Protein AF-A0A951FEC3-F1 (afdb_monomer_lite)

Foldseek 3Di:
DDDDDDDDDDDDDDDDDDDDDDDDDDDDDDDDDDDDDDDDDPPDDPFDAWKDKWFFPFKWKEWPVFQQDAGRQPQKQKAFQVRGMKMKTKTFFDRDDAWWLWKKKKWFWADWDQFWWKWKFWAPDLPDDNRRAGNVPHGDRPGDTQDIDGGDDHRDIDITICSLPCTHGDMIMMMMYTNHRGMIMTGDPNDPPNVRHIIIMIHHDHDDHDDDDDDDDDDDDDDDDDDDDDDDDDDDDDDDDDDDDDDDDDDDDDDADDDDDQDPAFPDRPQDFLLRSQQALPPHAEQEQEDLEQDDHSHPLCQQPDAHRYEYAYPAADEREHLEARERPHARHAYDQVNHPDPTYEYECYAYEYQAEREHAEQYEFANAQDDHNYHSQQFWNYEYEPPPPGAYESYEYYCYERAATNAAGFYEYEFRYERYEYALYEWYQYQFQHNHPCQDVVNRGHGHTYEFYYPDPGDGYERYEYANYEGEHGQEPLPEHEAYYNYEQEHYEYEAHAPENYEEQYQAYENEQYEYEHDPRYPFQAPYYYDHDPVGRDRHPPRYDYANYYYPPDPDDHDDPVCNVVVRDDD

Sequence (572 aa):
MMAFYSRTNRHATGRSQQRLILGLFLLAIAVAVISPLLYTSLSASAQSLGTIVLAPAADTYVSAESPAQNFGAEKRLFIDGNPEEQSFIRFAVQGISGSVTSAVLRLQVANPSPAANGTIRLMSNTTWSETQTIYTNRPAIDGAVVGTFNQVADGAWVEVNLASVITGPGVYSFGITQTGIDGVNFISREVGDASKRPQLVISAGSGTAPTPTAGPIVDPKPTPSVAPSPSPSPSIKPTAVPSPSPSPSMAPTAVPTAAPAPGAFGAFPGAEGYGSQTVGGRGGRIIYVTNLADSGPGSLRSALEATGPRTVLFQVAGTITLNNDISITQPFVTVSGQSAVGQGVQLKGGMIKIRTHDVVLRHIKVRAGDAKNQSSNDERDAVSLSGTGGDEVYNVVIDHSSMVWGPDIGGAAILTNAHDVTIQNSILGEGLYLSNHSEGTPEQNGHSLGLNITQLDTSAYPQRITLHHNLLTTSDHRMPQIMGGESIDMVNNVVYNWGTAAAHGNPRSLNMINNMFIRGPMTKTLLAWKSRTNPENPTPRPGSVFEQGNVAEGFNTLRGDPQSMYTSSRFG

Structure (mmCIF, N/CA/C/O backbone):
data_AF-A0A951FEC3-F1
#
_entry.id   AF-A0A951FEC3-F1
#
loop_
_atom_site.group_PDB
_atom_site.id
_atom_site.type_symbol
_atom_site.label_atom_id
_atom_site.label_alt_id
_atom_site.label_comp_id
_atom_site.label_asym_id
_atom_site.label_entity_id
_atom_site.label_seq_id
_atom_site.pdbx_PDB_ins_code
_atom_site.Cartn_x
_atom_site.Cartn_y
_atom_site.Cartn_z
_atom_site.occupancy
_atom_site.B_iso_or_equiv
_atom_site.auth_seq_id
_atom_site.auth_comp_id
_atom_site.auth_asym_id
_atom_site.auth_atom_id
_atom_site.pdbx_PDB_model_num
ATOM 1 N N . MET A 1 1 ? 36.106 -22.196 78.153 1.00 32.66 1 MET A N 1
ATOM 2 C CA . MET A 1 1 ? 36.789 -23.389 77.598 1.00 32.66 1 MET A CA 1
ATOM 3 C C . MET A 1 1 ? 35.905 -24.606 77.894 1.00 32.66 1 MET A C 1
ATOM 5 O O . MET A 1 1 ? 35.164 -24.526 78.859 1.00 32.66 1 MET A O 1
ATOM 9 N N . MET A 1 2 ? 35.919 -25.626 77.027 1.00 33.06 2 MET A N 1
ATOM 10 C CA . MET A 1 2 ? 35.169 -26.915 77.020 1.00 33.06 2 MET A CA 1
ATOM 11 C C . MET A 1 2 ? 34.699 -27.536 78.369 1.00 33.06 2 MET A C 1
ATOM 13 O O . MET A 1 2 ? 35.354 -27.312 79.377 1.00 33.06 2 MET A O 1
ATOM 17 N N . ALA A 1 3 ? 33.708 -28.450 78.457 1.00 35.91 3 ALA A N 1
ATOM 18 C CA . ALA A 1 3 ? 32.595 -28.878 77.574 1.00 35.91 3 ALA A CA 1
ATOM 19 C C . ALA A 1 3 ? 31.721 -29.984 78.260 1.00 35.91 3 ALA A C 1
ATOM 21 O O . ALA A 1 3 ? 32.196 -30.647 79.173 1.00 35.91 3 ALA A O 1
ATOM 22 N N . PHE A 1 4 ? 30.524 -30.253 77.703 1.00 36.31 4 PHE A N 1
ATOM 23 C CA . PHE A 1 4 ? 29.711 -31.502 77.756 1.00 36.31 4 PHE A CA 1
ATOM 24 C C . PHE A 1 4 ? 29.038 -32.040 79.052 1.00 36.31 4 PHE A C 1
ATOM 26 O O . PHE A 1 4 ? 29.518 -31.862 80.161 1.00 36.31 4 PHE A O 1
ATOM 33 N N . TYR A 1 5 ? 27.968 -32.833 78.795 1.00 31.20 5 TYR A N 1
ATOM 34 C CA . TYR A 1 5 ? 27.016 -33.612 79.640 1.00 31.20 5 TYR A CA 1
ATOM 35 C C . TYR A 1 5 ? 25.666 -32.906 79.951 1.00 31.20 5 TYR A C 1
ATOM 37 O O . TYR A 1 5 ? 25.649 -31.711 80.196 1.00 31.20 5 TYR A O 1
ATOM 45 N N . SER A 1 6 ? 24.484 -33.560 79.958 1.00 31.17 6 SER A N 1
ATOM 46 C CA . SER A 1 6 ? 24.092 -34.938 79.571 1.00 31.17 6 SER A CA 1
ATOM 47 C C . SER A 1 6 ? 22.558 -35.106 79.420 1.00 31.17 6 SER A C 1
ATOM 49 O O . SER A 1 6 ? 21.778 -34.299 79.910 1.00 31.17 6 SER A O 1
ATOM 51 N N . ARG A 1 7 ? 22.151 -36.210 78.771 1.00 34.91 7 ARG A N 1
ATOM 52 C CA . ARG A 1 7 ? 20.793 -36.777 78.596 1.00 34.91 7 ARG A CA 1
ATOM 53 C C . ARG A 1 7 ? 19.871 -36.768 79.831 1.00 34.91 7 ARG A C 1
ATOM 55 O O . ARG A 1 7 ? 20.314 -37.058 80.938 1.00 34.91 7 ARG A O 1
ATOM 62 N N . THR A 1 8 ? 18.560 -36.689 79.572 1.00 35.09 8 THR A N 1
ATOM 63 C CA . THR A 1 8 ? 17.429 -37.488 80.134 1.00 35.09 8 THR A CA 1
ATOM 64 C C . THR A 1 8 ? 16.144 -37.091 79.347 1.00 35.09 8 THR A C 1
ATOM 66 O O . THR A 1 8 ? 16.184 -36.084 78.653 1.00 35.09 8 THR A O 1
ATOM 69 N N . ASN A 1 9 ? 15.005 -37.803 79.295 1.00 33.69 9 ASN A N 1
ATOM 70 C CA . ASN A 1 9 ? 14.497 -38.912 80.109 1.00 33.69 9 ASN A CA 1
ATOM 71 C C . ASN A 1 9 ? 13.510 -39.853 79.351 1.00 33.69 9 ASN A C 1
ATOM 73 O O . ASN A 1 9 ? 13.207 -39.661 78.179 1.00 33.69 9 ASN A O 1
ATOM 77 N N . ARG A 1 10 ? 13.045 -40.885 80.068 1.00 36.94 10 ARG A N 1
ATOM 78 C CA . ARG A 1 10 ? 12.286 -42.098 79.672 1.00 36.94 10 ARG A CA 1
ATOM 79 C C . ARG A 1 10 ? 10.891 -41.920 79.024 1.00 36.94 10 ARG A C 1
ATOM 81 O O . ARG A 1 10 ? 10.186 -40.950 79.272 1.00 36.94 10 ARG A O 1
ATOM 88 N N . HIS A 1 11 ? 10.460 -42.978 78.321 1.00 32.28 11 HIS A N 1
ATOM 89 C CA . HIS A 1 11 ? 9.064 -43.309 77.964 1.00 32.28 11 HIS A CA 1
ATOM 90 C C . HIS A 1 11 ? 8.131 -43.480 79.187 1.00 32.28 11 HIS A C 1
ATOM 92 O O . HIS A 1 11 ? 8.589 -44.011 80.198 1.00 32.28 11 HIS A O 1
ATOM 98 N N . ALA A 1 12 ? 6.817 -43.212 79.031 1.00 34.03 12 ALA A N 1
ATOM 99 C CA . ALA A 1 12 ? 5.758 -44.257 79.003 1.00 34.03 12 ALA A CA 1
ATOM 100 C C . ALA A 1 12 ? 4.299 -43.711 78.902 1.00 34.03 12 ALA A C 1
ATOM 102 O O . ALA A 1 12 ? 3.795 -43.075 79.816 1.00 34.03 12 ALA A O 1
ATOM 103 N N . THR A 1 13 ? 3.628 -44.024 77.782 1.00 37.88 13 THR A N 1
ATOM 104 C CA . THR A 1 13 ? 2.203 -44.431 77.591 1.00 37.88 13 THR A CA 1
ATOM 105 C C . THR A 1 13 ? 1.080 -44.092 78.607 1.00 37.88 13 THR A C 1
ATOM 107 O O . THR A 1 13 ? 1.173 -44.491 79.762 1.00 37.88 13 THR A O 1
ATOM 110 N N . GLY A 1 14 ? -0.109 -43.663 78.120 1.00 31.12 14 GLY A N 1
ATOM 111 C CA . GLY A 1 14 ? -1.389 -43.997 78.802 1.00 31.12 14 GLY A CA 1
ATOM 112 C C . GLY A 1 14 ? -2.677 -43.183 78.516 1.00 31.12 14 GLY A C 1
ATOM 113 O O . GLY A 1 14 ? -2.984 -42.274 79.263 1.00 31.12 14 GLY A O 1
ATOM 114 N N . ARG A 1 15 ? -3.445 -43.582 77.484 1.00 35.59 15 ARG A N 1
ATOM 115 C CA . ARG A 1 15 ? -4.921 -43.485 77.218 1.00 35.59 15 ARG A CA 1
ATOM 116 C C . ARG A 1 15 ? -5.914 -42.633 78.072 1.00 35.59 15 ARG A C 1
ATOM 118 O O . ARG A 1 15 ? -5.844 -42.585 79.289 1.00 35.59 15 ARG A O 1
ATOM 125 N N . SER A 1 16 ? -7.039 -42.307 77.395 1.00 30.94 16 SER A N 1
ATOM 126 C CA . SER A 1 16 ? -8.428 -42.031 77.885 1.00 30.94 16 SER A CA 1
ATOM 127 C C . SER A 1 16 ? -8.718 -40.590 78.374 1.00 30.94 16 SER A C 1
ATOM 129 O O . SER A 1 16 ? -7.991 -40.072 79.203 1.00 30.94 16 SER A O 1
ATOM 131 N N . GLN A 1 17 ? -9.598 -39.798 77.728 1.00 34.31 17 GLN A N 1
ATOM 132 C CA . GLN A 1 17 ? -11.082 -39.844 77.589 1.00 34.31 17 GLN A CA 1
ATOM 133 C C . GLN A 1 17 ? -11.851 -39.249 78.790 1.00 34.31 17 GLN A C 1
ATOM 135 O O . GLN A 1 17 ? -12.054 -39.957 79.769 1.00 34.31 17 GLN A O 1
ATOM 140 N N . GLN A 1 18 ? -12.353 -38.007 78.649 1.00 35.53 18 GLN A N 1
ATOM 141 C CA . GLN A 1 18 ? -13.606 -37.423 79.205 1.00 35.53 18 GLN A CA 1
ATOM 142 C C . GLN A 1 18 ? -13.686 -35.930 78.767 1.00 35.53 18 GLN A C 1
ATOM 144 O O . GLN A 1 18 ? -12.649 -35.294 78.632 1.00 35.53 18 GLN A O 1
ATOM 149 N N . ARG A 1 19 ? -14.813 -35.416 78.226 1.00 37.25 19 ARG A N 1
ATOM 150 C CA . ARG A 1 19 ? -15.947 -34.735 78.921 1.00 37.25 19 ARG A CA 1
ATOM 151 C C . ARG A 1 19 ? -15.464 -33.533 79.779 1.00 37.25 19 ARG A C 1
ATOM 153 O O . ARG A 1 19 ? -14.533 -33.716 80.541 1.00 37.25 19 ARG A O 1
ATOM 160 N N . LEU A 1 20 ? -16.036 -32.316 79.764 1.00 33.12 20 LEU A N 1
ATOM 161 C CA . LEU A 1 20 ? -17.434 -31.877 79.562 1.00 33.12 20 LEU A CA 1
ATOM 162 C C . LEU A 1 20 ? -17.515 -30.308 79.488 1.00 33.12 20 LEU A C 1
ATOM 164 O O . LEU A 1 20 ? -16.635 -29.675 80.049 1.00 33.12 20 LEU A O 1
ATOM 168 N N . ILE A 1 21 ? -18.584 -29.720 78.903 1.00 33.91 21 ILE A N 1
ATOM 169 C CA . ILE A 1 21 ? -19.244 -28.403 79.234 1.00 33.91 21 ILE A CA 1
ATOM 170 C C . ILE A 1 21 ? -18.375 -27.106 79.319 1.00 33.91 21 ILE A C 1
ATOM 172 O O . ILE A 1 21 ? -17.483 -26.980 80.142 1.00 33.91 21 ILE A O 1
ATOM 176 N N . LEU A 1 22 ? -18.532 -26.130 78.406 1.00 29.45 22 LEU A N 1
ATOM 177 C CA . LEU A 1 22 ? -19.507 -25.004 78.379 1.00 29.45 22 LEU A CA 1
ATOM 178 C C . LEU A 1 22 ? -19.255 -23.882 79.424 1.00 29.45 22 LEU A C 1
ATOM 180 O O . LEU A 1 22 ? -19.494 -24.068 80.612 1.00 29.45 22 LEU A O 1
ATOM 184 N N . GLY A 1 23 ? -18.875 -22.681 78.961 1.00 30.88 23 GLY A N 1
ATOM 185 C CA . GLY A 1 23 ? -18.769 -21.457 79.776 1.00 30.88 23 GLY A CA 1
ATOM 186 C C . GLY A 1 23 ? -18.376 -20.233 78.934 1.00 30.88 23 GLY A C 1
ATOM 187 O O . GLY A 1 23 ? -17.373 -20.276 78.227 1.00 30.88 23 GLY A O 1
ATOM 188 N N . LEU A 1 24 ? -19.184 -19.165 78.957 1.00 32.78 24 LEU A N 1
ATOM 189 C CA . LEU A 1 24 ? -18.982 -17.962 78.133 1.00 32.78 24 LEU A CA 1
ATOM 190 C C . LEU A 1 24 ? -17.816 -17.096 78.630 1.00 32.78 24 LEU A C 1
ATOM 192 O O . LEU A 1 24 ? -17.758 -16.813 79.820 1.00 32.78 24 LEU A O 1
ATOM 196 N N . PHE A 1 25 ? -17.037 -16.521 77.706 1.00 33.69 25 PHE A N 1
ATOM 197 C CA . PHE A 1 25 ? -16.510 -15.155 77.841 1.00 33.69 25 PHE A CA 1
ATOM 198 C C . PHE A 1 25 ? -16.347 -14.494 76.462 1.00 33.69 25 PHE A C 1
ATOM 200 O O . PHE A 1 25 ? -15.784 -15.078 75.540 1.00 33.69 25 PHE A O 1
ATOM 207 N N . LEU A 1 26 ? -16.860 -13.268 76.328 1.00 31.25 26 LEU A N 1
ATOM 208 C CA . LEU A 1 26 ? -16.708 -12.418 75.145 1.00 31.25 26 LEU A CA 1
ATOM 209 C C . LEU A 1 26 ? -15.404 -11.616 75.236 1.00 31.25 26 LEU A C 1
ATOM 211 O O . LEU A 1 26 ? -15.257 -10.809 76.151 1.00 31.25 26 LEU A O 1
ATOM 215 N N . LEU A 1 27 ? -14.521 -11.743 74.242 1.00 30.62 27 LEU A N 1
ATOM 216 C CA . LEU A 1 27 ? -13.622 -10.655 73.847 1.00 30.62 27 LEU A CA 1
ATOM 217 C C . LEU A 1 27 ? -13.289 -10.765 72.352 1.00 30.62 27 LEU A C 1
ATOM 219 O O . LEU A 1 27 ? -13.101 -11.861 71.828 1.00 30.62 27 LEU A O 1
ATOM 223 N N . ALA A 1 28 ? -13.295 -9.633 71.651 1.00 33.31 28 ALA A N 1
ATOM 224 C CA . ALA A 1 28 ? -13.339 -9.593 70.193 1.00 33.31 28 ALA A CA 1
ATOM 225 C C . ALA A 1 28 ? -11.958 -9.697 69.523 1.00 33.31 28 ALA A C 1
ATOM 227 O O . ALA A 1 28 ? -11.069 -8.907 69.826 1.00 33.31 28 ALA A O 1
ATOM 228 N N . ILE A 1 29 ? -11.843 -10.567 68.512 1.00 34.31 29 ILE A N 1
ATOM 229 C CA . ILE A 1 29 ? -10.941 -10.395 67.360 1.00 34.31 29 ILE A CA 1
ATOM 230 C C . ILE A 1 29 ? -11.723 -10.790 66.100 1.00 34.31 29 ILE A C 1
ATOM 232 O O . ILE A 1 29 ? -12.380 -11.829 66.070 1.00 34.31 29 ILE A O 1
ATOM 236 N N . ALA A 1 30 ? -11.681 -9.943 65.071 1.00 35.31 30 ALA A N 1
ATOM 237 C CA . ALA A 1 30 ? -12.399 -10.159 63.820 1.00 35.31 30 ALA A CA 1
ATOM 238 C C . ALA A 1 30 ? -11.646 -11.118 62.881 1.00 35.31 30 ALA A C 1
ATOM 240 O O . ALA A 1 30 ? -10.463 -10.920 62.612 1.00 35.31 30 ALA A O 1
ATOM 241 N N . VAL A 1 31 ? -12.358 -12.094 62.309 1.00 33.25 31 VAL A N 1
ATOM 242 C CA . VAL A 1 31 ? -11.931 -12.851 61.120 1.00 33.25 31 VAL A CA 1
ATOM 243 C C . VAL A 1 31 ? -13.133 -12.984 60.187 1.00 33.25 31 VAL A C 1
ATOM 245 O O . VAL A 1 31 ? -14.227 -13.341 60.622 1.00 33.25 31 VAL A O 1
ATOM 248 N N . ALA A 1 32 ? -12.941 -12.653 58.910 1.00 32.62 32 ALA A N 1
ATOM 249 C CA . ALA A 1 32 ? -13.999 -12.672 57.907 1.00 32.62 32 ALA A CA 1
ATOM 250 C C . ALA A 1 32 ? -14.403 -14.106 57.523 1.00 32.62 32 ALA A C 1
ATOM 252 O O . ALA A 1 32 ? -13.548 -14.953 57.269 1.00 32.62 32 ALA A O 1
ATOM 253 N N . VAL A 1 33 ? -15.711 -14.351 57.409 1.00 32.59 33 VAL A N 1
ATOM 254 C CA . VAL A 1 33 ? -16.259 -15.574 56.806 1.00 32.59 33 VAL A CA 1
ATOM 255 C C . VAL A 1 33 ? -16.547 -15.293 55.334 1.00 32.59 33 VAL A C 1
ATOM 257 O O . VAL A 1 33 ? -17.365 -14.434 55.011 1.00 32.59 33 VAL A O 1
ATOM 260 N N . ILE A 1 34 ? -15.866 -16.013 54.443 1.00 35.09 34 ILE A N 1
ATOM 261 C CA . ILE A 1 34 ? -16.082 -15.937 52.994 1.00 35.09 34 ILE A CA 1
ATOM 262 C C . ILE A 1 34 ? -17.185 -16.927 52.607 1.00 35.09 34 ILE A C 1
ATOM 264 O O . ILE A 1 34 ? -17.059 -18.130 52.836 1.00 35.09 34 ILE A O 1
ATOM 268 N N . SER A 1 35 ? -18.253 -16.422 51.992 1.00 32.34 35 SER A N 1
ATOM 269 C CA . SER A 1 35 ? -19.319 -17.238 51.404 1.00 32.34 35 SER A CA 1
ATOM 270 C C . SER A 1 35 ? -18.840 -17.939 50.124 1.00 32.34 35 SER A C 1
ATOM 272 O O . SER A 1 35 ? -18.231 -17.280 49.278 1.00 32.34 35 SER A O 1
ATOM 274 N N . PRO A 1 36 ? -19.161 -19.226 49.898 1.00 36.84 36 PRO A N 1
ATOM 275 C CA . PRO A 1 36 ? -18.951 -19.851 48.599 1.00 36.84 36 PRO A CA 1
ATOM 276 C C . PRO A 1 36 ? -20.032 -19.376 47.618 1.00 36.84 36 PRO A C 1
ATOM 278 O O . PRO A 1 36 ? -21.203 -19.738 47.739 1.00 36.84 36 PRO A O 1
ATOM 281 N N . LEU A 1 37 ? -19.644 -18.567 46.630 1.00 37.50 37 LEU A N 1
ATOM 282 C CA . LEU A 1 37 ? -20.500 -18.280 45.478 1.00 37.50 37 LEU A CA 1
ATOM 283 C C . LEU A 1 37 ? -20.668 -19.560 44.646 1.00 37.50 37 LEU A C 1
ATOM 285 O O . LEU A 1 37 ? -19.676 -20.179 44.256 1.00 37.50 37 LEU A O 1
ATOM 289 N N . LEU A 1 38 ? -21.912 -19.937 44.335 1.00 33.91 38 LEU A N 1
ATOM 290 C CA . LEU A 1 38 ? -22.167 -20.969 43.334 1.00 33.91 38 LEU A CA 1
ATOM 291 C C . LEU A 1 38 ? -21.733 -20.447 41.961 1.00 33.91 38 LEU A C 1
ATOM 293 O O . LEU A 1 38 ? -22.376 -19.563 41.396 1.00 33.91 38 LEU A O 1
ATOM 297 N N . TYR A 1 39 ? -20.685 -21.040 41.396 1.00 33.06 39 TYR A N 1
ATOM 298 C CA . TYR A 1 39 ? -20.411 -20.913 39.971 1.00 33.06 39 TYR A CA 1
ATOM 299 C C . TYR A 1 39 ? -21.402 -21.786 39.201 1.00 33.06 39 TYR A C 1
ATOM 301 O O . TYR A 1 39 ? -21.248 -23.004 39.123 1.00 33.06 39 TYR A O 1
ATOM 309 N N . THR A 1 40 ? -22.413 -21.162 38.598 1.00 32.84 40 THR A N 1
ATOM 310 C CA . THR A 1 40 ? -23.142 -21.779 37.489 1.00 32.84 40 THR A CA 1
ATOM 311 C C . THR A 1 40 ? -22.172 -21.953 36.327 1.00 32.84 40 THR A C 1
ATOM 313 O O . THR A 1 40 ? -21.726 -20.965 35.739 1.00 32.84 40 THR A O 1
ATOM 316 N N . SER A 1 41 ? -21.836 -23.194 35.986 1.00 37.94 41 SER A N 1
ATOM 317 C CA . SER A 1 41 ? -21.075 -23.489 34.778 1.00 37.94 41 SER A CA 1
ATOM 318 C C . SER A 1 41 ? -21.913 -23.122 33.554 1.00 37.94 41 SER A C 1
ATOM 320 O O . SER A 1 41 ? -22.853 -23.830 33.189 1.00 37.94 41 SER A O 1
ATOM 322 N N . LEU A 1 42 ? -21.553 -22.025 32.877 1.00 36.34 42 LEU A N 1
ATOM 323 C CA . LEU A 1 42 ? -21.954 -21.866 31.484 1.00 36.34 42 LEU A CA 1
ATOM 324 C C . LEU A 1 42 ? -21.364 -23.056 30.730 1.00 36.34 42 LEU A C 1
ATOM 326 O O . LEU A 1 42 ? -20.146 -23.186 30.604 1.00 36.34 42 LEU A O 1
ATOM 330 N N . SER A 1 43 ? -22.241 -23.933 30.254 1.00 39.12 43 SER A N 1
ATOM 331 C CA . SER A 1 43 ? -21.851 -24.999 29.343 1.00 39.12 43 SER A CA 1
ATOM 332 C C . SER A 1 43 ? -21.435 -24.343 28.035 1.00 39.12 43 SER A C 1
ATOM 334 O O . SER A 1 43 ? -22.284 -23.962 27.230 1.00 39.12 43 SER A O 1
ATOM 336 N N . ALA A 1 44 ? -20.128 -24.167 27.843 1.00 36.84 44 ALA A N 1
ATOM 337 C CA . ALA A 1 44 ? -19.583 -23.792 26.552 1.00 36.84 44 ALA A CA 1
ATOM 338 C C . ALA A 1 44 ? -20.015 -24.864 25.545 1.00 36.84 44 ALA A C 1
ATOM 340 O O . ALA A 1 44 ? -19.630 -26.027 25.668 1.00 36.84 44 ALA A O 1
ATOM 341 N N . SER A 1 45 ? -20.852 -24.484 24.578 1.00 44.50 45 SER A N 1
ATOM 342 C CA . SER A 1 45 ? -21.245 -25.371 23.486 1.00 44.50 45 SER A CA 1
ATOM 343 C C . SER A 1 45 ? -19.978 -25.856 22.786 1.00 44.50 45 SER A C 1
ATOM 345 O O . SER A 1 45 ? -19.222 -25.027 22.274 1.00 44.50 45 SER A O 1
ATOM 347 N N . ALA A 1 46 ? -19.733 -27.167 22.775 1.00 43.91 46 ALA A N 1
ATOM 348 C CA . ALA A 1 46 ? -18.574 -27.738 22.100 1.00 43.91 46 ALA A CA 1
ATOM 349 C C . ALA A 1 46 ? -18.621 -27.364 20.607 1.00 43.91 46 ALA A C 1
ATOM 351 O O . ALA A 1 46 ? -19.536 -27.766 19.890 1.00 43.91 46 ALA A O 1
ATOM 352 N N . GLN A 1 47 ? -17.671 -26.539 20.161 1.00 49.06 47 GLN A N 1
ATOM 353 C CA . GLN A 1 47 ? -17.622 -26.032 18.788 1.00 49.06 47 GLN A CA 1
ATOM 354 C C . GLN A 1 47 ? -16.947 -27.053 17.867 1.00 49.06 47 GLN A C 1
ATOM 356 O O . GLN A 1 47 ? -15.927 -27.641 18.229 1.00 49.06 47 GLN A O 1
ATOM 361 N N . SER A 1 48 ? -17.513 -27.252 16.677 1.00 47.59 48 SER A N 1
ATOM 362 C CA . SER A 1 48 ? -17.113 -28.323 15.763 1.00 47.59 48 SER A CA 1
ATOM 363 C C . SER A 1 48 ? -15.808 -28.016 15.028 1.00 47.59 48 SER A C 1
ATOM 365 O O . SER A 1 48 ? -15.733 -27.055 14.266 1.00 47.59 48 SER A O 1
ATOM 367 N N . LEU A 1 49 ? -14.836 -28.920 15.154 1.00 56.09 49 LEU A N 1
ATOM 368 C CA . LEU A 1 49 ? -13.840 -29.163 14.107 1.00 56.09 49 LEU A CA 1
ATOM 369 C C . LEU A 1 49 ? -14.506 -30.012 13.007 1.00 56.09 49 LEU A C 1
ATOM 371 O O . LEU A 1 49 ? -15.301 -30.894 13.333 1.00 56.09 49 LEU A O 1
ATOM 375 N N . GLY A 1 50 ? -14.213 -29.764 11.728 1.00 70.69 50 GLY A N 1
ATOM 376 C CA . GLY A 1 50 ? -14.794 -30.512 10.601 1.00 70.69 50 GLY A CA 1
ATOM 377 C C . GLY A 1 50 ? -15.406 -29.641 9.499 1.00 70.69 50 GLY A C 1
ATOM 378 O O . GLY A 1 50 ? -15.124 -28.446 9.403 1.00 70.69 50 GLY A O 1
ATOM 379 N N . THR A 1 51 ? -16.228 -30.258 8.646 1.00 83.94 51 THR A N 1
ATOM 380 C CA . THR A 1 51 ? -16.925 -29.594 7.532 1.00 83.94 51 THR A CA 1
ATOM 381 C C . THR A 1 51 ? -18.338 -29.180 7.934 1.00 83.94 51 THR A C 1
ATOM 383 O O . THR A 1 51 ? -19.145 -30.019 8.329 1.00 83.94 51 THR A O 1
ATOM 386 N N . ILE A 1 52 ? -18.656 -27.896 7.773 1.00 88.56 52 ILE A N 1
ATOM 387 C CA . ILE A 1 52 ? -20.005 -27.337 7.883 1.00 88.56 52 ILE A CA 1
ATOM 388 C C . ILE A 1 52 ? -20.546 -26.976 6.495 1.00 88.56 52 ILE A C 1
ATOM 390 O O . ILE A 1 52 ? -19.791 -26.608 5.595 1.00 88.56 52 ILE A O 1
ATOM 394 N N . VAL A 1 53 ? -21.866 -27.051 6.326 1.00 92.44 53 VAL A N 1
ATOM 395 C CA . VAL A 1 53 ? -22.566 -26.590 5.120 1.00 92.44 53 VAL A CA 1
ATOM 396 C C . VAL A 1 53 ? -23.573 -25.532 5.540 1.00 92.44 53 VAL A C 1
ATOM 398 O O . VAL A 1 53 ? -24.490 -25.812 6.309 1.00 92.44 53 VAL A O 1
ATOM 401 N N . LEU A 1 54 ? -23.383 -24.308 5.056 1.00 94.69 54 LEU A N 1
ATOM 402 C CA . LEU A 1 54 ? -24.235 -23.167 5.366 1.00 94.69 54 LEU A CA 1
ATOM 403 C C . LEU A 1 54 ? -25.185 -22.885 4.202 1.00 94.69 54 LEU A C 1
ATOM 405 O O . LEU A 1 54 ? -24.764 -22.845 3.045 1.00 94.69 54 LEU A O 1
ATOM 409 N N . ALA A 1 55 ? -26.453 -22.644 4.524 1.00 95.19 55 ALA A N 1
ATOM 410 C CA . ALA A 1 55 ? -27.415 -22.039 3.609 1.00 95.19 55 ALA A CA 1
ATOM 411 C C . ALA A 1 55 ? -27.252 -20.504 3.608 1.00 95.19 55 ALA A C 1
ATOM 413 O O . ALA A 1 55 ? -26.784 -19.941 4.606 1.00 95.19 55 ALA A O 1
ATOM 414 N N . PRO A 1 56 ? -27.639 -19.803 2.529 1.00 97.25 56 PRO A N 1
ATOM 415 C CA . PRO A 1 56 ? -27.654 -18.347 2.518 1.00 97.25 56 PRO A CA 1
ATOM 416 C C . PRO A 1 56 ? -28.661 -17.789 3.529 1.00 97.25 56 PRO A C 1
ATOM 418 O O . PRO A 1 56 ? -29.760 -18.310 3.714 1.00 97.25 56 PRO A O 1
ATOM 421 N N . ALA A 1 57 ? -28.265 -16.688 4.160 1.00 96.75 57 ALA A N 1
ATOM 422 C CA . ALA A 1 57 ? -29.095 -15.857 5.023 1.00 96.75 57 ALA A CA 1
ATOM 423 C C . ALA A 1 57 ? -29.948 -14.848 4.229 1.00 96.75 57 ALA A C 1
ATOM 425 O O . ALA A 1 57 ? -30.852 -14.246 4.800 1.00 96.75 57 ALA A O 1
ATOM 426 N N . ALA A 1 58 ? -29.617 -14.621 2.954 1.00 98.06 58 ALA A N 1
ATOM 427 C CA . ALA A 1 58 ? -30.457 -13.941 1.972 1.00 98.06 58 ALA A CA 1
ATOM 428 C C . ALA A 1 58 ? -29.981 -14.265 0.544 1.00 98.06 58 ALA A C 1
ATOM 430 O O . ALA A 1 58 ? -28.769 -14.341 0.324 1.00 98.06 58 ALA A O 1
ATOM 431 N N . ASP A 1 59 ? -30.894 -14.385 -0.416 1.00 98.31 59 ASP A N 1
ATOM 432 C CA . ASP A 1 59 ? -30.618 -14.263 -1.846 1.00 98.31 59 ASP A CA 1
ATOM 433 C C . ASP A 1 59 ? -31.755 -13.557 -2.608 1.00 98.31 59 ASP A C 1
ATOM 435 O O . ASP A 1 59 ? -32.916 -13.561 -2.222 1.00 98.31 59 ASP A O 1
ATOM 439 N N . THR A 1 60 ? -31.399 -12.839 -3.667 1.00 98.56 60 THR A N 1
ATOM 440 C CA . THR A 1 60 ? -32.350 -12.197 -4.586 1.00 98.56 60 THR A CA 1
ATOM 441 C C . THR A 1 60 ? -31.630 -11.919 -5.891 1.00 98.56 60 THR A C 1
ATOM 443 O O . THR A 1 60 ? -30.406 -11.802 -5.915 1.00 98.56 60 THR A O 1
ATOM 446 N N . TYR A 1 61 ? -32.378 -11.722 -6.965 1.00 98.62 61 TYR A N 1
ATOM 447 C CA . TYR A 1 61 ? -31.860 -11.020 -8.130 1.00 98.62 61 TYR A CA 1
ATOM 448 C C . TYR A 1 61 ? -32.595 -9.695 -8.326 1.00 98.62 61 TYR A C 1
ATOM 450 O O . TYR A 1 61 ? -33.531 -9.361 -7.593 1.00 98.62 61 TYR A O 1
ATOM 458 N N . VAL A 1 62 ? -32.121 -8.917 -9.288 1.00 98.50 62 VAL A N 1
ATOM 459 C CA . VAL A 1 62 ? -32.779 -7.719 -9.802 1.00 98.50 62 VAL A CA 1
ATOM 460 C C . VAL A 1 62 ? -32.721 -7.751 -11.318 1.00 98.50 62 VAL A C 1
ATOM 462 O O . VAL A 1 62 ? -31.729 -8.215 -11.873 1.00 98.50 62 VAL A O 1
ATOM 465 N N . SER A 1 63 ? -33.757 -7.225 -11.964 1.00 97.19 63 SER A N 1
ATOM 466 C CA . SER A 1 63 ? -33.902 -7.241 -13.418 1.00 97.19 63 SER A CA 1
ATOM 467 C C . SER A 1 63 ? -34.080 -5.829 -13.961 1.00 97.19 63 SER A C 1
ATOM 469 O O . SER A 1 63 ? -34.912 -5.069 -13.455 1.00 97.19 63 SER A O 1
ATOM 471 N N . ALA A 1 64 ? -33.318 -5.474 -14.996 1.00 95.69 64 ALA A N 1
ATOM 472 C CA . ALA A 1 64 ? -33.461 -4.206 -15.707 1.00 95.69 64 ALA A CA 1
ATOM 473 C C . ALA A 1 64 ? -34.807 -4.092 -16.441 1.00 95.69 64 ALA A C 1
ATOM 475 O O . ALA A 1 64 ? -35.301 -2.980 -16.626 1.00 95.69 64 ALA A O 1
ATOM 476 N N . GLU A 1 65 ? -35.409 -5.223 -16.828 1.00 96.06 65 GLU A N 1
ATOM 477 C CA . GLU A 1 65 ? -36.728 -5.279 -17.470 1.00 96.06 65 GLU A CA 1
ATOM 478 C C . GLU A 1 65 ? -37.866 -4.986 -16.475 1.00 96.06 65 GLU A C 1
ATOM 480 O O . GLU A 1 65 ? -38.878 -4.387 -16.834 1.00 96.06 65 GLU A O 1
ATOM 485 N N . SER A 1 66 ? -37.675 -5.334 -15.197 1.00 95.75 66 SER A N 1
ATOM 486 C CA . SER A 1 66 ? -38.655 -5.137 -14.116 1.00 95.75 66 SER A CA 1
ATOM 487 C C . SER A 1 66 ? -38.068 -4.331 -12.944 1.00 95.75 66 SER A C 1
ATOM 489 O O . SER A 1 66 ? -37.984 -4.824 -11.816 1.00 95.75 66 SER A O 1
ATOM 491 N N . PRO A 1 67 ? -37.663 -3.061 -13.155 1.00 95.94 67 PRO A N 1
ATOM 492 C CA . PRO A 1 67 ? -36.744 -2.370 -12.250 1.00 95.94 67 PRO A CA 1
ATOM 493 C C . PRO A 1 67 ? -37.341 -1.950 -10.896 1.00 95.94 67 PRO A C 1
ATOM 495 O O . PRO A 1 67 ? -36.601 -1.575 -9.983 1.00 95.94 67 PRO A O 1
ATOM 498 N N . ALA A 1 68 ? -38.670 -2.001 -10.767 1.00 96.25 68 ALA A N 1
ATOM 499 C CA . ALA A 1 68 ? -39.411 -1.729 -9.535 1.00 96.25 68 ALA A CA 1
ATOM 500 C C . ALA A 1 68 ? -39.825 -3.004 -8.771 1.00 96.25 68 ALA A C 1
ATOM 502 O O . ALA A 1 68 ? -40.377 -2.898 -7.677 1.00 96.25 68 ALA A O 1
ATOM 503 N N . GLN A 1 69 ? -39.588 -4.195 -9.333 1.00 96.81 69 GLN A N 1
ATOM 504 C CA . GLN A 1 69 ? -39.970 -5.465 -8.722 1.00 96.81 69 GLN A CA 1
ATOM 505 C C . GLN A 1 69 ? -38.861 -5.996 -7.805 1.00 96.81 69 GLN A C 1
ATOM 507 O O . GLN A 1 69 ? -37.672 -5.907 -8.113 1.00 96.81 69 GLN A O 1
ATOM 512 N N . ASN A 1 70 ? -39.274 -6.554 -6.666 1.00 97.44 70 ASN A N 1
ATOM 513 C CA . ASN A 1 70 ? -38.424 -7.347 -5.786 1.00 97.44 70 ASN A CA 1
ATOM 514 C C . ASN A 1 70 ? -38.606 -8.834 -6.115 1.00 97.44 70 ASN A C 1
ATOM 516 O O . ASN A 1 70 ? -39.735 -9.282 -6.317 1.00 97.44 70 ASN A O 1
ATOM 520 N N . PHE A 1 71 ? -37.505 -9.583 -6.130 1.00 98.12 71 PHE A N 1
ATOM 521 C CA . PHE A 1 71 ? -37.484 -11.003 -6.488 1.00 98.12 71 PHE A CA 1
ATOM 522 C C . PHE A 1 71 ? -36.955 -11.907 -5.359 1.00 98.12 71 PHE A C 1
ATOM 524 O O . PHE A 1 71 ? -36.668 -13.078 -5.591 1.00 98.12 71 PHE A O 1
ATOM 531 N N . GLY A 1 72 ? -36.870 -11.410 -4.119 1.00 95.25 72 GLY A N 1
ATOM 532 C CA . GLY A 1 72 ? -36.329 -12.153 -2.967 1.00 95.25 72 GLY A CA 1
ATOM 533 C C . GLY A 1 72 ? -37.186 -13.332 -2.478 1.00 95.25 72 GLY A C 1
ATOM 534 O O . GLY A 1 72 ? -36.842 -13.971 -1.492 1.00 95.25 72 GLY A O 1
ATOM 535 N N . ALA A 1 73 ? -38.315 -13.606 -3.140 1.00 96.81 73 ALA A N 1
ATOM 536 C CA . ALA A 1 73 ? -39.167 -14.775 -2.912 1.00 96.81 73 ALA A CA 1
ATOM 537 C C . ALA A 1 73 ? -39.161 -15.764 -4.099 1.00 96.81 73 ALA A C 1
ATOM 539 O O . ALA A 1 73 ? -39.863 -16.779 -4.064 1.00 96.81 73 ALA A O 1
ATOM 540 N N . GLU A 1 74 ? -38.410 -15.472 -5.168 1.00 97.62 74 GLU A N 1
ATOM 541 C CA . GLU A 1 74 ? -38.366 -16.322 -6.355 1.00 97.62 74 GLU A CA 1
ATOM 542 C C . GLU A 1 74 ? -37.527 -17.577 -6.146 1.00 97.62 74 GLU A C 1
ATOM 544 O O . GLU A 1 74 ? -36.551 -17.597 -5.401 1.00 97.62 74 GLU A O 1
ATOM 549 N N . LYS A 1 75 ? -37.882 -18.648 -6.864 1.00 97.50 75 LYS A N 1
ATOM 550 C CA . LYS A 1 75 ? -37.209 -19.962 -6.784 1.00 97.50 75 LYS A CA 1
ATOM 551 C C . LYS A 1 75 ? -35.934 -20.068 -7.627 1.00 97.50 75 LYS A C 1
ATOM 553 O O . LYS A 1 75 ? -35.322 -21.136 -7.700 1.00 97.50 75 LYS A O 1
ATOM 558 N N . ARG A 1 76 ? -35.552 -18.983 -8.298 1.00 97.50 76 ARG A N 1
ATOM 559 C CA . ARG A 1 76 ? -34.383 -18.896 -9.170 1.00 97.50 76 ARG A CA 1
ATOM 560 C C . ARG A 1 76 ? -33.694 -17.549 -8.987 1.00 97.50 76 ARG A C 1
ATOM 562 O O . ARG A 1 76 ? -34.357 -16.537 -8.785 1.00 97.50 76 ARG A O 1
ATOM 569 N N . LEU A 1 77 ? -32.373 -17.568 -9.086 1.00 98.25 77 LEU A N 1
ATOM 570 C CA . LEU A 1 77 ? -31.508 -16.396 -9.118 1.00 98.25 77 LEU A CA 1
ATOM 571 C C . LEU A 1 77 ? -31.016 -16.231 -10.553 1.00 98.25 77 LEU A C 1
ATOM 573 O O . LEU A 1 77 ? -30.347 -17.128 -11.067 1.00 98.25 77 LEU A O 1
ATOM 577 N N . PHE A 1 78 ? -31.386 -15.136 -11.206 1.00 97.56 78 PHE A N 1
ATOM 578 C CA . PHE A 1 78 ? -31.072 -14.906 -12.612 1.00 97.56 78 PHE A CA 1
ATOM 579 C C . PHE A 1 78 ? -29.833 -14.021 -12.756 1.00 97.56 78 PHE A C 1
ATOM 581 O O . PHE A 1 78 ? -29.635 -13.068 -11.990 1.00 97.56 78 PHE A O 1
ATOM 588 N N . ILE A 1 79 ? -29.002 -14.335 -13.748 1.00 96.94 79 ILE A N 1
ATOM 589 C CA . ILE A 1 79 ? -27.980 -13.427 -14.262 1.00 96.94 79 ILE A CA 1
ATOM 590 C C . ILE A 1 79 ? -28.035 -13.376 -15.787 1.00 96.94 79 ILE A C 1
ATOM 592 O O . ILE A 1 79 ? -28.016 -14.409 -16.458 1.00 96.94 79 ILE A O 1
ATOM 596 N N . ASP A 1 80 ? -28.025 -12.172 -16.341 1.00 93.81 80 ASP A N 1
ATOM 597 C CA . ASP A 1 80 ? -28.042 -11.924 -17.783 1.00 93.81 80 ASP A CA 1
ATOM 598 C C . ASP A 1 80 ? -27.390 -10.562 -18.070 1.00 93.81 80 ASP A C 1
ATOM 600 O O . ASP A 1 80 ? -27.367 -9.674 -17.214 1.00 93.81 80 ASP A O 1
ATOM 604 N N . GLY A 1 81 ? -26.792 -10.415 -19.248 1.00 87.69 81 GLY A N 1
ATOM 605 C CA . GLY A 1 81 ? -26.250 -9.157 -19.742 1.00 87.69 81 GLY A CA 1
ATOM 606 C C . GLY A 1 81 ? -27.282 -8.295 -20.476 1.00 87.69 81 GLY A C 1
ATOM 607 O O . GLY A 1 81 ? -27.073 -7.084 -20.565 1.00 87.69 81 GLY A O 1
ATOM 608 N N . ASN A 1 82 ? -28.371 -8.869 -21.011 1.00 85.81 82 ASN A N 1
ATOM 609 C CA . ASN A 1 82 ? -29.410 -8.109 -21.713 1.00 85.81 82 ASN A CA 1
ATOM 610 C C . ASN A 1 82 ? -30.782 -8.835 -21.786 1.00 85.81 82 ASN A C 1
ATOM 612 O O . ASN A 1 82 ? -30.936 -9.718 -22.632 1.00 85.81 82 ASN A O 1
ATOM 616 N N . PRO A 1 83 ? -31.815 -8.382 -21.044 1.00 90.19 83 PRO A N 1
ATOM 617 C CA . PRO A 1 83 ? -31.792 -7.278 -20.075 1.00 90.19 83 PRO A CA 1
ATOM 618 C C . PRO A 1 83 ? -30.812 -7.563 -18.928 1.00 90.19 83 PRO A C 1
ATOM 620 O O . PRO A 1 83 ? -30.581 -8.716 -18.598 1.00 90.19 83 PRO A O 1
ATOM 623 N N . GLU A 1 84 ? -30.201 -6.534 -18.326 1.00 94.94 84 GLU A N 1
ATOM 624 C CA . GLU A 1 84 ? -29.250 -6.781 -17.230 1.00 94.94 84 GLU A CA 1
ATOM 625 C C . GLU A 1 84 ? -29.969 -7.403 -16.024 1.00 94.94 84 GLU A C 1
ATOM 627 O O . GLU A 1 84 ? -30.820 -6.761 -15.398 1.00 94.94 84 GLU A O 1
ATOM 632 N N . GLU A 1 85 ? -29.561 -8.615 -15.654 1.00 97.56 85 GLU A N 1
ATOM 633 C CA . GLU A 1 85 ? -29.977 -9.280 -14.425 1.00 97.56 85 GLU A CA 1
ATOM 634 C C . GLU A 1 85 ? -28.755 -9.570 -13.547 1.00 97.56 85 GLU A C 1
ATOM 636 O O . GLU A 1 85 ? -27.737 -10.099 -14.000 1.00 97.56 85 GLU A O 1
ATOM 641 N N . GLN A 1 86 ? -28.841 -9.186 -12.272 1.00 98.38 86 GLN A N 1
ATOM 642 C CA . GLN A 1 86 ? -27.759 -9.341 -11.298 1.00 98.38 86 GLN A CA 1
ATOM 643 C C . GLN A 1 86 ? -28.281 -10.080 -10.070 1.00 98.38 86 GLN A C 1
ATOM 645 O O . GLN A 1 86 ? -29.299 -9.688 -9.498 1.00 98.38 86 GLN A O 1
ATOM 650 N N . SER A 1 87 ? -27.564 -11.115 -9.640 1.00 98.62 87 SER A N 1
ATOM 651 C CA . SER A 1 87 ? -27.910 -11.910 -8.462 1.00 98.62 87 SER A CA 1
ATOM 652 C C . SER A 1 87 ? -27.037 -11.547 -7.265 1.00 98.62 87 SER A C 1
ATOM 654 O O . SER A 1 87 ? -25.838 -11.306 -7.393 1.00 98.62 87 SER A O 1
ATOM 656 N N . PHE A 1 88 ? -27.637 -11.551 -6.081 1.00 98.62 88 PHE A N 1
ATOM 657 C CA . PHE A 1 88 ? -27.015 -11.218 -4.807 1.00 98.62 88 PHE A CA 1
ATOM 658 C C . PHE A 1 88 ? -27.257 -12.352 -3.825 1.00 98.62 88 PHE A C 1
ATOM 660 O O . PHE A 1 88 ? -28.384 -12.823 -3.683 1.00 98.62 88 PHE A O 1
ATOM 667 N N . ILE A 1 89 ? -26.212 -12.773 -3.120 1.00 98.62 89 ILE A N 1
ATOM 668 C CA . ILE A 1 89 ? -26.305 -13.837 -2.123 1.00 98.62 89 ILE A CA 1
ATOM 669 C C . ILE A 1 89 ? -25.464 -13.506 -0.895 1.00 98.62 89 ILE A C 1
ATOM 671 O O . ILE A 1 89 ? -24.326 -13.052 -1.008 1.00 98.62 89 ILE A O 1
ATOM 675 N N . ARG A 1 90 ? -26.021 -13.722 0.297 1.00 98.25 90 ARG A N 1
ATOM 676 C CA . ARG A 1 90 ? -25.376 -13.425 1.578 1.00 98.25 90 ARG A CA 1
ATOM 677 C C . ARG A 1 90 ? -25.389 -14.637 2.492 1.00 98.25 90 ARG A C 1
ATOM 679 O O . ARG A 1 90 ? -26.440 -15.216 2.740 1.00 98.25 90 ARG A O 1
ATOM 686 N N . PHE A 1 91 ? -24.244 -14.948 3.085 1.00 98.12 91 PHE A N 1
ATOM 687 C CA . PHE A 1 91 ? -24.089 -15.991 4.097 1.00 98.12 91 PHE A CA 1
ATOM 688 C C . PHE A 1 91 ? -23.721 -15.386 5.451 1.00 98.12 91 PHE A C 1
ATOM 690 O O . PHE A 1 91 ? -22.914 -14.458 5.531 1.00 98.12 91 PHE A O 1
ATOM 697 N N . ALA A 1 92 ? -24.284 -15.947 6.522 1.00 95.56 92 ALA A N 1
ATOM 698 C CA . ALA A 1 92 ? -23.847 -15.706 7.891 1.00 95.56 92 ALA A CA 1
ATOM 699 C C . ALA A 1 92 ? -22.993 -16.899 8.344 1.00 95.56 92 ALA A C 1
ATOM 701 O O . ALA A 1 92 ? -23.510 -17.966 8.665 1.00 95.56 92 ALA A O 1
ATOM 702 N N . VAL A 1 93 ? -21.675 -16.723 8.335 1.00 92.88 93 VAL A N 1
ATOM 703 C CA . VAL A 1 93 ? -20.700 -17.734 8.739 1.00 92.88 93 VAL A CA 1
ATOM 704 C C . VAL A 1 93 ? -20.569 -17.717 10.257 1.00 92.88 93 VAL A C 1
ATOM 706 O O . VAL A 1 93 ? -20.127 -16.730 10.845 1.00 92.88 93 VAL A O 1
ATOM 709 N N . GLN A 1 94 ? -20.964 -18.815 10.895 1.00 86.94 94 GLN A N 1
ATOM 710 C CA . GLN A 1 94 ? -20.919 -19.019 12.343 1.00 86.94 94 GLN A CA 1
ATOM 711 C C . GLN A 1 94 ? -20.537 -20.476 12.649 1.00 86.94 94 GLN A C 1
ATOM 713 O O . GLN A 1 94 ? -20.561 -21.326 11.762 1.00 86.94 94 GLN A O 1
ATOM 718 N N . GLY A 1 95 ? -20.186 -20.775 13.903 1.00 74.88 95 GLY A N 1
ATOM 719 C CA . GLY A 1 95 ? -19.962 -22.153 14.368 1.00 74.88 95 GLY A CA 1
ATOM 720 C C . GLY A 1 95 ? -18.629 -22.803 13.967 1.00 74.88 95 GLY A C 1
ATOM 721 O O . GLY A 1 95 ? -18.424 -23.971 14.284 1.00 74.88 95 GLY A O 1
ATOM 722 N N . ILE A 1 96 ? -17.723 -22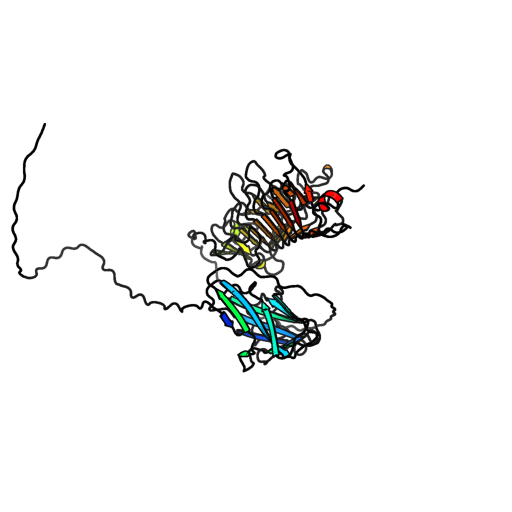.066 13.318 1.00 74.69 96 ILE A N 1
ATOM 723 C CA . ILE A 1 96 ? -16.373 -22.534 12.969 1.00 74.69 96 ILE A CA 1
ATOM 724 C C . ILE A 1 96 ? -15.429 -22.392 14.167 1.00 74.69 96 ILE A C 1
ATOM 726 O O . ILE A 1 96 ? -15.308 -21.296 14.719 1.00 74.69 96 ILE A O 1
ATOM 730 N N . SER A 1 97 ? -14.694 -23.457 14.496 1.00 68.88 97 SER A N 1
ATOM 731 C CA . SER A 1 97 ? -13.493 -23.405 15.338 1.00 68.88 97 SER A CA 1
ATOM 732 C C . SER A 1 97 ? -12.264 -23.913 14.568 1.00 68.88 97 SER A C 1
ATOM 734 O O . SER A 1 97 ? -12.363 -24.786 13.708 1.00 68.88 97 SER A O 1
ATOM 736 N N . GLY A 1 98 ? -11.087 -23.347 14.857 1.00 71.75 98 GLY A N 1
ATOM 737 C CA . GLY A 1 98 ? -9.857 -23.618 14.101 1.00 71.75 98 GLY A CA 1
ATOM 738 C C . GLY A 1 98 ? -9.720 -22.785 12.820 1.00 71.75 98 GLY A C 1
ATOM 739 O O . GLY A 1 98 ? -10.495 -21.862 12.569 1.00 71.75 98 GLY A O 1
ATOM 740 N N . SER A 1 99 ? -8.692 -23.083 12.024 1.00 77.25 99 SER A N 1
ATOM 741 C CA . SER A 1 99 ? -8.433 -22.382 10.761 1.00 77.25 99 SER A CA 1
ATOM 742 C C . SER A 1 99 ? -9.292 -22.968 9.647 1.00 77.25 99 SER A C 1
ATOM 744 O O . SER A 1 99 ? -9.341 -24.190 9.494 1.00 77.25 99 SER A O 1
ATOM 746 N N . VAL A 1 100 ? -9.918 -22.111 8.836 1.00 84.31 100 VAL A N 1
ATOM 747 C CA . VAL A 1 100 ? -10.577 -22.539 7.596 1.00 84.31 100 VAL A CA 1
ATOM 748 C C . VAL A 1 100 ? -9.520 -23.117 6.651 1.00 84.31 100 VAL A C 1
ATOM 750 O O . VAL A 1 100 ? -8.594 -22.419 6.248 1.00 84.31 100 VAL A O 1
ATOM 753 N N . THR A 1 101 ? -9.646 -24.400 6.316 1.00 83.62 101 THR A N 1
ATOM 754 C CA . THR A 1 101 ? -8.765 -25.110 5.372 1.00 83.62 101 THR A CA 1
ATOM 755 C C . THR A 1 101 ? -9.351 -25.164 3.965 1.00 83.62 101 THR A C 1
ATOM 757 O O . THR A 1 101 ? -8.618 -25.345 2.996 1.00 83.62 101 THR A O 1
ATOM 760 N N . SER A 1 102 ? -10.667 -24.995 3.839 1.00 86.50 102 SER A N 1
ATOM 761 C CA . SER A 1 102 ? -11.377 -24.860 2.570 1.00 86.50 102 SER A CA 1
ATOM 762 C C . SER A 1 102 ? -12.688 -24.114 2.798 1.00 86.50 102 SER A C 1
ATOM 764 O O . SER A 1 102 ? -13.372 -24.377 3.785 1.00 86.50 102 SER A O 1
ATOM 766 N N . ALA A 1 103 ? -13.056 -23.220 1.885 1.00 94.19 103 ALA A N 1
ATOM 767 C CA . ALA A 1 103 ? -14.398 -22.664 1.783 1.00 94.19 103 ALA A CA 1
ATOM 768 C C . ALA A 1 103 ? -14.799 -22.687 0.307 1.00 94.19 103 ALA A C 1
ATOM 770 O O . ALA A 1 103 ? -14.043 -22.204 -0.532 1.00 94.19 103 ALA A O 1
ATOM 771 N N . VAL A 1 104 ? -15.958 -23.250 -0.023 1.00 96.38 104 VAL A N 1
ATOM 772 C CA . VAL A 1 104 ? -16.447 -23.383 -1.400 1.00 96.38 104 VAL A CA 1
ATOM 773 C C . VAL A 1 104 ? -17.885 -22.890 -1.466 1.00 96.38 104 VAL A C 1
ATOM 775 O O . VAL A 1 104 ? -18.768 -23.450 -0.814 1.00 96.38 104 VAL A O 1
ATOM 778 N N . LEU A 1 105 ? -18.122 -21.849 -2.265 1.00 97.75 105 LEU A N 1
ATOM 779 C CA . LEU A 1 105 ? -19.469 -21.470 -2.685 1.00 97.75 105 LEU A CA 1
ATOM 780 C C . LEU A 1 105 ? -19.898 -22.403 -3.813 1.00 97.75 105 LEU A C 1
ATOM 782 O O . LEU A 1 105 ? -19.183 -22.538 -4.802 1.00 97.75 105 LEU A O 1
ATOM 786 N N . ARG A 1 106 ? -21.066 -23.022 -3.663 1.00 97.69 106 ARG A N 1
ATOM 787 C CA . ARG A 1 106 ? -21.671 -23.931 -4.634 1.00 97.69 106 ARG A CA 1
ATOM 788 C C . ARG A 1 106 ? -23.028 -23.369 -5.041 1.00 97.69 106 ARG A C 1
ATOM 790 O O . ARG A 1 106 ? -23.889 -23.158 -4.185 1.00 97.69 106 ARG A O 1
ATOM 797 N N . LEU A 1 107 ? -23.221 -23.139 -6.335 1.00 97.75 107 LEU A N 1
ATOM 798 C CA . LEU A 1 107 ? -24.478 -22.680 -6.928 1.00 97.75 107 LEU A CA 1
ATOM 799 C C . LEU A 1 107 ? -24.965 -23.737 -7.922 1.00 97.75 107 LEU A C 1
ATOM 801 O O . LEU A 1 107 ? -24.248 -24.045 -8.874 1.00 97.75 107 LEU A O 1
ATOM 805 N N . GLN A 1 108 ? -26.150 -24.316 -7.711 1.00 97.62 108 GLN A N 1
ATOM 806 C CA . GLN A 1 108 ? -26.700 -25.282 -8.664 1.00 97.62 108 GLN A CA 1
ATOM 807 C C . GLN A 1 108 ? -27.383 -24.556 -9.821 1.00 97.62 108 GLN A C 1
ATOM 809 O O . GLN A 1 108 ? -28.217 -23.674 -9.612 1.00 97.62 108 GLN A O 1
ATOM 814 N N . VAL A 1 109 ? -27.044 -24.963 -11.038 1.00 96.69 109 VAL A N 1
ATOM 815 C CA . VAL A 1 109 ? -27.601 -24.457 -12.290 1.00 96.69 109 VAL A CA 1
ATOM 816 C C . VAL A 1 109 ? -29.015 -25.016 -12.487 1.00 96.69 109 VAL A C 1
ATOM 818 O O . VAL A 1 109 ? -29.240 -26.220 -12.384 1.00 96.69 109 VAL A O 1
ATOM 821 N N . ALA A 1 110 ? -29.960 -24.120 -12.759 1.00 92.38 110 ALA A N 1
ATOM 822 C CA . ALA A 1 110 ? -31.385 -24.370 -12.996 1.00 92.38 110 ALA A CA 1
ATOM 823 C C . ALA A 1 110 ? -31.851 -23.968 -14.412 1.00 92.38 110 ALA A C 1
ATOM 825 O O . ALA A 1 110 ? -33.011 -24.202 -14.765 1.00 92.38 110 ALA A O 1
ATOM 826 N N . ASN A 1 111 ? -30.980 -23.292 -15.169 1.00 90.00 111 ASN A N 1
ATOM 827 C CA . ASN A 1 111 ? -31.035 -23.127 -16.619 1.00 90.00 111 ASN A CA 1
ATOM 828 C C . ASN A 1 111 ? -29.586 -23.092 -17.141 1.00 90.00 111 ASN A C 1
ATOM 830 O O . ASN A 1 111 ? -28.821 -22.247 -16.664 1.00 90.00 111 ASN A O 1
ATOM 834 N N . PRO A 1 112 ? -29.184 -24.000 -18.048 1.00 88.19 112 PRO A N 1
ATOM 835 C CA . PRO A 1 112 ? -27.841 -24.017 -18.618 1.00 88.19 112 PRO A CA 1
ATOM 836 C C . PRO A 1 112 ? -27.607 -22.837 -19.561 1.00 88.19 112 PRO A C 1
ATOM 838 O O . PRO A 1 112 ? -28.548 -22.241 -20.070 1.00 88.19 112 PRO A O 1
ATOM 841 N N . SER A 1 113 ? -26.335 -22.580 -19.853 1.00 89.88 113 SER A N 1
ATOM 842 C CA . SER A 1 113 ? -25.898 -21.609 -20.854 1.00 89.88 113 SER A CA 1
ATOM 843 C C . SER A 1 113 ? -24.572 -22.100 -21.447 1.00 89.88 113 SER A C 1
ATOM 845 O O . SER A 1 113 ? -23.563 -22.160 -20.728 1.00 89.88 113 SER A O 1
ATOM 847 N N . PRO A 1 114 ? -24.533 -22.520 -22.727 1.00 82.12 114 PRO A N 1
ATOM 848 C CA . PRO A 1 114 ? -23.291 -22.886 -23.407 1.00 82.12 114 PRO A CA 1
ATOM 849 C C . PRO A 1 114 ? -22.331 -21.704 -23.600 1.00 82.12 114 PRO A C 1
ATOM 851 O O . PRO A 1 114 ? -21.148 -21.940 -23.833 1.00 82.12 114 PRO A O 1
ATOM 854 N N . ALA A 1 115 ? -22.819 -20.462 -23.500 1.00 82.62 115 ALA A N 1
ATOM 855 C CA . ALA A 1 115 ? -22.055 -19.238 -23.750 1.00 82.62 115 ALA A CA 1
ATOM 856 C C . ALA A 1 115 ? -21.905 -18.326 -22.513 1.00 82.62 115 ALA A C 1
ATOM 858 O O . ALA A 1 115 ? -21.528 -17.161 -22.653 1.00 82.62 115 ALA A O 1
ATOM 859 N N . ALA A 1 116 ? -22.181 -18.841 -21.309 1.00 85.88 116 ALA A N 1
ATOM 860 C CA . ALA A 1 116 ? -22.041 -18.092 -20.065 1.00 85.88 116 ALA A CA 1
ATOM 861 C C . ALA A 1 116 ? -20.645 -17.468 -19.917 1.00 85.88 116 ALA A C 1
ATOM 863 O O . ALA A 1 116 ? -19.629 -18.106 -20.192 1.00 85.88 116 ALA A O 1
ATOM 864 N N . ASN A 1 117 ? -20.613 -16.233 -19.419 1.00 87.31 117 ASN A N 1
ATOM 865 C CA . ASN A 1 117 ? -19.397 -15.526 -19.018 1.00 87.31 117 ASN A CA 1
ATOM 866 C C . ASN A 1 117 ? -19.644 -14.860 -17.659 1.00 87.31 117 ASN A C 1
ATOM 868 O O . ASN A 1 117 ? -19.840 -13.643 -17.554 1.00 87.31 117 ASN A O 1
ATOM 872 N N . GLY A 1 118 ? -19.765 -15.710 -16.639 1.00 92.81 118 GLY A N 1
ATOM 873 C CA . GLY A 1 118 ? -20.178 -15.352 -15.292 1.00 92.81 118 GLY A CA 1
ATOM 874 C C . GLY A 1 118 ? -19.015 -14.922 -14.407 1.00 92.81 118 GLY A C 1
ATOM 875 O O . GLY A 1 118 ? -17.930 -15.502 -14.430 1.00 92.81 118 GLY A O 1
ATOM 876 N N . THR A 1 119 ? -19.251 -13.903 -13.588 1.00 96.19 119 THR A N 1
ATOM 877 C CA . THR A 1 119 ? -18.298 -13.364 -12.615 1.00 96.19 119 THR A CA 1
ATOM 878 C C . THR A 1 119 ? -18.951 -13.301 -11.240 1.00 96.19 119 THR A C 1
ATOM 880 O O . THR A 1 119 ? -20.031 -12.735 -11.086 1.00 96.19 119 THR A O 1
ATOM 883 N N . ILE A 1 120 ? -18.273 -13.842 -10.227 1.00 98.00 120 ILE A N 1
ATOM 884 C CA . ILE A 1 120 ? -18.652 -13.718 -8.817 1.00 98.00 120 ILE A CA 1
ATOM 885 C C . ILE A 1 120 ? -17.678 -12.758 -8.138 1.00 98.00 120 ILE A C 1
ATOM 887 O O . ILE A 1 120 ? -16.458 -12.941 -8.191 1.00 98.00 120 ILE A O 1
ATOM 891 N N . ARG A 1 121 ? -18.214 -11.734 -7.476 1.00 97.94 121 ARG A N 1
ATOM 892 C CA . ARG A 1 121 ? -17.461 -10.732 -6.715 1.00 97.94 121 ARG A CA 1
ATOM 893 C C . ARG A 1 121 ? -17.871 -10.747 -5.255 1.00 97.94 121 ARG A C 1
ATOM 895 O O . ARG A 1 121 ? -19.055 -10.857 -4.951 1.00 97.94 121 ARG A O 1
ATOM 902 N N . LEU A 1 122 ? -16.905 -10.576 -4.358 1.00 96.44 122 LEU A N 1
ATOM 903 C CA . LEU A 1 122 ? -17.192 -10.184 -2.977 1.00 96.44 122 LEU A CA 1
ATOM 904 C C . LEU A 1 122 ? -17.756 -8.751 -2.979 1.00 96.44 122 LEU A C 1
ATOM 906 O O . LEU A 1 122 ? -17.349 -7.936 -3.804 1.00 96.44 122 LEU A O 1
ATOM 910 N N . MET A 1 123 ? -18.670 -8.433 -2.068 1.00 97.44 123 MET A N 1
ATOM 911 C CA . MET A 1 123 ? -19.274 -7.100 -1.946 1.00 97.44 123 MET A CA 1
ATOM 912 C C . MET A 1 123 ? -18.909 -6.441 -0.619 1.00 97.44 123 MET A C 1
ATOM 914 O O . MET A 1 123 ? -18.871 -7.112 0.415 1.00 97.44 123 MET A O 1
ATOM 918 N N . SER A 1 124 ? -18.718 -5.119 -0.622 1.00 92.88 124 SER A N 1
ATOM 919 C CA . SER A 1 124 ? -18.560 -4.348 0.620 1.00 92.88 124 SER A CA 1
ATOM 920 C C . SER A 1 124 ? -19.864 -4.276 1.426 1.00 92.88 124 SER A C 1
ATOM 922 O O . SER A 1 124 ? -19.851 -4.334 2.658 1.00 92.88 124 SER A O 1
ATOM 924 N N . ASN A 1 125 ? -21.006 -4.189 0.737 1.00 94.38 125 ASN A N 1
ATOM 925 C CA . ASN A 1 125 ? -22.319 -4.137 1.364 1.00 94.38 125 ASN A CA 1
ATOM 926 C C . ASN A 1 125 ? -22.752 -5.534 1.826 1.00 94.38 125 ASN A C 1
ATOM 928 O O . ASN A 1 125 ? -23.123 -6.388 1.023 1.00 94.38 125 ASN A O 1
ATOM 932 N N . THR A 1 126 ? -22.765 -5.731 3.143 1.00 95.62 126 THR A N 1
ATOM 933 C CA . THR A 1 126 ? -23.242 -6.950 3.812 1.00 95.62 126 THR A CA 1
ATOM 934 C C . THR A 1 126 ? -24.600 -6.772 4.502 1.00 95.62 126 THR A C 1
ATOM 936 O O . THR A 1 126 ? -25.135 -7.721 5.079 1.00 95.62 126 THR A O 1
ATOM 939 N N . THR A 1 127 ? -25.195 -5.578 4.430 1.00 96.25 127 THR A N 1
ATOM 940 C CA . THR A 1 127 ? -26.391 -5.163 5.186 1.00 96.25 127 THR A CA 1
ATOM 941 C C . THR A 1 127 ? -27.643 -4.969 4.326 1.00 96.25 127 THR A C 1
ATOM 943 O O . THR A 1 127 ? -28.700 -4.656 4.869 1.00 96.25 127 THR A O 1
ATOM 946 N N . TRP A 1 128 ? -27.561 -5.206 3.013 1.00 96.81 128 TRP A N 1
ATOM 947 C CA . TRP A 1 128 ? -28.702 -5.165 2.093 1.00 96.81 128 TRP A CA 1
ATOM 948 C C . TRP A 1 128 ? -29.871 -6.064 2.539 1.00 96.81 128 TRP A C 1
ATOM 950 O O . TRP A 1 128 ? -29.711 -7.027 3.300 1.00 96.81 128 TRP A O 1
ATOM 960 N N . SER A 1 129 ? -31.073 -5.713 2.079 1.00 96.50 129 SER A N 1
ATOM 961 C CA . SER A 1 129 ? -32.327 -6.350 2.481 1.00 96.50 129 SER A CA 1
ATOM 962 C C . SER A 1 129 ? -32.947 -7.103 1.310 1.00 96.50 129 SER A C 1
ATOM 964 O O . SER A 1 129 ? -33.283 -6.505 0.288 1.00 96.50 129 SER A O 1
ATOM 966 N N . GLU A 1 130 ? -33.115 -8.412 1.480 1.00 97.19 130 GLU A N 1
ATOM 967 C CA . GLU A 1 130 ? -33.723 -9.331 0.511 1.00 97.19 130 GLU A CA 1
ATOM 968 C C . GLU A 1 130 ? -35.092 -8.865 0.018 1.00 97.19 130 GLU A C 1
ATOM 970 O O . GLU A 1 130 ? -35.356 -8.906 -1.175 1.00 97.19 130 GLU A O 1
ATOM 975 N N . THR A 1 131 ? -35.925 -8.342 0.918 1.00 96.25 131 THR A N 1
ATOM 976 C CA . THR A 1 131 ? -37.312 -7.935 0.639 1.00 96.25 131 THR A CA 1
ATOM 977 C C . THR A 1 131 ? -37.453 -6.492 0.152 1.00 96.25 131 THR A C 1
ATOM 979 O O . THR A 1 131 ? -38.562 -6.039 -0.121 1.00 96.25 131 THR A O 1
ATOM 982 N N . GLN A 1 132 ? -36.350 -5.741 0.072 1.00 96.06 132 GLN A N 1
ATOM 983 C CA . GLN A 1 132 ? -36.344 -4.342 -0.381 1.00 96.06 132 GLN A CA 1
ATOM 984 C C . GLN A 1 132 ? -35.422 -4.100 -1.578 1.00 96.06 132 GLN A C 1
ATOM 986 O O . GLN A 1 132 ? -35.512 -3.040 -2.192 1.00 96.06 132 GLN A O 1
ATOM 991 N N . THR A 1 133 ? -34.542 -5.048 -1.907 1.00 97.88 133 THR A N 1
ATOM 992 C CA . THR A 1 133 ? -33.617 -4.939 -3.039 1.00 97.88 133 THR A CA 1
ATOM 993 C C . THR A 1 133 ? -34.391 -5.063 -4.350 1.00 97.88 133 THR A C 1
ATOM 995 O O . THR A 1 133 ? -34.967 -6.102 -4.662 1.00 97.88 133 THR A O 1
ATOM 998 N N . ILE A 1 134 ? -34.408 -3.973 -5.103 1.00 98.12 134 ILE A N 1
ATOM 999 C CA . ILE A 1 134 ? -34.947 -3.835 -6.455 1.00 98.12 134 ILE A CA 1
ATOM 1000 C C . ILE A 1 134 ? -33.842 -3.251 -7.339 1.00 98.12 134 ILE A C 1
ATOM 1002 O O . ILE A 1 134 ? -32.831 -2.759 -6.836 1.00 98.12 134 ILE A O 1
ATOM 1006 N N . TYR A 1 135 ? -34.010 -3.260 -8.659 1.00 97.25 135 TYR A N 1
ATOM 1007 C CA . TYR A 1 135 ? -32.947 -2.826 -9.574 1.00 97.25 135 TYR A CA 1
ATOM 1008 C C . TYR A 1 135 ? -32.418 -1.415 -9.269 1.00 97.25 135 TYR A C 1
ATOM 1010 O O . TYR A 1 135 ? -31.210 -1.187 -9.314 1.00 97.25 135 TYR A O 1
ATOM 1018 N N . THR A 1 136 ? -33.289 -0.470 -8.909 1.00 94.62 136 THR A N 1
ATOM 1019 C CA . THR A 1 136 ? -32.910 0.937 -8.678 1.00 94.62 136 THR A CA 1
ATOM 1020 C C . THR A 1 136 ? -32.172 1.203 -7.364 1.00 94.62 136 THR A C 1
ATOM 1022 O O . THR A 1 136 ? -31.436 2.185 -7.293 1.00 94.62 136 THR A O 1
ATOM 1025 N N . ASN A 1 137 ? -32.332 0.359 -6.338 1.00 94.44 137 ASN A N 1
ATOM 1026 C CA . ASN A 1 137 ? -31.654 0.503 -5.041 1.00 94.44 137 ASN A CA 1
ATOM 1027 C C . ASN A 1 137 ? -30.632 -0.616 -4.763 1.00 94.44 137 ASN A C 1
ATOM 1029 O O . ASN A 1 137 ? -30.152 -0.739 -3.633 1.00 94.44 137 ASN A O 1
ATOM 1033 N N . ARG A 1 138 ? -30.319 -1.426 -5.785 1.00 97.25 138 ARG A N 1
ATOM 1034 C CA . ARG A 1 138 ? -29.454 -2.599 -5.666 1.00 97.25 138 ARG A CA 1
ATOM 1035 C C . ARG A 1 138 ? -28.093 -2.242 -5.056 1.00 97.25 138 ARG A C 1
ATOM 1037 O O . ARG A 1 138 ? -27.512 -1.215 -5.418 1.00 97.25 138 ARG A O 1
ATOM 1044 N N . PRO A 1 139 ? -27.565 -3.067 -4.137 1.00 96.25 139 PRO A N 1
ATOM 1045 C CA . PRO A 1 139 ? -26.237 -2.847 -3.584 1.00 96.25 139 PRO A CA 1
ATOM 1046 C C . PRO A 1 139 ? -25.175 -2.925 -4.692 1.00 96.25 139 PRO A C 1
ATOM 1048 O O . PRO A 1 139 ? -25.252 -3.768 -5.585 1.00 96.25 139 PRO A O 1
ATOM 1051 N N . ALA A 1 140 ? -24.170 -2.051 -4.634 1.00 95.44 140 ALA A N 1
ATOM 1052 C CA . ALA A 1 140 ? -23.084 -2.051 -5.609 1.00 95.44 140 ALA A CA 1
ATOM 1053 C C . ALA A 1 140 ? -22.268 -3.354 -5.535 1.00 95.44 140 ALA A C 1
ATOM 1055 O O . ALA A 1 140 ? -21.926 -3.824 -4.449 1.00 95.44 140 ALA A O 1
ATOM 1056 N N . ILE A 1 141 ? -21.929 -3.912 -6.699 1.00 96.12 141 ILE A N 1
ATOM 1057 C CA . ILE A 1 141 ? -21.043 -5.073 -6.826 1.00 96.12 141 ILE A CA 1
ATOM 1058 C C . ILE A 1 141 ? -19.617 -4.547 -7.034 1.00 96.12 141 ILE A C 1
ATOM 1060 O O . ILE A 1 141 ? -19.126 -4.432 -8.155 1.00 96.12 141 ILE A O 1
ATOM 1064 N N . ASP A 1 142 ? -18.994 -4.135 -5.932 1.00 89.88 142 ASP A N 1
ATOM 1065 C CA . ASP A 1 142 ? -17.832 -3.240 -5.912 1.00 89.88 142 ASP A CA 1
ATOM 1066 C C . ASP A 1 142 ? -16.491 -3.907 -5.564 1.00 89.88 142 ASP A C 1
ATOM 1068 O O . ASP A 1 142 ? -15.432 -3.354 -5.861 1.00 89.88 142 ASP A O 1
ATOM 1072 N N . GLY A 1 143 ? -16.514 -5.089 -4.946 1.00 84.62 143 GLY A N 1
ATOM 1073 C CA . GLY A 1 143 ? -15.309 -5.774 -4.490 1.00 84.62 143 GLY A CA 1
ATOM 1074 C C . GLY A 1 143 ? -14.625 -6.662 -5.535 1.00 84.62 143 GLY A C 1
ATOM 1075 O O . GLY A 1 143 ? -14.974 -6.718 -6.724 1.00 84.62 143 GLY A O 1
ATOM 1076 N N . ALA A 1 144 ? -13.590 -7.355 -5.058 1.00 86.12 144 ALA A N 1
ATOM 1077 C CA . ALA A 1 144 ? -12.729 -8.214 -5.860 1.00 86.12 144 ALA A CA 1
ATOM 1078 C C . ALA A 1 144 ? -13.499 -9.378 -6.501 1.00 86.12 144 ALA A C 1
ATOM 1080 O O . ALA A 1 144 ? -14.425 -9.935 -5.906 1.00 86.12 144 ALA A O 1
ATOM 1081 N N . VAL A 1 145 ? -13.071 -9.772 -7.703 1.00 95.12 145 VAL A N 1
ATOM 1082 C CA . VAL A 1 145 ? -13.509 -11.023 -8.334 1.00 95.12 145 VAL A CA 1
ATOM 1083 C C . VAL A 1 145 ? -12.959 -12.183 -7.511 1.00 95.12 145 VAL A C 1
ATOM 1085 O O . VAL A 1 145 ? -11.752 -12.283 -7.315 1.00 95.12 145 VAL A O 1
ATOM 1088 N N . VAL A 1 146 ? -13.854 -13.041 -7.026 1.00 92.38 146 VAL A N 1
ATOM 1089 C CA . VAL A 1 146 ? -13.519 -14.241 -6.242 1.00 92.38 146 VAL A CA 1
ATOM 1090 C C . VAL A 1 146 ? -13.712 -15.529 -7.037 1.00 92.38 146 VAL A C 1
ATOM 1092 O O . VAL A 1 146 ? -13.200 -16.570 -6.645 1.00 92.38 146 VAL A O 1
ATOM 1095 N N . GLY A 1 147 ? -14.407 -15.462 -8.174 1.00 91.44 147 GLY A N 1
ATOM 1096 C CA . GLY A 1 147 ? -14.502 -16.559 -9.127 1.00 91.44 147 GLY A CA 1
ATOM 1097 C C . GLY A 1 147 ? -15.076 -16.110 -10.464 1.00 91.44 147 GLY A C 1
ATOM 1098 O O . GLY A 1 147 ? -15.756 -15.088 -10.556 1.00 91.44 147 GLY A O 1
ATOM 1099 N N . THR A 1 148 ? -14.821 -16.903 -11.494 1.00 92.31 148 THR A N 1
ATOM 1100 C CA . THR A 1 148 ? -15.460 -16.801 -12.807 1.00 92.31 148 THR A CA 1
ATOM 1101 C C . THR A 1 148 ? -15.908 -18.189 -13.247 1.00 92.31 148 THR A C 1
ATOM 1103 O O . THR A 1 148 ? -15.380 -19.198 -12.777 1.00 92.31 148 THR A O 1
ATOM 1106 N N . PHE A 1 149 ? -16.895 -18.249 -14.132 1.00 89.44 149 PHE A N 1
ATOM 1107 C CA . PHE A 1 149 ? -17.347 -19.492 -14.747 1.00 89.44 149 PHE A CA 1
ATOM 1108 C C . PHE A 1 149 ? -17.785 -19.232 -16.186 1.00 89.44 149 PHE A C 1
ATOM 1110 O O . PHE A 1 149 ? -18.359 -18.189 -16.496 1.00 89.44 149 PHE A O 1
ATOM 1117 N N . ASN A 1 150 ? -17.494 -20.200 -17.051 1.00 88.00 150 ASN A N 1
ATOM 1118 C CA . ASN A 1 150 ? -17.895 -20.177 -18.454 1.00 88.00 150 ASN A CA 1
ATOM 1119 C C . ASN A 1 150 ? -19.105 -21.112 -18.637 1.00 88.00 150 ASN A C 1
ATOM 1121 O O . ASN A 1 150 ? -19.930 -21.195 -17.729 1.00 88.00 150 ASN A O 1
ATOM 1125 N N . GLN A 1 151 ? -19.194 -21.835 -19.761 1.00 87.44 151 GLN A N 1
ATOM 1126 C CA . GLN A 1 151 ? -20.220 -22.849 -20.053 1.00 87.44 151 GLN A CA 1
ATOM 1127 C C . GLN A 1 151 ? -20.704 -23.634 -18.817 1.00 87.44 151 GLN A C 1
ATOM 1129 O O . GLN A 1 151 ? -19.920 -24.310 -18.146 1.00 87.44 151 GLN A O 1
ATOM 1134 N N . VAL A 1 152 ? -22.019 -23.614 -18.585 1.00 90.25 152 VAL A N 1
ATOM 1135 C CA . VAL A 1 152 ? -22.694 -24.341 -17.499 1.00 90.25 152 VAL A CA 1
ATOM 1136 C C . VAL A 1 152 ? -23.781 -25.273 -18.034 1.00 90.25 152 VAL A C 1
ATOM 1138 O O . VAL A 1 152 ? -24.548 -24.909 -18.926 1.00 90.25 152 VAL A O 1
ATOM 1141 N N . ALA A 1 153 ? -23.851 -26.484 -17.475 1.00 86.50 153 ALA A N 1
ATOM 1142 C CA . ALA A 1 153 ? -24.833 -27.514 -17.820 1.00 86.50 153 ALA A CA 1
ATOM 1143 C C . ALA A 1 153 ? -25.964 -27.599 -16.779 1.00 86.50 153 ALA A C 1
ATOM 1145 O O . ALA A 1 153 ? -25.782 -27.212 -15.626 1.00 86.50 153 ALA A O 1
ATOM 1146 N N . ASP A 1 154 ? -27.126 -28.125 -17.174 1.00 90.50 154 ASP A N 1
ATOM 1147 C CA . ASP A 1 154 ? -28.298 -28.211 -16.298 1.00 90.50 154 ASP A CA 1
ATOM 1148 C C . ASP A 1 154 ? -28.039 -29.133 -15.096 1.00 90.50 154 ASP A C 1
ATOM 1150 O O . ASP A 1 154 ? -27.404 -30.183 -15.226 1.00 90.50 154 ASP A O 1
ATOM 1154 N N . GLY A 1 155 ? -28.479 -28.717 -13.906 1.00 86.62 155 GLY A N 1
ATOM 1155 C CA . GLY A 1 155 ? -28.237 -29.421 -12.643 1.00 86.62 155 GLY A CA 1
ATOM 1156 C C . GLY A 1 155 ? -26.777 -29.453 -12.160 1.00 86.62 155 GLY A C 1
ATOM 1157 O O . GLY A 1 155 ? -26.522 -29.951 -11.058 1.00 86.62 155 GLY A O 1
ATOM 1158 N N . ALA A 1 156 ? -25.818 -28.925 -12.932 1.00 91.12 156 ALA A N 1
ATOM 1159 C CA . ALA A 1 156 ? -24.414 -28.859 -12.536 1.00 91.12 156 ALA A CA 1
ATOM 1160 C C . ALA A 1 156 ? -24.192 -27.869 -11.381 1.00 91.12 156 ALA A C 1
ATOM 1162 O O . ALA A 1 156 ? -24.991 -26.962 -11.148 1.00 91.12 156 ALA A O 1
ATOM 1163 N N . TRP A 1 157 ? -23.078 -28.028 -10.666 1.00 94.00 157 TRP A N 1
ATOM 1164 C CA . TRP A 1 157 ? -22.635 -27.074 -9.652 1.00 94.00 157 TRP A CA 1
ATOM 1165 C C . TRP A 1 157 ? -21.570 -26.145 -10.232 1.00 94.00 157 TRP A C 1
ATOM 1167 O O . TRP A 1 157 ? -20.541 -26.610 -10.719 1.00 94.00 157 TRP A O 1
ATOM 1177 N N . VAL A 1 158 ? -21.790 -24.835 -10.127 1.00 95.12 158 VAL A N 1
ATOM 1178 C CA . VAL A 1 158 ? -20.711 -23.845 -10.186 1.00 95.12 158 VAL A CA 1
ATOM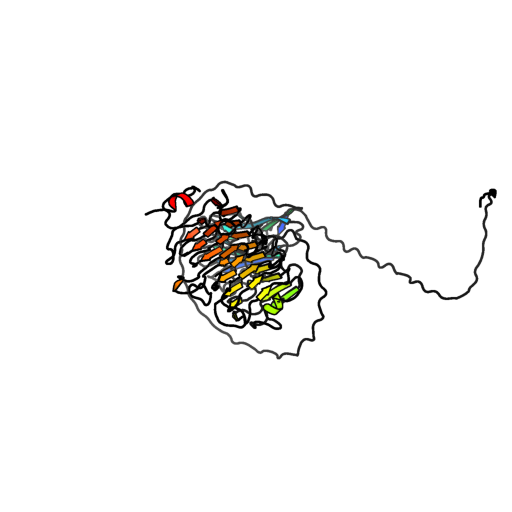 1179 C C . VAL A 1 158 ? -20.080 -23.797 -8.801 1.00 95.12 158 VAL A C 1
ATOM 1181 O O . VAL A 1 158 ? -20.747 -23.435 -7.831 1.00 95.12 158 VAL A O 1
ATOM 1184 N N . GLU A 1 159 ? -18.812 -24.189 -8.707 1.00 94.56 159 GLU A N 1
ATOM 1185 C CA . GLU A 1 159 ? -18.061 -24.249 -7.453 1.00 94.56 159 GLU A CA 1
ATOM 1186 C C . GLU A 1 159 ? -16.904 -23.247 -7.482 1.00 94.56 159 GLU A C 1
ATOM 1188 O O . GLU A 1 159 ? -16.043 -23.295 -8.359 1.00 94.56 159 GLU A O 1
ATOM 1193 N N . VAL A 1 160 ? -16.883 -22.326 -6.517 1.00 92.12 160 VAL A N 1
ATOM 1194 C CA . VAL A 1 160 ? -15.861 -21.279 -6.400 1.00 92.12 160 VAL A CA 1
ATOM 1195 C C . VAL A 1 160 ? -15.155 -21.401 -5.057 1.00 92.12 160 VAL A C 1
ATOM 1197 O O . VAL A 1 160 ? -15.792 -21.371 -4.003 1.00 92.12 160 VAL A O 1
ATOM 1200 N N . ASN A 1 161 ? -13.827 -21.522 -5.096 1.00 89.25 161 ASN A N 1
ATOM 1201 C CA . ASN A 1 161 ? -12.991 -21.559 -3.901 1.00 89.25 161 ASN A CA 1
ATOM 1202 C C . ASN A 1 161 ? -12.881 -20.155 -3.286 1.00 89.25 161 ASN A C 1
ATOM 1204 O O . ASN A 1 161 ? -12.310 -19.241 -3.873 1.00 89.25 161 ASN A O 1
ATOM 1208 N N . LEU A 1 162 ? -13.412 -20.016 -2.077 1.00 93.62 162 LEU A N 1
ATOM 1209 C CA . LEU A 1 162 ? -13.455 -18.799 -1.279 1.00 93.62 162 LEU A CA 1
ATOM 1210 C C . LEU A 1 162 ? -12.541 -18.859 -0.045 1.00 93.62 162 LEU A C 1
ATOM 1212 O O . LEU A 1 162 ? -12.638 -17.984 0.814 1.00 93.62 162 LEU A O 1
ATOM 1216 N N . ALA A 1 163 ? -11.652 -19.852 0.077 1.00 84.81 163 ALA A N 1
ATOM 1217 C CA . ALA A 1 163 ? -10.769 -19.999 1.244 1.00 84.81 163 ALA A CA 1
ATOM 1218 C C . ALA A 1 163 ? -9.850 -18.779 1.483 1.00 84.81 163 ALA A C 1
ATOM 1220 O O . ALA A 1 163 ? -9.423 -18.537 2.609 1.00 84.81 163 ALA A O 1
ATOM 1221 N N . SER A 1 164 ? -9.580 -17.982 0.443 1.00 78.75 164 SER A N 1
ATOM 1222 C CA . SER A 1 164 ? -8.834 -16.718 0.526 1.00 78.75 164 SER A CA 1
ATOM 1223 C C . SER A 1 164 ? -9.638 -15.545 1.107 1.00 78.75 164 SER A C 1
ATOM 1225 O O . SER A 1 164 ? -9.037 -14.578 1.573 1.00 78.75 164 SER A O 1
ATOM 1227 N N . VAL A 1 165 ? -10.976 -15.608 1.094 1.00 87.69 165 VAL A N 1
ATOM 1228 C CA . VAL A 1 165 ? -11.864 -14.519 1.549 1.00 87.69 165 VAL A CA 1
ATOM 1229 C C . VAL A 1 165 ? -12.704 -14.881 2.777 1.00 87.69 165 VAL A C 1
ATOM 1231 O O . VAL A 1 165 ? -12.970 -14.010 3.603 1.00 87.69 165 VAL A O 1
ATOM 1234 N N . ILE A 1 166 ? -13.078 -16.151 2.951 1.00 89.81 166 ILE A N 1
ATOM 1235 C CA . ILE A 1 166 ? -13.783 -16.656 4.137 1.00 89.81 166 ILE A CA 1
ATOM 1236 C C . ILE A 1 166 ? -12.767 -17.349 5.040 1.00 89.81 166 ILE A C 1
ATOM 1238 O O . ILE A 1 166 ? -12.501 -18.542 4.921 1.00 89.81 166 ILE A O 1
ATOM 1242 N N . THR A 1 167 ? -12.188 -16.572 5.951 1.00 83.50 167 THR A N 1
ATOM 1243 C CA . THR A 1 167 ? -11.130 -17.013 6.873 1.00 83.50 167 THR A CA 1
ATOM 1244 C C . THR A 1 167 ? -11.625 -17.251 8.305 1.00 83.50 167 THR A C 1
ATOM 1246 O O . THR A 1 167 ? -10.854 -17.693 9.156 1.00 83.50 167 THR A O 1
ATOM 1249 N N . GLY A 1 168 ? -12.909 -16.995 8.585 1.00 85.25 168 GLY A N 1
ATOM 1250 C CA . GLY A 1 168 ? -13.528 -17.206 9.893 1.00 85.25 168 GLY A CA 1
ATOM 1251 C C . GLY A 1 168 ? -15.006 -16.788 9.938 1.00 85.25 168 GLY A C 1
ATOM 1252 O O . GLY A 1 168 ? -15.611 -16.550 8.890 1.00 85.25 168 GLY A O 1
ATOM 1253 N N . PRO A 1 169 ? -15.610 -16.708 11.139 1.00 89.19 169 PRO A N 1
ATOM 1254 C CA . PRO A 1 169 ? -16.979 -16.232 11.321 1.00 89.19 169 PRO A CA 1
ATOM 1255 C C . PRO A 1 169 ? -17.176 -14.784 10.847 1.00 89.19 169 PRO A C 1
ATOM 1257 O O . PRO A 1 169 ? -16.333 -13.922 11.090 1.00 89.19 169 PRO A O 1
ATOM 1260 N N . GLY A 1 170 ? -18.312 -14.501 10.212 1.00 92.19 170 GLY A N 1
ATOM 1261 C CA . GLY A 1 170 ? -18.608 -13.195 9.623 1.00 92.19 170 GLY A CA 1
ATOM 1262 C C . GLY A 1 170 ? -19.834 -13.216 8.713 1.00 92.19 170 GLY A C 1
ATOM 1263 O O . GLY A 1 170 ? -20.422 -14.266 8.465 1.00 92.19 170 GLY A O 1
ATOM 1264 N N . VAL A 1 171 ? -20.234 -12.053 8.202 1.00 95.69 171 VAL A N 1
ATOM 1265 C CA . VAL A 1 171 ? -21.292 -11.943 7.186 1.00 95.69 171 VAL A CA 1
ATOM 1266 C C . VAL A 1 171 ? -20.639 -11.610 5.853 1.00 95.69 171 VAL A C 1
ATOM 1268 O O . VAL A 1 171 ? -19.937 -10.609 5.748 1.00 95.69 171 VAL A O 1
ATOM 1271 N N . TYR A 1 172 ? -20.880 -12.438 4.841 1.00 97.06 172 TYR A N 1
ATOM 1272 C CA . TYR A 1 172 ? -20.255 -12.333 3.523 1.00 97.06 172 TYR A CA 1
ATOM 1273 C C . TYR A 1 172 ? -21.338 -12.187 2.462 1.00 97.06 172 TYR A C 1
ATOM 1275 O O . TYR A 1 172 ? -22.290 -12.962 2.462 1.00 97.06 172 TYR A O 1
ATOM 1283 N N . SER A 1 173 ? -21.216 -11.192 1.582 1.00 98.31 173 SER A N 1
ATOM 1284 C CA . SER A 1 173 ? -22.128 -10.981 0.450 1.00 98.31 173 SER A CA 1
ATOM 1285 C C . SER A 1 173 ? -21.380 -11.076 -0.868 1.00 98.31 173 SER A C 1
ATOM 1287 O O . SER A 1 173 ? -20.258 -10.582 -0.980 1.00 98.31 173 SER A O 1
ATOM 1289 N N . PHE A 1 174 ? -22.016 -11.705 -1.849 1.00 98.44 174 PHE A N 1
ATOM 1290 C CA . PHE A 1 174 ? -21.479 -11.919 -3.180 1.00 98.44 174 PHE A CA 1
ATOM 1291 C C . PHE A 1 174 ? -22.464 -11.419 -4.227 1.00 98.44 174 PHE A C 1
ATOM 1293 O O . PHE A 1 174 ? -23.658 -11.715 -4.156 1.00 98.44 174 PHE A O 1
ATOM 1300 N N . GLY A 1 175 ? -21.938 -10.674 -5.193 1.00 98.31 175 GLY A N 1
ATOM 1301 C CA . GLY A 1 175 ? -22.653 -10.267 -6.391 1.00 98.31 175 GLY A CA 1
ATOM 1302 C C . GLY A 1 175 ? -22.231 -11.170 -7.538 1.00 98.31 175 GLY A C 1
ATOM 1303 O O . GLY A 1 175 ? -21.039 -11.412 -7.738 1.00 98.31 175 GLY A O 1
ATOM 1304 N N . ILE A 1 176 ? -23.211 -11.683 -8.264 1.00 98.38 176 ILE A N 1
ATOM 1305 C CA . ILE A 1 176 ? -23.045 -12.595 -9.388 1.00 98.38 176 ILE A CA 1
ATOM 1306 C C . ILE A 1 176 ? -23.605 -11.864 -10.606 1.00 98.38 176 ILE A C 1
ATOM 1308 O O . ILE A 1 176 ? -24.750 -11.407 -10.598 1.00 98.38 176 ILE A O 1
ATOM 1312 N N . THR A 1 177 ? -22.786 -11.729 -11.640 1.00 96.75 177 THR A N 1
ATOM 1313 C CA . THR A 1 177 ? -23.133 -11.049 -12.892 1.00 96.75 177 THR A CA 1
ATOM 1314 C C . THR A 1 177 ? -22.668 -11.879 -14.078 1.00 96.75 177 THR A C 1
ATOM 1316 O O . THR A 1 177 ? -21.795 -12.736 -13.934 1.00 96.75 177 THR A O 1
ATOM 1319 N N . GLN A 1 178 ? -23.202 -11.609 -15.267 1.00 90.44 178 GLN A N 1
ATOM 1320 C CA . GLN A 1 178 ? -22.560 -12.031 -16.509 1.00 90.44 178 GLN A CA 1
ATOM 1321 C C . GLN A 1 178 ? -22.567 -10.918 -17.557 1.00 90.44 178 GLN A C 1
ATOM 1323 O O . GLN A 1 178 ? -23.150 -9.859 -17.353 1.00 90.44 178 GLN A O 1
ATOM 1328 N N . THR A 1 179 ? -21.875 -11.162 -18.669 1.00 83.69 179 THR A N 1
ATOM 1329 C CA . THR A 1 179 ? -21.822 -10.250 -19.827 1.00 83.69 179 THR A CA 1
ATOM 1330 C C . THR A 1 179 ? -22.365 -10.869 -21.118 1.00 83.69 179 THR A C 1
ATOM 1332 O O . THR A 1 179 ? -22.379 -10.196 -22.146 1.00 83.69 179 THR A O 1
ATOM 1335 N N . GLY A 1 180 ? -22.791 -12.137 -21.083 1.00 76.94 180 GLY A N 1
ATOM 1336 C CA . GLY A 1 180 ? -23.478 -12.798 -22.192 1.00 76.94 180 GLY A CA 1
ATOM 1337 C C . GLY A 1 180 ? -24.980 -12.504 -22.189 1.00 76.94 180 GLY A C 1
ATOM 1338 O O . GLY A 1 180 ? -25.533 -12.142 -21.157 1.00 76.94 180 GLY A O 1
ATOM 1339 N N . ILE A 1 181 ? -25.619 -12.691 -23.346 1.00 76.31 181 ILE A N 1
ATOM 1340 C CA . ILE A 1 181 ? -27.077 -12.553 -23.559 1.00 76.31 181 ILE A CA 1
ATOM 1341 C C . ILE A 1 181 ? -27.834 -13.891 -23.425 1.00 76.31 181 ILE A C 1
ATOM 1343 O O . ILE A 1 181 ? -28.940 -14.047 -23.935 1.00 76.31 181 ILE A O 1
ATOM 1347 N N . ASP A 1 182 ? -27.167 -14.899 -22.860 1.00 80.44 182 ASP A N 1
ATOM 1348 C CA . ASP A 1 182 ? -27.671 -16.261 -22.677 1.00 80.44 182 ASP A CA 1
ATOM 1349 C C . ASP A 1 182 ? -27.742 -16.533 -21.169 1.00 80.44 182 ASP A C 1
ATOM 1351 O O . ASP A 1 182 ? -26.770 -16.987 -20.547 1.00 80.44 182 ASP A O 1
ATOM 1355 N N . GLY A 1 183 ? -28.865 -16.120 -20.578 1.00 85.81 183 GLY A N 1
ATOM 1356 C CA . GLY A 1 183 ? -29.140 -16.096 -19.144 1.00 85.81 183 GLY A CA 1
ATOM 1357 C C . GLY A 1 183 ? -28.833 -17.399 -18.402 1.00 85.81 183 GLY A C 1
ATOM 1358 O O . GLY A 1 183 ? -29.303 -18.481 -18.764 1.00 85.81 183 GLY A O 1
ATOM 1359 N N . VAL A 1 184 ? -28.093 -17.290 -17.294 1.00 93.00 184 VAL A N 1
ATOM 1360 C CA . VAL A 1 184 ? -27.884 -18.402 -16.358 1.00 93.00 184 VAL A CA 1
ATOM 1361 C C . VAL A 1 184 ? -28.819 -18.221 -15.180 1.00 93.00 184 VAL A C 1
ATOM 1363 O O . VAL A 1 184 ? -28.775 -17.204 -14.488 1.00 93.00 184 VAL A O 1
ATOM 1366 N N . ASN A 1 185 ? -29.600 -19.260 -14.899 1.00 95.12 185 ASN A N 1
ATOM 1367 C CA . ASN A 1 185 ? -30.448 -19.294 -13.717 1.00 95.12 185 ASN A CA 1
ATOM 1368 C C . ASN A 1 185 ? -29.831 -20.260 -12.718 1.00 95.12 185 ASN A C 1
ATOM 1370 O O . ASN A 1 185 ? -29.594 -21.421 -13.053 1.00 95.12 185 ASN A O 1
ATOM 1374 N N . PHE A 1 186 ? -29.626 -19.817 -11.486 1.00 98.12 186 PHE A N 1
ATOM 1375 C CA . PHE A 1 186 ? -29.280 -20.681 -10.363 1.00 98.12 186 PHE A CA 1
ATOM 1376 C C . PHE A 1 186 ? -30.517 -21.001 -9.527 1.00 98.12 186 PHE A C 1
ATOM 1378 O O . PHE A 1 186 ? -31.503 -20.265 -9.534 1.00 98.12 186 PHE A O 1
ATOM 1385 N N . ILE A 1 187 ? -30.467 -22.100 -8.784 1.00 97.88 187 ILE A N 1
ATOM 1386 C CA . ILE A 1 187 ? -31.423 -22.387 -7.714 1.00 97.88 187 ILE A CA 1
ATOM 1387 C C . ILE A 1 187 ? -31.273 -21.325 -6.611 1.00 97.88 187 ILE A C 1
ATOM 1389 O O . ILE A 1 187 ? -30.153 -21.037 -6.196 1.00 97.88 187 ILE A O 1
ATOM 1393 N N . SER A 1 188 ? -32.385 -20.768 -6.118 1.00 98.12 188 SER A N 1
ATOM 1394 C CA . SER A 1 188 ? -32.399 -19.877 -4.943 1.00 98.12 188 SER A CA 1
ATOM 1395 C C . SER A 1 188 ? -32.639 -20.643 -3.637 1.00 98.12 188 SER A C 1
ATOM 1397 O O . SER A 1 188 ? -32.978 -21.835 -3.632 1.00 98.12 188 SER A O 1
ATOM 1399 N N . ARG A 1 189 ? -32.534 -19.953 -2.498 1.00 97.25 189 ARG A N 1
ATOM 1400 C CA . ARG A 1 189 ? -32.835 -20.524 -1.178 1.00 97.25 189 ARG A CA 1
ATOM 1401 C C . ARG A 1 189 ? -34.310 -20.874 -0.954 1.00 97.25 189 ARG A C 1
ATOM 1403 O O . ARG A 1 189 ? -34.605 -21.643 -0.039 1.00 97.25 189 ARG A O 1
ATOM 1410 N N . GLU A 1 190 ? -35.211 -20.367 -1.794 1.00 97.38 190 GLU A N 1
ATOM 1411 C CA . GLU A 1 190 ? -36.666 -20.573 -1.709 1.00 97.38 190 GLU A CA 1
ATOM 1412 C C . GLU A 1 190 ? -37.144 -21.883 -2.376 1.00 97.38 190 GLU A C 1
ATOM 1414 O O . GLU A 1 190 ? -38.319 -22.263 -2.304 1.00 97.38 190 GLU A O 1
ATOM 1419 N N . VAL A 1 191 ? -36.240 -22.647 -3.002 1.00 96.62 191 VAL A N 1
ATOM 1420 C CA . VAL A 1 191 ? -36.548 -23.998 -3.501 1.00 96.62 191 VAL A CA 1
ATOM 1421 C C . VAL A 1 191 ? -36.723 -24.981 -2.343 1.00 96.62 191 VAL A C 1
ATOM 1423 O O . VAL A 1 191 ? -35.877 -25.087 -1.461 1.00 96.62 191 VAL A O 1
ATOM 1426 N N . GLY A 1 192 ? -37.817 -25.750 -2.339 1.00 91.38 192 GLY A N 1
ATOM 1427 C CA . GLY A 1 192 ? -38.152 -26.668 -1.236 1.00 91.38 192 GLY A CA 1
ATOM 1428 C C . GLY A 1 192 ? -37.099 -27.751 -0.951 1.00 91.38 192 GLY A C 1
ATOM 1429 O O . GLY A 1 192 ? -36.928 -28.147 0.197 1.00 91.38 192 GLY A O 1
ATOM 1430 N N . ASP A 1 193 ? -36.359 -28.184 -1.973 1.00 90.94 193 ASP A N 1
ATOM 1431 C CA . ASP A 1 193 ? -35.263 -29.149 -1.854 1.00 90.94 193 ASP A CA 1
ATOM 1432 C C . ASP A 1 193 ? -33.971 -28.463 -1.375 1.00 90.94 193 ASP A C 1
ATOM 1434 O O . ASP A 1 193 ? -33.249 -27.831 -2.149 1.00 90.94 193 ASP A O 1
ATOM 1438 N N . ALA A 1 194 ? -33.671 -28.598 -0.081 1.00 87.69 194 ALA A N 1
ATOM 1439 C CA . ALA A 1 194 ? -32.495 -27.993 0.539 1.00 87.69 194 ALA A CA 1
ATOM 1440 C C . ALA A 1 194 ? -31.152 -28.515 -0.010 1.00 87.69 194 ALA A C 1
ATOM 1442 O O . ALA A 1 194 ? -30.146 -27.817 0.107 1.00 87.69 194 ALA A O 1
ATOM 1443 N N . SER A 1 195 ? -31.119 -29.697 -0.643 1.00 89.00 195 SER A N 1
ATOM 1444 C CA . SER A 1 195 ? -29.884 -30.259 -1.212 1.00 89.00 195 SER A CA 1
ATOM 1445 C C . SER A 1 195 ? -29.401 -29.519 -2.467 1.00 89.00 195 SER A C 1
ATOM 1447 O O . SER A 1 195 ? -28.226 -29.616 -2.819 1.00 89.00 195 SER A O 1
ATOM 1449 N N . LYS A 1 196 ? -30.300 -28.754 -3.102 1.00 90.50 196 LYS A N 1
ATOM 1450 C CA . LYS A 1 196 ? -30.092 -28.021 -4.361 1.00 90.50 196 LYS A CA 1
ATOM 1451 C C . LYS A 1 196 ? -29.860 -26.524 -4.184 1.00 90.50 196 LYS A C 1
ATOM 1453 O O . LYS A 1 196 ? -29.410 -25.861 -5.112 1.00 90.50 196 LYS A O 1
ATOM 1458 N N . ARG A 1 197 ? -30.195 -25.989 -3.006 1.00 97.06 197 ARG A N 1
ATOM 1459 C CA . ARG A 1 197 ? -30.012 -24.571 -2.663 1.00 97.06 197 ARG A CA 1
ATOM 1460 C C . ARG A 1 197 ? -28.541 -24.162 -2.766 1.00 97.06 197 ARG A C 1
ATOM 1462 O O . ARG A 1 197 ? -27.673 -25.027 -2.628 1.00 97.06 197 ARG A O 1
ATOM 1469 N N . PRO A 1 198 ? -28.249 -22.859 -2.911 1.00 98.38 198 PRO A N 1
ATOM 1470 C CA . PRO A 1 198 ? -26.900 -22.349 -2.741 1.00 98.38 198 PRO A CA 1
ATOM 1471 C C . PRO A 1 198 ? -26.290 -22.825 -1.421 1.00 98.38 198 PRO A C 1
ATOM 1473 O O . PRO A 1 198 ? -26.944 -22.806 -0.375 1.00 98.38 198 PRO A O 1
ATOM 1476 N N . GLN A 1 199 ? -25.036 -23.256 -1.472 1.00 97.81 199 GLN A N 1
ATOM 1477 C CA . GLN A 1 199 ? -24.314 -23.789 -0.321 1.00 97.81 199 GLN A CA 1
ATOM 1478 C C . GLN A 1 199 ? -22.984 -23.076 -0.173 1.00 97.81 199 GLN A C 1
ATOM 1480 O O . GLN A 1 199 ? -22.264 -22.872 -1.146 1.00 97.81 199 GLN A O 1
ATOM 1485 N N . LEU A 1 200 ? -22.621 -22.778 1.066 1.00 97.12 200 LEU A N 1
ATOM 1486 C CA . LEU A 1 200 ? -21.263 -22.421 1.431 1.00 97.12 200 LEU A CA 1
ATOM 1487 C C . LEU A 1 200 ? -20.703 -23.548 2.299 1.00 97.12 200 LEU A C 1
ATOM 1489 O O . LEU A 1 200 ? -21.056 -23.688 3.471 1.00 97.12 200 LEU A O 1
ATOM 1493 N N . VAL A 1 201 ? -19.873 -24.391 1.688 1.00 95.00 201 VAL A N 1
ATOM 1494 C CA . VAL A 1 201 ? -19.240 -25.547 2.332 1.00 95.00 201 VAL A CA 1
ATOM 1495 C C . VAL A 1 201 ? -17.900 -25.103 2.892 1.00 95.00 201 VAL A C 1
ATOM 1497 O O . VAL A 1 201 ? -17.042 -24.662 2.135 1.00 95.00 201 VAL A O 1
ATOM 1500 N N . ILE A 1 202 ? -17.708 -25.203 4.204 1.00 92.81 202 ILE A N 1
ATOM 1501 C CA . ILE A 1 202 ? -16.486 -24.749 4.875 1.00 92.81 202 ILE A CA 1
ATOM 1502 C C . ILE A 1 202 ? -15.919 -25.891 5.702 1.00 92.81 202 ILE A C 1
ATOM 1504 O O . ILE A 1 202 ? -16.628 -26.472 6.514 1.00 92.81 202 ILE A O 1
ATOM 1508 N N . SER A 1 203 ? -14.638 -26.195 5.527 1.00 88.81 203 SER A N 1
ATOM 1509 C CA . SER A 1 203 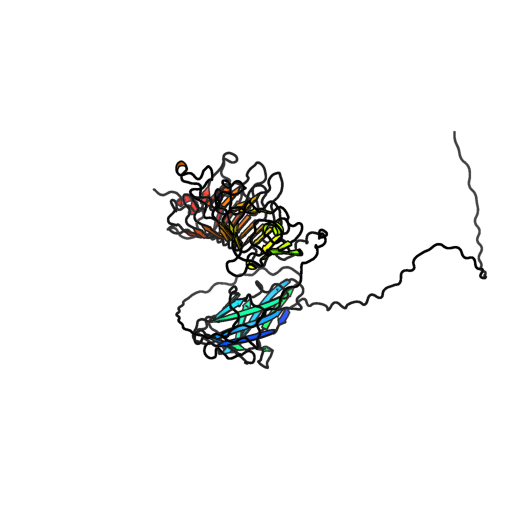? -13.900 -27.134 6.371 1.00 88.81 203 SER A CA 1
ATOM 1510 C C . SER A 1 203 ? -12.929 -26.380 7.264 1.00 88.81 203 SER A C 1
ATOM 1512 O O . SER A 1 203 ? -12.220 -25.489 6.793 1.00 88.81 203 SER A O 1
ATOM 1514 N N . ALA A 1 204 ? -12.888 -26.743 8.545 1.00 84.31 204 ALA A N 1
ATOM 1515 C CA . ALA A 1 204 ? -11.980 -26.160 9.520 1.00 84.31 204 ALA A CA 1
ATOM 1516 C C . ALA A 1 204 ? -11.206 -27.233 10.292 1.00 84.31 204 ALA A C 1
ATOM 1518 O O . ALA A 1 204 ? -11.749 -28.282 10.650 1.00 84.31 204 ALA A O 1
ATOM 1519 N N . GLY A 1 205 ? -9.921 -26.960 10.523 1.00 72.56 205 GLY A N 1
ATOM 1520 C CA . GLY A 1 205 ? -8.971 -27.904 11.103 1.00 72.56 205 GLY A CA 1
ATOM 1521 C C . GLY A 1 205 ? -8.120 -27.305 12.221 1.00 72.56 205 GLY A C 1
ATOM 1522 O O . GLY A 1 205 ? -7.911 -26.092 12.316 1.00 72.56 205 GLY A O 1
ATOM 1523 N N . SER A 1 206 ? -7.589 -28.186 13.066 1.00 50.19 206 SER A N 1
ATOM 1524 C CA . SER A 1 206 ? -6.684 -27.849 14.164 1.00 50.19 206 SER A CA 1
ATOM 1525 C C . SER A 1 206 ? -5.230 -27.708 13.684 1.00 50.19 206 SER A C 1
ATOM 1527 O O . SER A 1 206 ? -4.379 -28.521 14.037 1.00 50.19 206 SER A O 1
ATOM 1529 N N . GLY A 1 207 ? -4.953 -26.661 12.898 1.00 45.88 207 GLY A N 1
ATOM 1530 C CA . GLY A 1 207 ? -3.595 -26.216 12.547 1.00 45.88 207 GLY A CA 1
ATOM 1531 C C . GLY A 1 207 ? -3.116 -26.544 11.125 1.00 45.88 207 GLY A C 1
ATOM 1532 O O . GLY A 1 207 ? -3.341 -27.635 10.615 1.00 45.88 207 GLY A O 1
ATOM 1533 N N . THR A 1 208 ? -2.405 -25.573 10.531 1.00 36.91 208 THR A N 1
ATOM 1534 C CA . THR A 1 208 ? -1.754 -25.575 9.197 1.00 36.91 208 THR A CA 1
ATOM 1535 C C . THR A 1 208 ? -2.634 -25.944 7.995 1.00 36.91 208 THR A C 1
ATOM 1537 O O . THR A 1 208 ? -2.982 -27.099 7.772 1.00 36.91 208 THR A O 1
ATOM 1540 N N . ALA A 1 209 ? -2.928 -24.944 7.155 1.00 37.50 209 ALA A N 1
ATOM 1541 C CA . ALA A 1 209 ? -3.540 -25.152 5.845 1.00 37.50 209 ALA A CA 1
ATOM 1542 C C . ALA A 1 209 ? -2.601 -25.950 4.911 1.00 37.50 209 ALA A C 1
ATOM 1544 O O . ALA A 1 209 ? -1.385 -25.735 4.949 1.00 37.50 209 ALA A O 1
ATOM 1545 N N . PRO A 1 210 ? -3.132 -26.859 4.072 1.00 36.12 210 PRO A N 1
ATOM 1546 C CA . PRO A 1 210 ? -2.317 -27.666 3.172 1.00 36.12 210 PRO A CA 1
ATOM 1547 C C . PRO A 1 210 ? -1.744 -26.837 2.014 1.00 36.12 210 PRO A C 1
ATOM 1549 O O . PRO A 1 210 ? -2.404 -25.953 1.468 1.00 36.12 210 PRO A O 1
ATOM 1552 N N . THR A 1 211 ? -0.522 -27.170 1.600 1.00 34.06 211 THR A N 1
ATOM 1553 C CA . THR A 1 211 ? 0.136 -26.595 0.420 1.00 34.06 211 THR A CA 1
ATOM 1554 C C . THR A 1 211 ? -0.654 -26.921 -0.858 1.00 34.06 211 THR A C 1
ATOM 1556 O O . THR A 1 211 ? -0.932 -28.100 -1.102 1.00 34.06 211 THR A O 1
ATOM 1559 N N . PRO A 1 212 ? -0.997 -25.936 -1.712 1.00 37.22 212 PRO A N 1
ATOM 1560 C CA . PRO A 1 212 ? -1.674 -26.214 -2.974 1.00 37.22 212 PRO A CA 1
ATOM 1561 C C . PRO A 1 212 ? -0.744 -26.978 -3.926 1.00 37.22 212 PRO A C 1
ATOM 1563 O O . PRO A 1 212 ? 0.337 -26.510 -4.277 1.00 37.22 212 PRO A O 1
ATOM 1566 N N . THR A 1 213 ? -1.178 -28.162 -4.360 1.00 30.70 213 THR A N 1
ATOM 1567 C CA . THR A 1 213 ? -0.502 -28.931 -5.416 1.00 30.70 213 THR A CA 1
ATOM 1568 C C . THR A 1 213 ? -0.997 -28.448 -6.778 1.00 30.70 213 THR A C 1
ATOM 1570 O O . THR A 1 213 ? -2.204 -28.377 -7.003 1.00 30.70 213 THR A O 1
ATOM 1573 N N . ALA A 1 214 ? -0.080 -28.105 -7.684 1.00 31.19 214 ALA A N 1
ATOM 1574 C CA . ALA A 1 214 ? -0.428 -27.585 -9.004 1.00 31.19 214 ALA A CA 1
ATOM 1575 C C . ALA A 1 214 ? -1.027 -28.669 -9.923 1.00 31.19 214 ALA A C 1
ATOM 1577 O O . ALA A 1 214 ? -0.440 -29.737 -10.099 1.00 31.19 214 ALA A O 1
ATOM 1578 N N . GLY A 1 215 ? -2.170 -28.362 -10.546 1.00 30.38 215 GLY A N 1
ATOM 1579 C CA . GLY A 1 215 ? -2.729 -29.102 -11.684 1.00 30.38 215 GLY A CA 1
ATOM 1580 C C . GLY A 1 215 ? -2.359 -28.446 -13.029 1.00 30.38 215 GLY A C 1
ATOM 1581 O O . GLY A 1 215 ? -2.022 -27.260 -13.046 1.00 30.38 215 GLY A O 1
ATOM 1582 N N . PRO A 1 216 ? -2.383 -29.187 -14.153 1.00 36.53 216 PRO A N 1
ATOM 1583 C CA . PRO A 1 216 ? -1.905 -28.696 -15.448 1.00 36.53 216 PRO A CA 1
ATOM 1584 C C . PRO A 1 216 ? -2.880 -27.749 -16.175 1.00 36.53 216 PRO A C 1
ATOM 1586 O O . PRO A 1 216 ? -4.091 -27.779 -15.975 1.00 36.53 216 PRO A O 1
ATOM 1589 N N . ILE A 1 217 ? -2.301 -26.923 -17.051 1.00 40.19 217 ILE A N 1
ATOM 1590 C CA . ILE A 1 217 ? -2.912 -25.807 -17.797 1.00 40.19 217 ILE A CA 1
ATOM 1591 C C . ILE A 1 217 ? -3.688 -26.282 -19.037 1.00 40.19 217 ILE A C 1
ATOM 1593 O O . ILE A 1 217 ? -3.176 -27.119 -19.779 1.00 40.19 217 ILE A O 1
ATOM 1597 N N . VAL A 1 218 ? -4.824 -25.635 -19.346 1.00 28.14 218 VAL A N 1
ATOM 1598 C CA . VAL A 1 218 ? -5.354 -25.485 -20.721 1.00 28.14 218 VAL A CA 1
ATOM 1599 C C . VAL A 1 218 ? -5.959 -24.074 -20.899 1.00 28.14 218 VAL A C 1
ATOM 1601 O O . VAL A 1 218 ? -6.583 -23.549 -19.983 1.00 28.14 218 VAL A O 1
ATOM 1604 N N . ASP A 1 219 ? -5.759 -23.483 -22.077 1.00 27.17 219 ASP A N 1
ATOM 1605 C CA . ASP A 1 219 ? -6.139 -22.131 -22.563 1.00 27.17 219 ASP A CA 1
ATOM 1606 C C . ASP A 1 219 ? -6.667 -22.322 -24.030 1.00 27.17 219 ASP A C 1
ATOM 1608 O O . ASP A 1 219 ? -6.464 -23.440 -24.531 1.00 27.17 219 ASP A O 1
ATOM 1612 N N . PRO A 1 220 ? -7.236 -21.360 -24.819 1.00 50.34 220 PRO A N 1
ATOM 1613 C CA . PRO A 1 220 ? -7.629 -19.954 -24.543 1.00 50.34 220 PRO A CA 1
ATOM 1614 C C . PRO A 1 220 ? -8.926 -19.384 -25.255 1.00 50.34 220 PRO A C 1
ATOM 1616 O O . PRO A 1 220 ? -9.294 -19.865 -26.321 1.00 50.34 220 PRO A O 1
ATOM 1619 N N . LYS A 1 221 ? -9.463 -18.220 -24.785 1.00 28.55 221 LYS A N 1
ATOM 1620 C CA . LYS A 1 221 ? -9.935 -17.001 -25.571 1.00 28.55 221 LYS A CA 1
ATOM 1621 C C . LYS A 1 221 ? -11.141 -17.094 -26.597 1.00 28.55 221 LYS A C 1
ATOM 1623 O O . LYS A 1 221 ? -11.407 -18.202 -27.038 1.00 28.55 221 LYS A O 1
ATOM 1628 N N . PRO A 1 222 ? -11.838 -16.010 -27.108 1.00 33.47 222 PRO A N 1
ATOM 1629 C CA . PRO A 1 222 ? -11.983 -14.551 -26.781 1.00 33.47 222 PRO A CA 1
ATOM 1630 C C . PRO A 1 222 ? -13.430 -13.950 -26.574 1.00 33.47 222 PRO A C 1
ATOM 1632 O O . PRO A 1 222 ? -14.442 -14.560 -26.888 1.00 33.47 222 PRO A O 1
ATOM 1635 N N . THR A 1 223 ? -13.450 -12.665 -26.154 1.00 29.23 223 THR A N 1
ATOM 1636 C CA . THR A 1 223 ? -14.452 -11.536 -26.188 1.00 29.23 223 THR A CA 1
ATOM 1637 C C . THR A 1 223 ? -15.113 -11.204 -27.570 1.00 29.23 223 THR A C 1
ATOM 1639 O O . THR A 1 223 ? -14.644 -11.820 -28.528 1.00 29.23 223 THR A O 1
ATOM 1642 N N . PRO A 1 224 ? -16.081 -10.229 -27.779 1.00 41.25 224 PRO A N 1
ATOM 1643 C CA . PRO A 1 224 ? -16.413 -8.974 -27.014 1.00 41.25 224 PRO A CA 1
ATOM 1644 C C . PRO A 1 224 ? -17.900 -8.431 -26.908 1.00 41.25 224 PRO A C 1
ATOM 1646 O O . PRO A 1 224 ? -18.745 -8.791 -27.709 1.00 41.25 224 PRO A O 1
ATOM 1649 N N . SER A 1 225 ? -18.135 -7.493 -25.948 1.00 29.17 225 SER A N 1
ATOM 1650 C CA . SER A 1 225 ? -18.877 -6.163 -25.908 1.00 29.17 225 SER A CA 1
ATOM 1651 C C . SER A 1 225 ? -20.110 -5.831 -26.835 1.00 29.17 225 SER A C 1
ATOM 1653 O O . SER A 1 225 ? -20.284 -6.490 -27.845 1.00 29.17 225 SER A O 1
ATOM 1655 N N . VAL A 1 226 ? -21.018 -4.830 -26.643 1.00 29.80 226 VAL A N 1
ATOM 1656 C CA . VAL A 1 226 ? -20.968 -3.398 -26.168 1.00 29.80 226 VAL A CA 1
ATOM 1657 C C . VAL A 1 226 ? -22.333 -2.886 -25.565 1.00 29.80 226 VAL A C 1
ATOM 1659 O O . VAL A 1 226 ? -23.343 -3.569 -25.660 1.00 29.80 226 VAL A O 1
ATOM 1662 N N . ALA A 1 227 ? -22.344 -1.682 -24.950 1.00 27.17 227 ALA A N 1
ATOM 1663 C CA . ALA A 1 227 ? -23.438 -0.832 -24.375 1.00 27.17 227 ALA A CA 1
ATOM 1664 C C . ALA A 1 227 ? -24.385 -0.131 -25.430 1.00 27.17 227 ALA A C 1
ATOM 1666 O O . ALA A 1 227 ? -24.226 -0.494 -26.596 1.00 27.17 227 ALA A O 1
ATOM 1667 N N . PRO A 1 228 ? -25.274 0.897 -25.160 1.00 38.53 228 PRO A N 1
ATOM 1668 C CA . PRO A 1 228 ? -25.565 1.701 -23.929 1.00 38.53 228 PRO A CA 1
ATOM 1669 C C . PRO A 1 228 ? -27.047 2.156 -23.612 1.00 38.53 228 PRO A C 1
ATOM 1671 O O . PRO A 1 228 ? -27.922 2.026 -24.451 1.00 38.53 228 PRO A O 1
ATOM 1674 N N . SER A 1 229 ? -27.263 2.755 -22.406 1.00 30.00 229 SER A N 1
ATOM 1675 C CA . SER A 1 229 ? -28.120 3.921 -21.940 1.00 30.00 229 SER A CA 1
ATOM 1676 C C . SER A 1 229 ? -29.408 4.392 -22.702 1.00 30.00 229 SER A C 1
ATOM 1678 O O . SER A 1 229 ? -29.402 4.252 -23.920 1.00 30.00 229 SER A O 1
ATOM 1680 N N . PRO A 1 230 ? -30.430 5.115 -22.114 1.00 47.50 230 PRO A N 1
ATOM 1681 C CA . PRO A 1 230 ? -30.404 5.955 -20.879 1.00 47.50 230 PRO A CA 1
ATOM 1682 C C . PRO A 1 230 ? -31.702 6.123 -19.990 1.00 47.50 230 PRO A C 1
ATOM 1684 O O . PRO A 1 230 ? -32.771 5.638 -20.324 1.00 47.50 230 PRO A O 1
ATOM 1687 N N . SER A 1 231 ? -31.547 6.866 -18.864 1.00 29.64 231 SER A N 1
ATOM 1688 C CA . SER A 1 231 ? -32.409 7.839 -18.081 1.00 29.64 231 SER A CA 1
ATOM 1689 C C . SER A 1 231 ? -33.899 8.161 -18.441 1.00 29.64 231 SER A C 1
ATOM 1691 O O . SER A 1 231 ? -34.285 7.857 -19.564 1.00 29.64 231 SER A O 1
ATOM 1693 N N . PRO A 1 232 ? -34.713 8.935 -17.635 1.00 48.31 232 PRO A N 1
ATOM 1694 C CA . PRO A 1 232 ? -34.481 9.598 -16.311 1.00 48.31 232 PRO A CA 1
ATOM 1695 C C . PRO A 1 232 ? -35.663 9.627 -15.259 1.00 48.31 232 PRO A C 1
ATOM 1697 O O . PRO A 1 232 ? -36.804 9.418 -15.633 1.00 48.31 232 PRO A O 1
ATOM 1700 N N . SER A 1 233 ? -35.381 10.031 -13.988 1.00 29.17 233 SER A N 1
ATOM 1701 C CA . SER A 1 233 ? -36.175 10.828 -12.962 1.00 29.17 233 SER A CA 1
ATOM 1702 C C . SER A 1 233 ? -37.711 10.623 -12.692 1.00 29.17 233 SER A C 1
ATOM 1704 O O . SER A 1 233 ? -38.397 10.153 -13.587 1.00 29.17 233 SER A O 1
ATOM 1706 N N . PRO A 1 234 ? -38.326 11.034 -11.528 1.00 39.06 234 PRO A N 1
ATOM 1707 C CA . PRO A 1 234 ? -38.004 12.229 -10.709 1.00 39.06 234 PRO A CA 1
ATOM 1708 C C . PRO A 1 234 ? -38.138 12.191 -9.147 1.00 39.06 234 PRO A C 1
ATOM 1710 O O . PRO A 1 234 ? -38.639 11.266 -8.521 1.00 39.06 234 PRO A O 1
ATOM 1713 N N . SER A 1 235 ? -37.692 13.316 -8.566 1.00 30.20 235 SER A N 1
ATOM 1714 C CA . SER A 1 235 ? -37.664 13.845 -7.176 1.00 30.20 235 SER A CA 1
ATOM 1715 C C . SER A 1 235 ? -38.908 13.755 -6.254 1.00 30.20 235 SER A C 1
ATOM 1717 O O . SER A 1 235 ? -40.023 13.992 -6.712 1.00 30.20 235 SER A O 1
ATOM 1719 N N . ILE A 1 236 ? -38.676 13.649 -4.922 1.00 30.72 236 ILE A N 1
ATOM 1720 C CA . ILE A 1 236 ? -39.504 14.248 -3.837 1.00 30.72 236 ILE A CA 1
ATOM 1721 C C . ILE A 1 236 ? -38.611 14.901 -2.737 1.00 30.72 236 ILE A C 1
ATOM 1723 O O . ILE A 1 236 ? -37.455 14.537 -2.537 1.00 30.72 236 ILE A O 1
ATOM 1727 N N . LYS A 1 237 ? -39.172 15.917 -2.060 1.00 28.47 237 LYS A N 1
ATOM 1728 C CA . LYS A 1 237 ? -38.600 16.919 -1.125 1.00 28.47 237 LYS A CA 1
ATOM 1729 C C . LYS A 1 237 ? -38.517 16.447 0.361 1.00 28.47 237 LYS A C 1
ATOM 1731 O O . LYS A 1 237 ? -39.341 15.624 0.749 1.00 28.47 237 LYS A O 1
ATOM 1736 N N . PRO A 1 238 ? -37.596 16.974 1.209 1.00 34.28 238 PRO A N 1
ATOM 1737 C CA . PRO A 1 238 ? -37.325 16.443 2.562 1.00 34.28 238 PRO A CA 1
ATOM 1738 C C . PRO A 1 238 ? -38.120 17.092 3.719 1.00 34.28 238 PRO A C 1
ATOM 1740 O O . PRO A 1 238 ? -38.667 18.189 3.578 1.00 34.28 238 PRO A O 1
ATOM 1743 N N . THR A 1 239 ? -38.097 16.438 4.892 1.00 29.88 239 THR A N 1
ATOM 1744 C CA . THR A 1 239 ? -38.743 16.867 6.157 1.00 29.88 239 THR A CA 1
ATOM 1745 C C . THR A 1 239 ? -37.726 17.066 7.305 1.00 29.88 239 THR A C 1
ATOM 1747 O O . THR A 1 239 ? -36.550 16.743 7.164 1.00 29.88 239 THR A O 1
ATOM 1750 N N . ALA A 1 240 ? -38.167 17.674 8.414 1.00 30.80 240 ALA A N 1
ATOM 1751 C CA . ALA A 1 240 ? -37.351 18.465 9.347 1.00 30.80 240 ALA A CA 1
ATOM 1752 C C . ALA A 1 240 ? -36.399 17.730 10.327 1.00 30.80 240 ALA A C 1
ATOM 1754 O O . ALA A 1 240 ? -36.547 16.552 10.640 1.00 30.80 240 ALA A O 1
ATOM 1755 N N . VAL A 1 241 ? -35.459 18.523 10.863 1.00 39.59 241 VAL A N 1
ATOM 1756 C CA . VAL A 1 241 ? -34.400 18.194 11.840 1.00 39.59 241 VAL A CA 1
ATOM 1757 C C . VAL A 1 241 ? -34.798 18.626 13.267 1.00 39.59 241 VAL A C 1
ATOM 1759 O O . VAL A 1 241 ? -35.363 19.712 13.410 1.00 39.59 241 VAL A O 1
ATOM 1762 N N . PRO A 1 242 ? -34.446 17.873 14.331 1.00 33.22 242 PRO A N 1
ATOM 1763 C CA . PRO A 1 242 ? -34.436 18.362 15.713 1.00 33.22 242 PRO A CA 1
ATOM 1764 C C . PRO A 1 242 ? -33.043 18.840 16.194 1.00 33.22 242 PRO A C 1
ATOM 1766 O O . PRO A 1 242 ? -32.003 18.370 15.739 1.00 33.22 242 PRO A O 1
ATOM 1769 N N . SER A 1 243 ? -33.050 19.794 17.132 1.00 30.59 243 SER A N 1
ATOM 1770 C CA . SER A 1 243 ? -31.898 20.571 17.644 1.00 30.59 243 SER A CA 1
ATOM 1771 C C . SER A 1 243 ? -30.990 19.797 18.638 1.00 30.59 243 SER A C 1
ATOM 1773 O O . SER A 1 243 ? -31.479 18.860 19.271 1.00 30.59 243 SER A O 1
ATOM 1775 N N . PRO A 1 244 ? -29.702 20.169 18.836 1.00 43.28 244 PRO A N 1
ATOM 1776 C CA . PRO A 1 244 ? -28.771 19.424 19.694 1.00 43.28 244 PRO A CA 1
ATOM 1777 C C . PRO A 1 244 ? -28.847 19.780 21.193 1.00 43.28 244 PRO A C 1
ATOM 1779 O O . PRO A 1 244 ? -29.267 20.870 21.578 1.00 43.28 244 PRO A O 1
ATOM 1782 N N . SER A 1 245 ? -28.352 18.862 22.032 1.00 30.23 245 SER A N 1
ATOM 1783 C CA . SER A 1 245 ? -28.159 19.006 23.490 1.00 30.23 245 SER A CA 1
ATOM 1784 C C . SER A 1 245 ? -26.660 18.817 23.845 1.00 30.23 245 SER A C 1
ATOM 1786 O O . SER A 1 245 ? -25.923 18.284 23.011 1.00 30.23 245 SER A O 1
ATOM 1788 N N . PRO A 1 246 ? -26.147 19.304 24.995 1.00 38.12 246 PRO A N 1
ATOM 1789 C CA . PRO A 1 246 ? -24.779 19.834 25.053 1.00 38.12 246 PRO A CA 1
ATOM 1790 C C . PRO A 1 246 ? -23.658 18.861 25.469 1.00 38.12 246 PRO A C 1
ATOM 1792 O O . PRO A 1 246 ? -23.847 17.971 26.288 1.00 38.12 246 PRO A O 1
ATOM 1795 N N . SER A 1 247 ? -22.465 19.171 24.941 1.00 34.84 247 SER A N 1
ATOM 1796 C CA . SER A 1 247 ? -21.087 18.959 25.440 1.00 34.84 247 SER A CA 1
ATOM 1797 C C . SER A 1 247 ? -20.738 17.691 26.257 1.00 34.84 247 SER A C 1
ATOM 1799 O O . SER A 1 247 ? -21.180 17.554 27.399 1.00 34.84 247 SER A O 1
ATOM 1801 N N . PRO A 1 248 ? -19.834 16.814 25.768 1.00 37.50 248 PRO A N 1
ATOM 1802 C CA . PRO A 1 248 ? -19.346 15.676 26.543 1.00 37.50 248 PRO A CA 1
ATOM 1803 C C . PRO A 1 248 ? -18.342 16.095 27.632 1.00 37.50 248 PRO A C 1
ATOM 1805 O O . PRO A 1 248 ? -17.427 16.885 27.399 1.00 37.50 248 PRO A O 1
ATOM 1808 N N . SER A 1 249 ? -18.499 15.507 28.821 1.00 29.58 249 SER A N 1
ATOM 1809 C CA . SER A 1 249 ? -17.542 15.603 29.932 1.00 29.58 249 SER A CA 1
ATOM 1810 C C . SER A 1 249 ? -16.204 14.921 29.602 1.00 29.58 249 SER A C 1
ATOM 1812 O O . SER A 1 249 ? -16.144 14.035 28.748 1.00 29.58 249 SER A O 1
ATOM 1814 N N . MET A 1 250 ? -15.128 15.317 30.291 1.00 35.75 250 MET A N 1
ATOM 1815 C CA . MET A 1 250 ? -13.776 14.795 30.065 1.00 35.75 250 MET A CA 1
ATOM 1816 C C . MET A 1 250 ? -13.690 13.272 30.248 1.00 35.75 250 MET A C 1
ATOM 1818 O O . MET A 1 250 ? -14.121 12.725 31.263 1.00 35.75 250 MET A O 1
ATOM 1822 N N . ALA A 1 251 ? -13.070 12.597 29.278 1.00 33.31 251 ALA A N 1
ATOM 1823 C CA . ALA A 1 251 ? -12.813 11.162 29.335 1.00 33.31 251 ALA A CA 1
ATOM 1824 C C . ALA A 1 251 ? -11.695 10.818 30.346 1.00 33.31 251 ALA A C 1
ATOM 1826 O O . ALA A 1 251 ? -10.712 11.560 30.436 1.00 33.31 251 ALA A O 1
ATOM 1827 N N . PRO A 1 252 ? -11.796 9.692 31.078 1.00 32.16 252 PRO A N 1
ATOM 1828 C CA . PRO A 1 252 ? -10.759 9.256 32.006 1.00 32.16 252 PRO A CA 1
ATOM 1829 C C . PRO A 1 252 ? -9.517 8.723 31.277 1.00 32.16 252 PRO A C 1
ATOM 1831 O O . PRO A 1 252 ? -9.602 8.115 30.208 1.00 32.16 252 PRO A O 1
ATOM 1834 N N . THR A 1 253 ? -8.351 8.919 31.893 1.00 32.69 253 THR A N 1
ATOM 1835 C CA . THR A 1 253 ? -7.048 8.457 31.397 1.00 32.69 253 THR A CA 1
ATOM 1836 C C . THR A 1 253 ? -7.017 6.933 31.250 1.00 32.69 253 THR A C 1
ATOM 1838 O O . THR A 1 253 ? -7.269 6.206 32.210 1.00 32.69 253 THR A O 1
ATOM 1841 N N . ALA A 1 254 ? -6.692 6.437 30.054 1.00 32.84 254 ALA A N 1
ATOM 1842 C CA . ALA A 1 254 ? -6.661 5.004 29.777 1.00 32.84 254 ALA A CA 1
ATOM 1843 C C . ALA A 1 254 ? -5.451 4.310 30.432 1.00 32.84 254 ALA A C 1
ATOM 1845 O O . ALA A 1 254 ? -4.312 4.751 30.282 1.00 32.84 254 ALA A O 1
ATOM 1846 N N . VAL A 1 255 ? -5.707 3.183 31.101 1.00 30.97 255 VAL A N 1
ATOM 1847 C CA . VAL A 1 255 ? -4.677 2.244 31.576 1.00 30.97 255 VAL A CA 1
ATOM 1848 C C . VAL A 1 255 ? -4.022 1.565 30.359 1.00 30.97 255 VAL A C 1
ATOM 1850 O O . VAL A 1 255 ? -4.748 1.172 29.440 1.00 30.97 255 VAL A O 1
ATOM 1853 N N . PRO A 1 256 ? -2.685 1.401 30.312 1.00 33.19 256 PRO A N 1
ATOM 1854 C CA . PRO A 1 256 ? -2.025 0.726 29.198 1.00 33.19 256 PRO A CA 1
ATOM 1855 C C . PRO A 1 256 ? -2.440 -0.750 29.138 1.00 33.19 256 PRO A C 1
ATOM 1857 O O . PRO A 1 256 ? -2.109 -1.547 30.014 1.00 33.19 256 PRO A O 1
ATOM 1860 N N . THR A 1 257 ? -3.173 -1.112 28.086 1.00 39.00 257 THR A N 1
ATOM 1861 C CA . THR A 1 257 ? -3.474 -2.514 27.765 1.00 39.00 257 THR A CA 1
ATOM 1862 C C . THR A 1 257 ? -2.208 -3.174 27.223 1.00 39.00 257 THR A C 1
ATOM 1864 O O . THR A 1 257 ? -1.523 -2.584 26.386 1.00 39.00 257 THR A O 1
ATOM 1867 N N . ALA A 1 258 ? -1.886 -4.376 27.707 1.00 40.22 258 ALA A N 1
ATOM 1868 C CA . ALA A 1 258 ? -0.715 -5.126 27.259 1.00 40.22 258 ALA A CA 1
ATOM 1869 C C . ALA A 1 258 ? -0.763 -5.408 25.745 1.00 40.22 258 ALA A C 1
ATOM 1871 O O . ALA A 1 258 ? -1.842 -5.581 25.174 1.00 40.22 258 ALA A O 1
ATOM 1872 N N . ALA A 1 259 ? 0.409 -5.460 25.106 1.00 40.84 259 ALA A N 1
ATOM 1873 C CA . ALA A 1 259 ? 0.519 -5.745 23.678 1.00 40.84 259 ALA A CA 1
ATOM 1874 C C . ALA A 1 259 ? -0.084 -7.129 23.339 1.00 40.84 259 ALA A C 1
ATOM 1876 O O . ALA A 1 259 ? 0.132 -8.082 24.096 1.00 40.84 259 ALA A O 1
ATOM 1877 N N . PRO A 1 260 ? -0.827 -7.274 22.224 1.00 43.22 260 PRO A N 1
ATOM 1878 C CA . PRO A 1 260 ? -1.352 -8.569 21.806 1.00 43.22 260 PRO A CA 1
ATOM 1879 C C . PRO A 1 260 ? -0.221 -9.539 21.453 1.00 43.22 260 PRO A C 1
ATOM 1881 O O . PRO A 1 260 ? 0.771 -9.147 20.841 1.00 43.22 260 PRO A O 1
ATOM 1884 N N . ALA A 1 261 ? -0.402 -10.824 21.758 1.00 40.94 261 ALA A N 1
ATOM 1885 C CA . ALA A 1 261 ? 0.479 -11.862 21.232 1.00 40.94 261 ALA A CA 1
ATOM 1886 C C . ALA A 1 261 ? 0.380 -11.931 19.687 1.00 40.94 261 ALA A C 1
ATOM 1888 O O . ALA A 1 261 ? -0.718 -11.725 19.152 1.00 40.94 261 ALA A O 1
ATOM 1889 N N . PRO A 1 262 ? 1.469 -12.268 18.964 1.00 36.19 262 PRO A N 1
ATOM 1890 C CA . PRO A 1 262 ? 1.426 -12.498 17.521 1.00 36.19 262 PRO A CA 1
ATOM 1891 C C . PRO A 1 262 ? 0.431 -13.617 17.183 1.00 36.19 262 PRO A C 1
ATOM 1893 O O . PRO A 1 262 ? 0.655 -14.791 17.477 1.00 36.19 262 PRO A O 1
ATOM 1896 N N . GLY A 1 263 ? -0.717 -13.243 16.620 1.00 38.28 263 GLY A N 1
ATOM 1897 C CA . GLY A 1 263 ? -1.768 -14.186 16.240 1.00 38.28 263 GLY A CA 1
ATOM 1898 C C . GLY A 1 263 ? -1.510 -14.797 14.865 1.00 38.28 263 GLY A C 1
ATOM 1899 O O . GLY A 1 263 ? -0.889 -14.163 14.021 1.00 38.28 263 GLY A O 1
ATOM 1900 N N . ALA A 1 264 ? -2.084 -15.975 14.600 1.00 43.84 264 ALA A N 1
ATOM 1901 C CA . ALA A 1 264 ? -2.010 -16.691 13.314 1.00 43.84 264 ALA A CA 1
ATOM 1902 C C . ALA A 1 264 ? -2.764 -16.006 12.142 1.00 43.84 264 ALA A C 1
ATOM 1904 O O . ALA A 1 264 ? -3.212 -16.663 11.205 1.00 43.84 264 ALA A O 1
ATOM 1905 N N . PHE A 1 265 ? -2.929 -14.685 12.209 1.00 53.06 265 PHE A N 1
ATOM 1906 C CA . PHE A 1 265 ? -3.541 -13.839 11.197 1.00 53.06 265 PHE A CA 1
ATOM 1907 C C . PHE A 1 265 ? -2.536 -12.750 10.825 1.00 53.06 265 PHE A C 1
ATOM 1909 O O . PHE A 1 265 ? -2.183 -11.929 11.681 1.00 53.06 265 PHE A O 1
ATOM 1916 N N . GLY A 1 266 ? -2.141 -12.702 9.551 1.00 66.00 266 GLY A N 1
ATOM 1917 C CA . GLY A 1 266 ? -1.350 -11.596 9.010 1.00 66.00 266 GLY A CA 1
ATOM 1918 C C . GLY A 1 266 ? -2.040 -10.237 9.193 1.00 66.00 266 GLY A C 1
ATOM 1919 O O . GLY A 1 266 ? -3.199 -10.167 9.609 1.00 66.00 266 GLY A O 1
ATOM 1920 N N . ALA A 1 267 ? -1.332 -9.149 8.899 1.00 77.31 267 ALA A N 1
ATOM 1921 C CA . ALA A 1 267 ? -1.739 -7.768 9.163 1.00 77.31 267 ALA A CA 1
ATOM 1922 C C . ALA A 1 267 ? -3.178 -7.465 8.723 1.00 77.31 267 ALA A C 1
ATOM 1924 O O . ALA A 1 267 ? -3.947 -6.836 9.453 1.00 77.31 267 ALA A O 1
ATOM 1925 N N . PHE A 1 268 ? -3.551 -7.977 7.551 1.00 85.62 268 PHE A N 1
ATOM 1926 C CA . PHE A 1 268 ? -4.901 -8.012 7.001 1.00 85.62 268 PHE A CA 1
ATOM 1927 C C . PHE A 1 268 ? -4.980 -9.122 5.931 1.00 85.62 268 PHE A C 1
ATOM 1929 O O . PHE A 1 268 ? -3.938 -9.576 5.452 1.00 85.62 268 PHE A O 1
ATOM 1936 N N . PRO A 1 269 ? -6.181 -9.578 5.525 1.00 82.12 269 PRO A N 1
ATOM 1937 C CA . PRO A 1 269 ? -6.325 -10.507 4.402 1.00 82.12 269 PRO A CA 1
ATOM 1938 C C . PRO A 1 269 ? -5.708 -9.928 3.120 1.00 82.12 269 PRO A C 1
ATOM 1940 O O . PRO A 1 269 ? -6.057 -8.816 2.724 1.00 82.12 269 PRO A O 1
ATOM 1943 N N . GLY A 1 270 ? -4.786 -10.665 2.495 1.00 80.06 270 GLY A N 1
ATOM 1944 C CA . GLY A 1 270 ? -4.010 -10.197 1.337 1.00 80.06 270 GLY A CA 1
ATOM 1945 C C . GLY A 1 270 ? -2.750 -9.384 1.675 1.00 80.06 270 GLY A C 1
ATOM 1946 O O . GLY A 1 270 ? -2.183 -8.763 0.780 1.00 80.06 270 GLY A O 1
ATOM 1947 N N . ALA A 1 271 ? -2.307 -9.352 2.938 1.00 86.62 271 ALA A N 1
ATOM 1948 C CA . ALA A 1 271 ? -0.958 -8.907 3.288 1.00 86.62 271 ALA A CA 1
ATOM 1949 C C . ALA A 1 271 ? 0.054 -10.032 3.011 1.00 86.62 271 ALA A C 1
ATOM 1951 O O . ALA A 1 271 ? -0.065 -11.117 3.581 1.00 86.62 271 ALA A O 1
ATOM 1952 N N . GLU A 1 272 ? 1.062 -9.766 2.182 1.00 89.12 272 GLU A N 1
ATOM 1953 C CA . GLU A 1 272 ? 2.113 -10.732 1.821 1.00 89.12 272 GLU A CA 1
ATOM 1954 C C . GLU A 1 272 ? 3.515 -10.157 2.102 1.00 89.12 272 GLU A C 1
ATOM 1956 O O . GLU A 1 272 ? 3.656 -9.059 2.649 1.00 89.12 272 GLU A O 1
ATOM 1961 N N . GLY A 1 273 ? 4.570 -10.911 1.791 1.00 93.81 273 GLY A N 1
ATOM 1962 C CA . GLY A 1 273 ? 5.950 -10.491 2.046 1.00 93.81 273 GLY A CA 1
ATOM 1963 C C . GLY A 1 273 ? 6.355 -10.486 3.523 1.00 93.81 273 GLY A C 1
ATOM 1964 O O . GLY A 1 273 ? 5.633 -10.969 4.401 1.00 93.81 273 GLY A O 1
ATOM 1965 N N . TYR A 1 274 ? 7.532 -9.932 3.806 1.00 97.44 274 TYR A N 1
ATOM 1966 C CA . TYR A 1 274 ? 8.146 -9.989 5.135 1.00 97.44 274 TYR A CA 1
ATOM 1967 C C . TYR A 1 274 ? 7.371 -9.226 6.219 1.00 97.44 274 TYR A C 1
ATOM 1969 O O . TYR A 1 274 ? 7.252 -9.721 7.338 1.00 97.44 274 TYR A O 1
ATOM 1977 N N . GLY A 1 275 ? 6.746 -8.092 5.885 1.00 95.75 275 GLY A N 1
ATOM 1978 C CA . GLY A 1 275 ? 5.884 -7.353 6.813 1.00 95.75 275 GLY A CA 1
ATOM 1979 C C . GLY A 1 275 ? 4.519 -8.006 7.070 1.00 95.75 275 GLY A C 1
ATOM 1980 O O . GLY A 1 275 ? 3.781 -7.548 7.943 1.00 95.75 275 GLY A O 1
ATOM 1981 N N . SER A 1 276 ? 4.152 -9.080 6.357 1.00 89.44 276 SER A N 1
ATOM 1982 C CA . SER A 1 276 ? 2.800 -9.671 6.390 1.00 89.44 276 SER A CA 1
ATOM 1983 C C . SER A 1 276 ? 2.273 -10.054 7.773 1.00 89.44 276 SER A C 1
ATOM 1985 O O . SER A 1 276 ? 1.059 -10.106 7.938 1.00 89.44 276 SER A O 1
ATOM 1987 N N . GLN A 1 277 ? 3.129 -10.311 8.767 1.00 90.50 277 GLN A N 1
ATOM 1988 C CA . GLN A 1 277 ? 2.718 -10.725 10.120 1.00 90.50 277 GLN A CA 1
ATOM 1989 C C . GLN A 1 277 ? 2.525 -9.561 11.107 1.00 90.50 277 GLN A C 1
ATOM 1991 O O . GLN A 1 277 ? 2.200 -9.792 12.270 1.00 90.50 277 GLN A O 1
ATOM 1996 N N . THR A 1 278 ? 2.682 -8.317 10.645 1.00 92.56 278 THR A N 1
ATOM 1997 C CA . THR A 1 278 ? 2.521 -7.095 11.448 1.00 92.56 278 THR A CA 1
ATOM 1998 C C . THR A 1 278 ? 1.209 -7.077 12.235 1.00 92.56 278 THR A C 1
ATOM 2000 O O . THR A 1 278 ? 0.132 -7.185 11.648 1.00 92.56 278 THR A O 1
ATOM 2003 N N . VAL A 1 279 ? 1.262 -6.882 13.558 1.00 92.19 279 VAL A N 1
ATOM 2004 C CA . VAL A 1 279 ? 0.056 -6.915 14.409 1.00 92.19 279 VAL A CA 1
ATOM 2005 C C . VAL A 1 279 ? -0.782 -5.644 14.243 1.00 92.19 279 VAL A C 1
ATOM 2007 O O . VAL A 1 279 ? -2.017 -5.703 14.263 1.00 92.19 279 VAL A O 1
ATOM 2010 N N . GLY A 1 280 ? -0.125 -4.495 14.060 1.00 95.75 280 GLY A N 1
ATOM 2011 C CA . GLY A 1 280 ? -0.787 -3.198 13.944 1.00 95.75 280 GLY A CA 1
ATOM 2012 C C . GLY A 1 280 ? -1.603 -2.845 15.192 1.00 95.75 280 GLY A C 1
ATOM 2013 O O . GLY A 1 280 ? -1.253 -3.194 16.316 1.00 95.75 280 GLY A O 1
ATOM 2014 N N . GLY A 1 281 ? -2.734 -2.169 14.998 1.00 93.38 281 GLY A N 1
ATOM 2015 C CA . GLY A 1 281 ? -3.647 -1.718 16.053 1.00 93.38 281 GLY A CA 1
ATOM 2016 C C . GLY A 1 281 ? -4.602 -2.775 16.617 1.00 93.38 281 GLY A C 1
ATOM 2017 O O . GLY A 1 281 ? -5.601 -2.410 17.243 1.00 93.38 281 GLY A O 1
ATOM 2018 N N . ARG A 1 282 ? -4.360 -4.065 16.350 1.00 86.56 282 ARG A N 1
ATOM 2019 C CA . ARG A 1 282 ?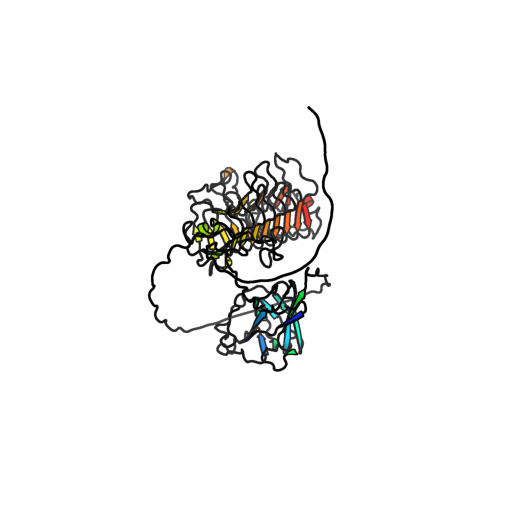 -5.248 -5.184 16.711 1.00 86.56 282 ARG A CA 1
ATOM 2020 C C . ARG A 1 282 ? -5.457 -5.269 18.227 1.00 86.56 282 ARG A C 1
ATOM 2022 O O . ARG A 1 282 ? -4.525 -5.084 18.997 1.00 86.56 282 ARG A O 1
ATOM 2029 N N . GLY A 1 283 ? -6.692 -5.525 18.663 1.00 82.69 283 GLY A N 1
ATOM 2030 C CA . GLY A 1 283 ? -7.062 -5.529 20.090 1.00 82.69 283 GLY A CA 1
ATOM 2031 C C . GLY A 1 283 ? -7.010 -4.152 20.773 1.00 82.69 283 GLY A C 1
ATOM 2032 O O . GLY A 1 283 ? -7.337 -4.043 21.951 1.00 82.69 283 GLY A O 1
ATOM 2033 N N . GLY A 1 284 ? -6.613 -3.108 20.043 1.00 88.31 284 GLY A N 1
ATOM 2034 C CA . GLY A 1 284 ? -6.514 -1.741 20.523 1.00 88.31 284 GLY A CA 1
ATOM 2035 C C . GLY A 1 284 ? -7.814 -0.946 20.454 1.00 88.31 284 GLY A C 1
ATOM 2036 O O . GLY A 1 284 ? -8.852 -1.410 19.981 1.00 88.31 284 GLY A O 1
ATOM 2037 N N . ARG A 1 285 ? -7.734 0.312 20.893 1.00 94.94 285 ARG A N 1
ATOM 2038 C CA . ARG A 1 285 ? -8.849 1.268 20.809 1.00 94.94 285 ARG A CA 1
ATOM 2039 C C . ARG A 1 285 ? -9.083 1.742 19.375 1.00 94.94 285 ARG A C 1
ATOM 2041 O O . ARG A 1 285 ? -8.133 1.949 18.622 1.00 94.94 285 ARG A O 1
ATOM 2048 N N . ILE A 1 286 ? -10.338 2.001 19.018 1.00 93.38 286 ILE A N 1
ATOM 2049 C CA . ILE A 1 286 ? -10.667 2.740 17.794 1.00 93.38 286 ILE A CA 1
ATOM 2050 C C . ILE A 1 286 ? -10.526 4.238 18.084 1.00 93.38 286 ILE A C 1
ATOM 2052 O O . ILE A 1 286 ? -11.070 4.730 19.073 1.00 93.38 286 ILE A O 1
ATOM 2056 N N . ILE A 1 287 ? -9.808 4.962 17.225 1.00 97.44 287 ILE A N 1
ATOM 2057 C CA . ILE A 1 287 ? -9.720 6.426 17.252 1.00 97.44 287 ILE A CA 1
ATOM 2058 C C . ILE A 1 287 ? -10.257 6.954 15.924 1.00 97.44 287 ILE A C 1
ATOM 2060 O O . ILE A 1 287 ? -9.778 6.565 14.860 1.00 97.44 287 ILE A O 1
ATOM 2064 N N . TYR A 1 288 ? -11.243 7.848 15.988 1.00 96.81 288 TYR A N 1
ATOM 2065 C CA . TYR A 1 288 ? -11.788 8.510 14.808 1.00 96.81 288 TYR A CA 1
ATOM 2066 C C . TYR A 1 288 ? -11.078 9.839 14.546 1.00 96.81 288 TYR A C 1
ATOM 2068 O O . TYR A 1 288 ? -11.011 10.701 15.422 1.00 96.81 288 TYR A O 1
ATOM 2076 N N . VAL A 1 289 ? -10.605 10.020 13.315 1.00 98.44 289 VAL A N 1
ATOM 2077 C CA . VAL A 1 289 ? -10.247 11.322 12.751 1.00 98.44 289 VAL A CA 1
ATOM 2078 C C . VAL A 1 289 ? -11.539 12.004 12.314 1.00 98.44 289 VAL A C 1
ATOM 2080 O O . VAL A 1 289 ? -12.260 11.489 11.457 1.00 98.44 289 VAL A O 1
ATOM 2083 N N . THR A 1 290 ? -11.847 13.141 12.930 1.00 97.56 290 THR A N 1
ATOM 2084 C CA . THR A 1 290 ? -13.125 13.861 12.794 1.00 97.56 290 THR A CA 1
ATOM 2085 C C . THR A 1 290 ? -12.975 15.240 12.157 1.00 97.56 290 THR A C 1
ATOM 2087 O O . THR A 1 290 ? -13.971 15.910 11.898 1.00 97.56 290 THR A O 1
ATOM 2090 N N . ASN A 1 291 ? -11.744 15.679 11.885 1.00 97.31 291 ASN A N 1
ATOM 2091 C CA . ASN A 1 291 ? -11.454 16.928 11.189 1.00 97.31 291 ASN A CA 1
ATOM 2092 C C . ASN A 1 291 ? -10.162 16.827 10.357 1.00 97.31 291 ASN A C 1
ATOM 2094 O O . ASN A 1 291 ? -9.383 15.886 10.499 1.00 97.31 291 ASN A O 1
ATOM 2098 N N . LEU A 1 292 ? -9.958 17.800 9.464 1.00 97.94 292 LEU A N 1
ATOM 2099 C CA . LEU A 1 292 ? -8.794 17.882 8.570 1.00 97.94 292 LEU A CA 1
ATOM 2100 C C . LEU A 1 292 ? -7.687 18.817 9.098 1.00 97.94 292 LEU A C 1
ATOM 2102 O O . LEU A 1 292 ? -6.824 19.237 8.325 1.00 97.94 292 LEU A O 1
ATOM 2106 N N . ALA A 1 293 ? -7.716 19.183 10.385 1.00 98.19 293 ALA A N 1
ATOM 2107 C CA . ALA A 1 293 ? -6.652 19.982 10.979 1.00 98.19 293 ALA A CA 1
ATOM 2108 C C . ALA A 1 293 ? -5.364 19.153 11.115 1.00 98.19 293 ALA A C 1
ATOM 2110 O O . ALA A 1 293 ? -5.399 17.938 11.311 1.00 98.19 293 ALA A O 1
ATOM 2111 N N . ASP A 1 294 ? -4.219 19.828 11.036 1.00 96.88 294 ASP A N 1
ATOM 2112 C CA . ASP A 1 294 ? -2.896 19.217 11.199 1.00 96.88 294 ASP A CA 1
ATOM 2113 C C . ASP A 1 294 ? -2.661 18.648 12.607 1.00 96.88 294 ASP A C 1
ATOM 2115 O O . ASP A 1 294 ? -1.910 17.691 12.776 1.00 96.88 294 ASP A O 1
ATOM 2119 N N . SER A 1 295 ? -3.272 19.244 13.631 1.00 96.69 295 SER A N 1
ATOM 2120 C CA . SER A 1 295 ? -3.032 18.916 15.037 1.00 96.69 295 SER A CA 1
ATOM 2121 C C . SER A 1 295 ? -4.254 19.214 15.913 1.00 96.69 295 SER A C 1
ATOM 2123 O O . SER A 1 295 ? -5.257 19.763 15.454 1.00 96.69 295 SER A O 1
ATOM 2125 N N . GLY A 1 296 ? -4.178 18.821 17.188 1.00 96.62 296 GLY A N 1
ATOM 2126 C CA . GLY A 1 296 ? -5.265 18.969 18.159 1.00 96.62 296 GLY A CA 1
ATOM 2127 C C . GLY A 1 296 ? -6.293 17.825 18.125 1.00 96.62 296 GLY A C 1
ATOM 2128 O O . GLY A 1 296 ? -6.176 16.902 17.311 1.00 96.62 296 GLY A O 1
ATOM 2129 N N . PRO A 1 297 ? -7.290 17.836 19.030 1.00 97.56 297 PRO A N 1
ATOM 2130 C CA . PRO A 1 297 ? -8.265 16.754 19.160 1.00 97.56 297 PRO A CA 1
ATOM 2131 C C . PRO A 1 297 ? -9.002 16.438 17.850 1.00 97.56 297 PRO A C 1
ATOM 2133 O O . PRO A 1 297 ? -9.445 17.335 17.134 1.00 97.56 297 PRO A O 1
ATOM 2136 N N . GLY A 1 298 ? -9.140 15.148 17.534 1.00 94.94 298 GLY A N 1
ATOM 2137 C CA . GLY A 1 298 ? -9.815 14.673 16.319 1.00 94.94 298 GLY A CA 1
ATOM 2138 C C . GLY A 1 298 ? -8.997 14.770 15.022 1.00 94.94 298 GLY A C 1
ATOM 2139 O O . GLY A 1 298 ? -9.494 14.351 13.979 1.00 94.94 298 GLY A O 1
ATOM 2140 N N . SER A 1 299 ? -7.760 15.278 15.067 1.00 98.69 299 SER A N 1
ATOM 2141 C CA . SER A 1 299 ? -6.825 15.245 13.931 1.00 98.69 299 SER A CA 1
ATOM 2142 C C . SER A 1 299 ? -6.177 13.865 13.746 1.00 98.69 299 SER A C 1
ATOM 2144 O O . SER A 1 299 ? -6.051 13.080 14.692 1.00 98.69 299 SER A O 1
ATOM 2146 N N . LEU A 1 300 ? -5.676 13.590 12.535 1.00 98.62 300 LEU A N 1
ATOM 2147 C CA . LEU A 1 300 ? -4.862 12.397 12.258 1.00 98.62 300 LEU A CA 1
ATOM 2148 C C . LEU A 1 300 ? -3.588 12.362 13.114 1.00 98.62 300 LEU A C 1
ATOM 2150 O O . LEU A 1 300 ? -3.227 11.307 13.632 1.00 98.62 300 LEU A O 1
ATOM 2154 N N . ARG A 1 301 ? -2.932 13.511 13.312 1.00 98.12 301 ARG A N 1
ATOM 2155 C CA . ARG A 1 301 ? -1.733 13.618 14.150 1.00 98.12 301 ARG A CA 1
ATOM 2156 C C . ARG A 1 301 ? -2.012 13.191 15.589 1.00 98.12 301 ARG A C 1
ATOM 2158 O O . ARG A 1 301 ? -1.322 12.314 16.094 1.00 98.12 301 ARG A O 1
ATOM 2165 N N . SER A 1 302 ? -3.084 13.704 16.199 1.00 98.00 302 SER A N 1
ATOM 2166 C CA . SER A 1 302 ? -3.488 13.309 17.555 1.00 98.00 302 SER A CA 1
ATOM 2167 C C . SER A 1 302 ? -3.794 11.808 17.670 1.00 98.00 302 SER A C 1
ATOM 2169 O O . SER A 1 302 ? -3.492 11.206 18.699 1.00 98.00 302 SER A O 1
ATOM 2171 N N . ALA A 1 303 ? -4.342 11.182 16.623 1.00 98.38 303 ALA A N 1
ATOM 2172 C CA . ALA A 1 303 ? -4.573 9.737 16.592 1.00 98.38 303 ALA A CA 1
ATOM 2173 C C . ALA A 1 303 ? -3.271 8.916 16.458 1.00 98.38 303 ALA A C 1
ATOM 2175 O O . ALA A 1 303 ? -3.166 7.822 17.016 1.00 98.38 303 ALA A O 1
ATOM 2176 N N . LEU A 1 304 ? -2.268 9.439 15.747 1.00 98.19 304 LEU A N 1
ATOM 2177 C CA . LEU A 1 304 ? -0.964 8.794 15.562 1.00 98.19 304 LEU A CA 1
ATOM 2178 C C . LEU A 1 304 ? -0.025 8.974 16.763 1.00 98.19 304 LEU A C 1
ATOM 2180 O O . LEU A 1 304 ? 0.707 8.041 17.083 1.00 98.19 304 LEU A O 1
ATOM 2184 N N . GLU A 1 305 ? -0.094 10.112 17.453 1.00 96.44 305 GLU A N 1
ATOM 2185 C CA . GLU A 1 305 ? 0.652 10.413 18.688 1.00 96.44 305 GLU A CA 1
ATOM 2186 C C . GLU A 1 305 ? 0.056 9.733 19.935 1.00 96.44 305 GLU A C 1
ATOM 2188 O O . GLU A 1 305 ? 0.716 9.628 20.968 1.00 96.44 305 GLU A O 1
ATOM 2193 N N . ALA A 1 306 ? -1.189 9.250 19.859 1.00 96.00 306 ALA A N 1
ATOM 2194 C CA . ALA A 1 306 ? -1.842 8.553 20.960 1.00 96.00 306 ALA A CA 1
ATOM 2195 C C . ALA A 1 306 ? -1.108 7.251 21.340 1.00 96.00 306 ALA A C 1
ATOM 2197 O O . ALA A 1 306 ? -0.765 6.433 20.493 1.00 96.00 306 ALA A O 1
ATOM 2198 N N . THR A 1 307 ? -0.917 7.026 22.639 1.00 96.31 307 THR A N 1
ATOM 2199 C CA . THR A 1 307 ? -0.201 5.854 23.167 1.00 96.31 307 THR A CA 1
ATOM 2200 C C . THR A 1 307 ? -0.997 4.546 23.043 1.00 96.31 307 THR A C 1
ATOM 2202 O O . THR A 1 307 ? -2.234 4.546 23.019 1.00 96.31 307 THR A O 1
ATOM 2205 N N . GLY A 1 308 ? -0.286 3.416 23.028 1.00 93.94 308 GLY A N 1
ATOM 2206 C CA . GLY A 1 308 ? -0.860 2.065 23.056 1.00 93.94 308 GLY A CA 1
ATOM 2207 C C . GLY A 1 308 ? -1.526 1.602 21.746 1.00 93.94 308 GLY A C 1
ATOM 2208 O O . GLY A 1 308 ? -1.647 2.383 20.794 1.00 93.94 308 GLY A O 1
ATOM 2209 N N . PRO A 1 309 ? -1.973 0.328 21.691 1.00 95.88 309 PRO A N 1
ATOM 2210 C CA . PRO A 1 309 ? -2.562 -0.251 20.489 1.00 95.88 309 PRO A CA 1
ATOM 2211 C C . PRO A 1 309 ? -3.805 0.512 20.024 1.00 95.88 309 PRO A C 1
ATOM 2213 O O . PRO A 1 309 ? -4.719 0.776 20.818 1.00 95.88 309 PRO A O 1
ATOM 2216 N N . ARG A 1 310 ? -3.853 0.880 18.737 1.00 98.31 310 ARG A N 1
ATOM 2217 C CA . ARG A 1 310 ? -4.945 1.702 18.187 1.00 98.31 310 ARG A CA 1
ATOM 2218 C C . ARG A 1 310 ? -5.210 1.502 16.696 1.00 98.31 310 ARG A C 1
ATOM 2220 O O . ARG A 1 310 ? -4.296 1.489 15.875 1.00 98.31 310 ARG A O 1
ATOM 2227 N N . THR A 1 311 ? -6.487 1.434 16.334 1.00 97.62 311 THR A N 1
ATOM 2228 C CA . THR A 1 311 ? -6.942 1.476 14.938 1.00 97.62 311 THR A CA 1
ATOM 2229 C C . THR A 1 311 ? -7.520 2.857 14.640 1.00 97.62 311 THR A C 1
ATOM 2231 O O . THR A 1 311 ? -8.485 3.285 15.272 1.00 97.62 311 THR A O 1
ATOM 2234 N N . VAL A 1 312 ? -6.920 3.560 13.684 1.00 98.69 312 VAL A N 1
ATOM 2235 C CA . VAL A 1 312 ? -7.319 4.895 13.237 1.00 98.69 312 VAL A CA 1
ATOM 2236 C C . VAL A 1 312 ? -8.278 4.765 12.056 1.00 98.69 312 VAL A C 1
ATOM 2238 O O . VAL A 1 312 ? -7.910 4.248 10.996 1.00 98.69 312 VAL A O 1
ATOM 2241 N N . LEU A 1 313 ? -9.506 5.242 12.256 1.00 96.50 313 LEU A N 1
ATOM 2242 C CA . LEU A 1 313 ? -10.565 5.333 11.251 1.00 96.50 313 LEU A CA 1
ATOM 2243 C C . LEU A 1 313 ? -10.878 6.805 10.955 1.00 96.50 313 LEU A C 1
ATOM 2245 O O . LEU A 1 313 ? -10.615 7.681 11.775 1.00 96.50 313 LEU A O 1
ATOM 2249 N N . PHE A 1 314 ? -11.481 7.087 9.808 1.00 97.56 314 PHE A N 1
ATOM 2250 C CA . PHE A 1 314 ? -11.797 8.437 9.354 1.00 97.56 314 PHE A CA 1
ATOM 2251 C C . PHE A 1 314 ? -13.314 8.633 9.260 1.00 97.56 314 PHE A C 1
ATOM 2253 O O . PHE A 1 314 ? -14.004 7.858 8.610 1.00 97.56 314 PHE A O 1
ATOM 2260 N N . GLN A 1 315 ? -13.829 9.691 9.889 1.00 95.19 315 GLN A N 1
ATOM 2261 C CA . GLN A 1 315 ? -15.198 10.195 9.685 1.00 95.19 315 GLN A CA 1
ATOM 2262 C C . GLN A 1 315 ? -15.242 11.362 8.685 1.00 95.19 315 GLN A C 1
ATOM 2264 O O . GLN A 1 315 ? -16.316 11.846 8.335 1.00 95.19 315 GLN A O 1
ATOM 2269 N N . VAL A 1 316 ? -14.074 11.813 8.218 1.00 94.81 316 VAL A N 1
ATOM 2270 C CA . VAL A 1 316 ? -13.899 12.883 7.232 1.00 94.81 316 VAL A CA 1
ATOM 2271 C C . VAL A 1 316 ? -12.999 12.420 6.092 1.00 94.81 316 VAL A C 1
ATOM 2273 O O . VAL A 1 316 ? -12.091 11.615 6.289 1.00 94.81 316 VAL A O 1
ATOM 2276 N N . ALA A 1 317 ? -13.221 12.972 4.904 1.00 97.19 317 ALA A N 1
ATOM 2277 C CA . ALA A 1 317 ? -12.367 12.795 3.735 1.00 97.19 317 ALA A CA 1
ATOM 2278 C C . ALA A 1 317 ? -11.909 14.159 3.207 1.00 97.19 317 ALA A C 1
ATOM 2280 O O . ALA A 1 317 ? -12.530 15.184 3.491 1.00 97.19 317 ALA A O 1
ATOM 2281 N N . GLY A 1 318 ? -10.822 14.173 2.437 1.00 97.12 318 GLY A N 1
ATOM 2282 C CA . GLY A 1 318 ? -10.204 15.393 1.921 1.00 97.12 318 GLY A CA 1
ATOM 2283 C C . GLY A 1 318 ? -8.719 15.501 2.259 1.00 97.12 318 GLY A C 1
ATOM 2284 O O . GLY A 1 318 ? -8.052 14.508 2.553 1.00 97.12 318 GLY A O 1
ATOM 2285 N N . THR A 1 319 ? -8.197 16.726 2.183 1.00 97.88 319 THR A N 1
ATOM 2286 C CA . THR A 1 319 ? -6.760 17.003 2.288 1.00 97.88 319 THR A CA 1
ATOM 2287 C C . THR A 1 319 ? -6.405 17.654 3.621 1.00 97.88 319 THR A C 1
ATOM 2289 O O . THR A 1 319 ? -6.792 18.791 3.880 1.00 97.88 319 THR A O 1
ATOM 2292 N N . ILE A 1 320 ? -5.595 16.961 4.417 1.00 98.00 320 ILE A N 1
ATOM 2293 C CA . ILE A 1 320 ? -4.902 17.489 5.592 1.00 98.00 320 ILE A CA 1
ATOM 2294 C C . ILE A 1 320 ? -3.647 18.219 5.095 1.00 98.00 320 ILE A C 1
ATOM 2296 O O . ILE A 1 320 ? -2.825 17.643 4.378 1.00 98.00 320 ILE A O 1
ATOM 2300 N N . THR A 1 321 ? -3.509 19.498 5.441 1.00 96.94 321 THR A N 1
ATOM 2301 C CA . THR A 1 321 ? -2.308 20.291 5.126 1.00 96.94 321 THR A CA 1
ATOM 2302 C C . THR A 1 321 ? -1.422 20.324 6.359 1.00 96.94 321 THR A C 1
ATOM 2304 O O . THR A 1 321 ? -1.861 20.813 7.395 1.00 96.94 321 THR A O 1
ATOM 2307 N N . LEU A 1 322 ? -0.211 19.784 6.256 1.00 95.81 322 LEU A N 1
ATOM 2308 C CA . LEU A 1 322 ? 0.689 19.619 7.391 1.00 95.81 322 LEU A CA 1
ATOM 2309 C C . LEU A 1 322 ? 1.523 20.887 7.629 1.00 95.81 322 LEU A C 1
ATOM 2311 O O . LEU A 1 322 ? 2.116 21.433 6.696 1.00 95.81 322 LEU A O 1
ATOM 2315 N N . ASN A 1 323 ? 1.607 21.354 8.880 1.00 92.81 323 ASN A N 1
ATOM 2316 C CA . ASN A 1 323 ? 2.547 22.425 9.237 1.00 92.81 323 ASN A CA 1
ATOM 2317 C C . ASN A 1 323 ? 3.957 21.869 9.462 1.00 92.81 323 ASN A C 1
ATOM 2319 O O . ASN A 1 323 ? 4.933 22.570 9.211 1.00 92.81 323 ASN A O 1
ATOM 2323 N N . ASN A 1 324 ? 4.038 20.623 9.935 1.00 91.88 324 ASN A N 1
ATOM 2324 C CA . ASN A 1 324 ? 5.262 19.874 10.197 1.00 91.88 324 ASN A CA 1
ATOM 2325 C C . ASN A 1 324 ? 5.092 18.418 9.747 1.00 91.88 324 ASN A C 1
ATOM 2327 O O . ASN A 1 324 ? 3.969 17.921 9.688 1.00 91.88 324 ASN A O 1
ATOM 2331 N N . ASP A 1 325 ? 6.179 17.689 9.516 1.00 93.62 325 ASP A N 1
ATOM 2332 C CA . ASP A 1 325 ? 6.106 16.240 9.278 1.00 93.62 325 ASP A CA 1
ATOM 2333 C C . ASP A 1 325 ? 5.385 15.490 10.424 1.00 93.62 325 ASP A C 1
ATOM 2335 O O . ASP A 1 325 ? 5.376 15.921 11.585 1.00 93.62 325 ASP A O 1
ATOM 2339 N N . ILE A 1 326 ? 4.780 14.341 10.121 1.00 95.06 326 ILE A N 1
ATOM 2340 C CA . ILE A 1 326 ? 4.210 13.435 11.129 1.00 95.06 326 ILE A CA 1
ATOM 2341 C C . ILE A 1 326 ? 5.253 12.373 11.470 1.00 95.06 326 ILE A C 1
ATOM 2343 O O . ILE A 1 326 ? 5.742 11.690 10.579 1.00 95.06 326 ILE A O 1
ATOM 2347 N N . SER A 1 327 ? 5.570 12.197 12.755 1.00 95.44 327 SER A N 1
ATOM 2348 C CA . SER A 1 327 ? 6.433 11.103 13.223 1.00 95.44 327 SER A CA 1
ATOM 2349 C C . SER A 1 327 ? 5.611 10.069 13.993 1.00 95.44 327 SER A C 1
ATOM 2351 O O . SER A 1 327 ? 5.074 10.372 15.055 1.00 95.44 327 SER A O 1
ATOM 2353 N N . ILE A 1 328 ? 5.517 8.847 13.470 1.00 97.62 328 ILE A N 1
ATOM 2354 C CA . ILE A 1 328 ? 4.881 7.710 14.142 1.00 97.62 328 ILE A CA 1
ATOM 2355 C C . ILE A 1 328 ? 5.934 7.059 15.044 1.00 97.62 328 ILE A C 1
ATOM 2357 O O . ILE A 1 328 ? 6.790 6.312 14.572 1.00 97.62 328 ILE A O 1
ATOM 2361 N N . THR A 1 329 ? 5.880 7.387 16.336 1.00 96.81 329 THR A N 1
ATOM 2362 C CA . THR A 1 329 ? 6.782 6.870 17.387 1.00 96.81 329 THR A CA 1
ATOM 2363 C C . THR A 1 329 ? 6.091 5.911 18.359 1.00 96.81 329 THR A C 1
ATOM 2365 O O . THR A 1 329 ? 6.755 5.206 19.109 1.00 96.81 329 THR A O 1
ATOM 2368 N N . GLN A 1 330 ? 4.755 5.878 18.361 1.00 97.31 330 GLN A N 1
ATOM 2369 C CA . GLN A 1 330 ? 3.958 4.978 19.195 1.00 97.31 330 GLN A CA 1
ATOM 2370 C C . GLN A 1 330 ? 3.615 3.701 18.402 1.00 97.31 330 GLN A C 1
ATOM 2372 O O . GLN A 1 330 ? 2.904 3.823 17.395 1.00 97.31 330 GLN A O 1
ATOM 2377 N N . PRO A 1 331 ? 4.068 2.504 18.826 1.00 97.62 331 PRO A N 1
ATOM 2378 C CA . PRO A 1 331 ? 3.879 1.255 18.082 1.00 97.62 331 PRO A CA 1
ATOM 2379 C C . PRO A 1 331 ? 2.419 0.784 18.083 1.00 97.62 331 PRO A C 1
ATOM 2381 O O . PRO A 1 331 ? 1.547 1.424 18.682 1.00 97.62 331 PRO A O 1
ATOM 2384 N N . PHE A 1 332 ? 2.154 -0.350 17.431 1.00 98.12 332 PHE A N 1
ATOM 2385 C CA . PHE A 1 332 ? 0.843 -1.013 17.385 1.00 98.12 332 PHE A CA 1
ATOM 2386 C C . PHE A 1 332 ? -0.266 -0.107 16.828 1.00 98.12 332 PHE A C 1
ATOM 2388 O O . PHE A 1 332 ? -1.249 0.221 17.502 1.00 98.12 332 PHE A O 1
ATOM 2395 N N . VAL A 1 333 ? -0.112 0.324 15.575 1.00 98.75 333 VAL A N 1
ATOM 2396 C CA . VAL A 1 333 ? -1.073 1.213 14.908 1.00 98.75 333 VAL A CA 1
ATOM 2397 C C . VAL A 1 333 ? -1.531 0.677 13.560 1.00 98.75 333 VAL A C 1
ATOM 2399 O O . VAL A 1 333 ? -0.738 0.201 12.755 1.00 98.75 333 VAL A O 1
ATOM 2402 N N . THR A 1 334 ? -2.833 0.789 13.294 1.00 98.62 334 THR A N 1
ATOM 2403 C CA . THR A 1 334 ? -3.412 0.543 11.968 1.00 98.62 334 THR A CA 1
ATOM 2404 C C . THR A 1 334 ? -4.166 1.776 11.497 1.00 98.62 334 THR A C 1
ATOM 2406 O O . THR A 1 334 ? -5.176 2.136 12.092 1.00 98.62 334 THR A O 1
ATOM 2409 N N . VAL A 1 335 ? -3.719 2.406 10.413 1.00 98.81 335 VAL A N 1
ATOM 2410 C CA . VAL A 1 335 ? -4.421 3.507 9.740 1.00 98.81 335 VAL A CA 1
ATOM 2411 C C . VAL A 1 335 ? -5.210 2.942 8.566 1.00 98.81 335 VAL A C 1
ATOM 2413 O O . VAL A 1 335 ? -4.626 2.468 7.593 1.00 98.81 335 VAL A O 1
ATOM 2416 N N . SER A 1 336 ? -6.539 2.995 8.656 1.00 96.69 336 SER A N 1
ATOM 2417 C CA . SER A 1 336 ? -7.448 2.470 7.628 1.00 96.69 336 SER A CA 1
ATOM 2418 C C . SER A 1 336 ? -8.045 3.602 6.792 1.00 96.69 336 SER A C 1
ATOM 2420 O O . SER A 1 336 ? -9.198 3.994 6.993 1.00 96.69 336 SER A O 1
ATOM 2422 N N . GLY A 1 337 ? -7.267 4.141 5.850 1.00 96.81 337 GLY A N 1
ATOM 2423 C CA . GLY A 1 337 ? -7.673 5.249 4.976 1.00 96.81 337 GLY A CA 1
ATOM 2424 C C . GLY A 1 337 ? -8.939 4.978 4.155 1.00 96.81 337 GLY A C 1
ATOM 2425 O O . GLY A 1 337 ? -9.676 5.912 3.854 1.00 96.81 337 GLY A O 1
ATOM 2426 N N . GLN A 1 338 ? -9.274 3.708 3.899 1.00 92.62 338 GLN A N 1
ATOM 2427 C CA . GLN A 1 338 ? -10.489 3.284 3.193 1.00 92.62 338 GLN A CA 1
ATOM 2428 C C . GLN A 1 338 ? -11.792 3.577 3.952 1.00 92.62 338 GLN A C 1
ATOM 2430 O O . GLN A 1 338 ? -12.868 3.482 3.374 1.00 92.62 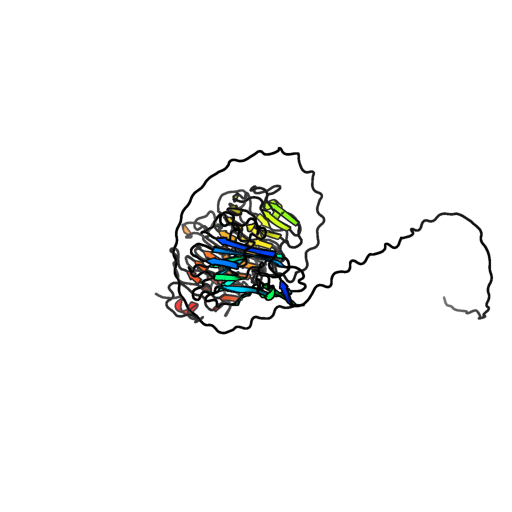338 GLN A O 1
ATOM 2435 N N . SER A 1 339 ? -11.713 3.948 5.235 1.00 90.94 339 SER A N 1
ATOM 2436 C CA . SER A 1 339 ? -12.875 4.445 5.986 1.00 90.94 339 SER A CA 1
ATOM 2437 C C . SER A 1 339 ? -13.254 5.895 5.638 1.00 90.94 339 SER A C 1
ATOM 2439 O O . SER A 1 339 ? -14.387 6.300 5.888 1.00 90.94 339 SER A O 1
ATOM 2441 N N . ALA A 1 340 ? -12.358 6.664 5.005 1.00 92.50 340 ALA A N 1
ATOM 2442 C CA . ALA A 1 340 ? -12.639 8.021 4.540 1.00 92.50 340 ALA A CA 1
ATOM 2443 C C . ALA A 1 340 ? -13.509 7.995 3.266 1.00 92.50 340 ALA A C 1
ATOM 2445 O O . ALA A 1 340 ? -13.001 7.908 2.147 1.00 92.50 340 ALA A O 1
ATOM 2446 N N . VAL A 1 341 ? -14.831 8.079 3.434 1.00 76.94 341 VAL A N 1
ATOM 2447 C CA . VAL A 1 341 ? -15.807 8.008 2.331 1.00 76.94 341 VAL A CA 1
ATOM 2448 C C . VAL A 1 341 ? -15.625 9.114 1.278 1.00 76.94 341 VAL A C 1
ATOM 2450 O O . VAL A 1 341 ? -15.361 10.271 1.596 1.00 76.94 341 VAL A O 1
ATOM 2453 N N . GLY A 1 342 ? -15.810 8.777 -0.002 1.00 82.94 342 GLY A N 1
ATOM 2454 C CA . GLY A 1 342 ? -15.641 9.712 -1.119 1.00 82.94 342 GLY A CA 1
ATOM 2455 C C . GLY A 1 342 ? -14.211 9.713 -1.667 1.00 82.94 342 GLY A C 1
ATOM 2456 O O . GLY A 1 342 ? -13.719 8.683 -2.109 1.00 82.94 342 GLY A O 1
ATOM 2457 N N . GLN A 1 343 ? -13.537 10.866 -1.670 1.00 85.00 343 GLN A N 1
ATOM 2458 C CA . GLN A 1 343 ? -12.202 11.031 -2.280 1.00 85.00 343 GLN A CA 1
ATOM 2459 C C . GLN A 1 343 ? -11.037 10.485 -1.425 1.00 85.00 343 GLN A C 1
ATOM 2461 O O . GLN A 1 343 ? -9.870 10.719 -1.758 1.00 85.00 343 GLN A O 1
ATOM 2466 N N . GLY A 1 344 ? -11.319 9.778 -0.326 1.00 93.94 344 GLY A N 1
ATOM 2467 C CA . GLY A 1 344 ? -10.312 9.295 0.619 1.00 93.94 344 GLY A CA 1
ATOM 2468 C C . GLY A 1 344 ? -9.604 10.414 1.392 1.00 93.94 344 GLY A C 1
ATOM 2469 O O . GLY A 1 344 ? -9.954 11.594 1.302 1.00 93.94 344 GLY A O 1
ATOM 2470 N N . VAL A 1 345 ? -8.566 10.041 2.141 1.00 97.94 345 VAL A N 1
ATOM 2471 C CA . VAL A 1 345 ? -7.692 10.984 2.853 1.00 97.94 345 VAL A CA 1
ATOM 2472 C C . VAL A 1 345 ? -6.414 11.268 2.060 1.00 97.94 345 VAL A C 1
ATOM 2474 O O . VAL A 1 345 ? -5.804 10.372 1.469 1.00 97.94 345 VAL A O 1
ATOM 2477 N N . GLN A 1 346 ? -5.995 12.532 2.056 1.00 98.25 346 GLN A N 1
ATOM 2478 C CA . GLN A 1 346 ? -4.711 12.972 1.525 1.00 98.25 346 GLN A CA 1
ATOM 2479 C C . GLN A 1 346 ? -3.968 13.831 2.548 1.00 98.25 346 GLN A C 1
ATOM 2481 O O . GLN A 1 346 ? -4.562 14.689 3.190 1.00 98.25 346 GLN A O 1
ATOM 2486 N N . LEU A 1 347 ? -2.659 13.639 2.657 1.00 97.75 347 LEU A N 1
ATOM 2487 C CA . LEU A 1 347 ? -1.734 14.510 3.368 1.00 97.75 347 LEU A CA 1
ATOM 2488 C C . LEU A 1 347 ? -0.951 15.319 2.329 1.00 97.75 347 LEU A C 1
ATOM 2490 O O . LEU A 1 347 ? -0.535 14.757 1.312 1.00 97.75 347 LEU A O 1
ATOM 2494 N N . LYS A 1 348 ? -0.744 16.619 2.561 1.00 95.75 348 LYS A N 1
ATOM 2495 C CA . LYS A 1 348 ? 0.154 17.445 1.739 1.00 95.75 348 LYS A CA 1
ATOM 2496 C C . LYS A 1 348 ? 1.045 18.363 2.570 1.00 95.75 348 LYS A C 1
ATOM 2498 O O . LYS A 1 348 ? 0.633 18.789 3.649 1.00 95.75 348 LYS A O 1
ATOM 2503 N N . GLY A 1 349 ? 2.191 18.747 2.009 1.00 93.38 349 GLY A N 1
ATOM 2504 C CA . GLY A 1 349 ? 3.100 19.711 2.634 1.00 93.38 349 GLY A CA 1
ATOM 2505 C C . GLY A 1 349 ? 3.833 19.123 3.837 1.00 93.38 349 GLY A C 1
ATOM 2506 O O . GLY A 1 349 ? 3.920 19.779 4.861 1.00 93.38 349 GLY A O 1
ATOM 2507 N N . GLY A 1 350 ? 4.279 17.873 3.764 1.00 94.00 350 GLY A N 1
ATOM 2508 C CA . GLY A 1 350 ? 4.937 17.170 4.867 1.00 94.00 350 GLY A CA 1
ATOM 2509 C C . GLY A 1 350 ? 4.982 15.662 4.645 1.00 94.00 350 GLY A C 1
ATOM 2510 O O . GLY A 1 350 ? 4.146 15.114 3.920 1.00 94.00 350 GLY A O 1
ATOM 2511 N N . MET A 1 351 ? 5.951 15.001 5.274 1.00 94.12 351 MET A N 1
ATOM 2512 C CA . MET A 1 351 ? 6.158 13.555 5.164 1.00 94.12 351 MET A CA 1
ATOM 2513 C C . MET A 1 351 ? 5.629 12.768 6.370 1.00 94.12 351 MET A C 1
ATOM 2515 O O . MET A 1 351 ? 5.364 13.332 7.437 1.00 94.12 351 MET A O 1
ATOM 2519 N N . ILE A 1 352 ? 5.515 11.445 6.217 1.00 97.19 352 ILE A N 1
ATOM 2520 C CA . ILE A 1 352 ? 5.318 10.510 7.336 1.00 97.19 352 ILE A CA 1
ATOM 2521 C C . ILE A 1 352 ? 6.657 9.832 7.649 1.00 97.19 352 ILE A C 1
ATOM 2523 O O . ILE A 1 352 ? 7.220 9.164 6.789 1.00 97.19 352 ILE A O 1
ATOM 2527 N N . LYS A 1 353 ? 7.141 9.968 8.887 1.00 96.81 353 LYS A N 1
ATOM 2528 C CA . LYS A 1 353 ? 8.346 9.300 9.406 1.00 96.81 353 LYS A CA 1
ATOM 2529 C C . LYS A 1 353 ? 7.926 8.185 10.358 1.00 96.81 353 LYS A C 1
ATOM 2531 O O . LYS A 1 353 ? 7.387 8.459 11.429 1.00 96.81 353 LYS A O 1
ATOM 2536 N N . ILE A 1 354 ? 8.157 6.936 9.988 1.00 98.38 354 ILE A N 1
ATOM 2537 C CA . ILE A 1 354 ? 7.941 5.759 10.828 1.00 98.38 354 ILE A CA 1
ATOM 2538 C C . ILE A 1 354 ? 9.238 5.501 11.603 1.00 98.38 354 ILE A C 1
ATOM 2540 O O . ILE A 1 354 ? 10.288 5.256 11.009 1.00 98.38 354 ILE A O 1
ATOM 2544 N N . ARG A 1 355 ? 9.165 5.597 12.935 1.00 97.00 355 ARG A N 1
ATOM 2545 C CA . ARG A 1 355 ? 10.289 5.399 13.871 1.00 97.00 355 ARG A CA 1
ATOM 2546 C C . ARG A 1 355 ? 9.907 4.454 15.009 1.00 97.00 355 ARG A C 1
ATOM 2548 O O . ARG A 1 355 ? 10.152 4.724 16.179 1.00 97.00 355 ARG A O 1
ATOM 2555 N N . THR A 1 356 ? 9.152 3.420 14.673 1.00 97.75 356 THR A N 1
ATOM 2556 C CA . THR A 1 356 ? 8.620 2.449 15.625 1.00 97.75 356 THR A CA 1
ATOM 2557 C C . THR A 1 356 ? 8.182 1.199 14.873 1.00 97.75 356 THR A C 1
ATOM 2559 O O . THR A 1 356 ? 8.258 1.159 13.643 1.00 97.75 356 THR A O 1
ATOM 2562 N N . HIS A 1 357 ? 7.697 0.205 15.607 1.00 98.31 357 HIS A N 1
ATOM 2563 C CA . HIS A 1 357 ? 7.291 -1.081 15.066 1.00 98.31 357 HIS A CA 1
ATOM 2564 C C . HIS A 1 357 ? 5.774 -1.319 15.114 1.00 98.31 357 HIS A C 1
ATOM 2566 O O . HIS A 1 357 ? 5.011 -0.576 15.737 1.00 98.31 357 HIS A O 1
ATOM 2572 N N . ASP A 1 358 ? 5.333 -2.374 14.435 1.00 98.25 358 ASP A N 1
ATOM 2573 C CA . ASP A 1 358 ? 3.934 -2.793 14.333 1.00 98.25 358 ASP A CA 1
ATOM 2574 C C . ASP A 1 358 ? 3.013 -1.707 13.748 1.00 98.25 358 ASP A C 1
ATOM 2576 O O . ASP A 1 358 ? 2.038 -1.260 14.366 1.00 98.25 358 ASP A O 1
ATOM 2580 N N . VAL A 1 359 ? 3.337 -1.273 12.526 1.00 98.88 359 VAL A N 1
ATOM 2581 C CA . VAL A 1 359 ? 2.684 -0.159 11.821 1.00 98.88 359 VAL A CA 1
ATOM 2582 C C . VAL A 1 359 ? 2.034 -0.636 10.521 1.00 98.88 359 VAL A C 1
ATOM 2584 O O . VAL A 1 359 ? 2.704 -1.077 9.594 1.00 98.88 359 VAL A O 1
ATOM 2587 N N . VAL A 1 360 ? 0.715 -0.485 10.412 1.00 98.81 360 VAL A N 1
ATOM 2588 C CA . VAL A 1 360 ? -0.052 -0.774 9.190 1.00 98.81 360 VAL A CA 1
ATOM 2589 C C . VAL A 1 360 ? -0.648 0.522 8.646 1.00 98.81 360 VAL A C 1
ATOM 2591 O O . VAL A 1 360 ? -1.496 1.128 9.300 1.00 98.81 360 VAL A O 1
ATOM 2594 N N . LEU A 1 361 ? -0.257 0.939 7.442 1.00 98.81 361 LEU A N 1
ATOM 2595 C CA . LEU A 1 361 ? -0.820 2.092 6.734 1.00 98.81 361 LEU A CA 1
ATOM 2596 C C . LEU A 1 361 ? -1.533 1.615 5.467 1.00 98.81 361 LEU A C 1
ATOM 2598 O O . LEU A 1 361 ? -0.908 0.996 4.607 1.00 98.81 361 LEU A O 1
ATOM 2602 N N . ARG A 1 362 ? -2.834 1.896 5.328 1.00 98.12 362 ARG A N 1
ATOM 2603 C CA . ARG A 1 362 ? -3.604 1.490 4.141 1.00 98.12 362 ARG A CA 1
ATOM 2604 C C . ARG A 1 362 ? -4.415 2.623 3.540 1.00 98.12 362 ARG A C 1
ATOM 2606 O O . ARG A 1 362 ? -4.993 3.420 4.278 1.00 98.12 362 ARG A O 1
ATOM 2613 N N . HIS A 1 363 ? -4.526 2.635 2.211 1.00 97.88 363 HIS A N 1
ATOM 2614 C CA . HIS A 1 363 ? -5.413 3.527 1.453 1.00 97.88 363 HIS A CA 1
ATOM 2615 C C . HIS A 1 363 ? -5.232 5.029 1.764 1.00 97.88 363 HIS A C 1
ATOM 2617 O O . HIS A 1 363 ? -6.206 5.785 1.811 1.00 97.88 363 HIS A O 1
ATOM 2623 N N . ILE A 1 364 ? -3.989 5.474 1.981 1.00 98.00 364 ILE A N 1
ATOM 2624 C CA . ILE A 1 364 ? -3.654 6.891 2.196 1.00 98.00 364 ILE A CA 1
ATOM 2625 C C . ILE A 1 364 ? -2.916 7.490 0.992 1.00 98.00 364 ILE A C 1
ATOM 2627 O O . ILE A 1 364 ? -2.176 6.809 0.281 1.00 98.00 364 ILE A O 1
ATOM 2631 N N . LYS A 1 365 ? -3.089 8.797 0.770 1.00 98.44 365 LYS A N 1
ATOM 2632 C CA . LYS A 1 365 ? -2.326 9.567 -0.223 1.00 98.44 365 LYS A CA 1
ATOM 2633 C C . LYS A 1 365 ? -1.383 10.535 0.486 1.00 98.44 365 LYS A C 1
ATOM 2635 O O . LYS A 1 365 ? -1.855 11.377 1.240 1.00 98.44 365 LYS A O 1
ATOM 2640 N N . VAL A 1 366 ? -0.083 10.471 0.216 1.00 98.25 366 VAL A N 1
ATOM 2641 C CA . VAL A 1 366 ? 0.910 11.444 0.694 1.00 98.25 366 VAL A CA 1
ATOM 2642 C C . VAL A 1 366 ? 1.450 12.237 -0.493 1.00 98.25 366 VAL A C 1
ATOM 2644 O O . VAL A 1 366 ? 1.808 11.656 -1.519 1.00 98.25 366 VAL A O 1
ATOM 2647 N N . ARG A 1 367 ? 1.442 13.566 -0.371 1.00 96.50 367 ARG A N 1
ATOM 2648 C CA . ARG A 1 367 ? 1.920 14.546 -1.357 1.00 96.50 367 ARG A CA 1
ATOM 2649 C C . ARG A 1 367 ? 2.915 15.472 -0.663 1.00 96.50 367 ARG A C 1
ATOM 2651 O O . ARG A 1 367 ? 2.540 16.581 -0.282 1.00 96.50 367 ARG A O 1
ATOM 2658 N N . ALA A 1 368 ? 4.126 14.977 -0.405 1.00 94.38 368 ALA A N 1
ATOM 2659 C CA . ALA A 1 368 ? 5.060 15.628 0.518 1.00 94.38 368 ALA A CA 1
ATOM 2660 C C . ALA A 1 368 ? 5.295 17.096 0.158 1.00 94.38 368 ALA A C 1
ATOM 2662 O O . ALA A 1 368 ? 4.923 17.971 0.939 1.00 94.38 368 ALA A O 1
ATOM 2663 N N . GLY A 1 369 ? 5.781 17.356 -1.052 1.00 92.88 369 GLY A N 1
ATOM 2664 C CA . GLY A 1 369 ? 5.957 18.692 -1.596 1.00 92.88 369 GLY A CA 1
ATOM 2665 C C . GLY A 1 369 ? 7.073 19.500 -0.930 1.00 92.88 369 GLY A C 1
ATOM 2666 O O . GLY A 1 369 ? 7.397 19.341 0.250 1.00 92.88 369 GLY A O 1
ATOM 2667 N N . ASP A 1 370 ? 7.593 20.442 -1.704 1.00 90.88 370 ASP A N 1
ATOM 2668 C CA . ASP A 1 370 ? 8.585 21.450 -1.323 1.00 90.88 370 ASP A CA 1
ATOM 2669 C C . ASP A 1 370 ? 7.963 22.727 -0.727 1.00 90.88 370 ASP A C 1
ATOM 2671 O O . ASP A 1 370 ? 8.673 23.640 -0.303 1.00 90.88 370 ASP A O 1
ATOM 2675 N N . ALA A 1 371 ? 6.632 22.824 -0.667 1.00 86.25 371 ALA A N 1
ATOM 2676 C CA . ALA A 1 371 ? 5.941 24.004 -0.155 1.00 86.25 371 ALA A CA 1
ATOM 2677 C C . ALA A 1 371 ? 6.411 24.374 1.269 1.00 86.25 371 ALA A C 1
ATOM 2679 O O . ALA A 1 371 ? 6.427 23.538 2.180 1.00 86.25 371 ALA A O 1
ATOM 2680 N N . LYS A 1 372 ? 6.778 25.651 1.456 1.00 80.25 372 LYS A N 1
ATOM 2681 C CA . LYS A 1 372 ? 7.254 26.186 2.741 1.00 80.25 372 LYS A CA 1
ATOM 2682 C C . LYS A 1 372 ? 6.187 26.045 3.828 1.00 80.25 372 LYS A C 1
ATOM 2684 O O . LYS A 1 372 ? 5.059 26.504 3.662 1.00 80.25 372 LYS A O 1
ATOM 2689 N N . ASN A 1 373 ? 6.582 25.460 4.954 1.00 78.38 373 ASN A N 1
ATOM 2690 C CA . ASN A 1 373 ? 5.803 25.350 6.187 1.00 78.38 373 ASN A CA 1
ATOM 2691 C C . ASN A 1 373 ? 6.750 25.534 7.399 1.00 78.38 373 ASN A C 1
ATOM 2693 O O . ASN A 1 373 ? 7.727 26.271 7.284 1.00 78.38 373 ASN A O 1
ATOM 2697 N N . GLN A 1 374 ? 6.464 24.930 8.558 1.00 73.94 374 GLN A N 1
ATOM 2698 C CA . GLN A 1 374 ? 7.270 25.084 9.780 1.00 73.94 374 GLN A CA 1
ATOM 2699 C C . GLN A 1 374 ? 8.415 24.062 9.922 1.00 73.94 374 GLN A C 1
ATOM 2701 O O . GLN A 1 374 ? 9.298 24.259 10.753 1.00 73.94 374 GLN A O 1
ATOM 2706 N N . SER A 1 375 ? 8.430 23.003 9.111 1.00 66.69 375 SER A N 1
ATOM 2707 C CA . SER A 1 375 ? 9.506 22.000 9.079 1.00 66.69 375 SER A CA 1
ATOM 2708 C C . SER A 1 375 ? 10.443 22.214 7.888 1.00 66.69 375 SER A C 1
ATOM 2710 O O . SER A 1 375 ? 10.027 22.794 6.884 1.00 66.69 375 SER A O 1
ATOM 2712 N N . SER A 1 376 ? 11.672 21.677 7.960 1.00 72.56 376 SER A N 1
ATOM 2713 C CA . SER A 1 376 ? 12.508 21.486 6.761 1.00 72.56 376 SER A CA 1
ATOM 2714 C C . SER A 1 376 ? 11.662 20.821 5.672 1.00 72.56 376 SER A C 1
ATOM 2716 O O . SER A 1 376 ? 10.849 19.923 5.931 1.00 72.56 376 SER A O 1
ATOM 2718 N N . ASN A 1 377 ? 11.757 21.387 4.477 1.00 78.12 377 ASN A N 1
ATOM 2719 C CA . ASN A 1 377 ? 10.921 21.075 3.330 1.00 78.12 377 ASN A CA 1
ATOM 2720 C C . ASN A 1 377 ? 11.741 20.612 2.128 1.00 78.12 377 ASN A C 1
ATOM 2722 O O . ASN A 1 377 ? 11.158 20.372 1.082 1.00 78.12 377 ASN A O 1
ATOM 2726 N N . ASP A 1 378 ? 13.061 20.575 2.259 1.00 81.12 378 ASP A N 1
ATOM 2727 C CA . ASP A 1 378 ? 14.072 20.244 1.258 1.00 81.12 378 ASP A CA 1
ATOM 2728 C C . ASP A 1 378 ? 14.445 18.759 1.297 1.00 81.12 378 ASP A C 1
ATOM 2730 O O . ASP A 1 378 ? 14.412 18.106 0.263 1.00 81.12 378 ASP A O 1
ATOM 2734 N N . GLU A 1 379 ? 14.689 18.189 2.477 1.00 88.62 379 GLU A N 1
ATOM 2735 C CA . GLU A 1 379 ? 15.016 16.762 2.665 1.00 88.62 379 GLU A CA 1
ATOM 2736 C C . GLU A 1 379 ? 13.763 15.910 2.955 1.00 88.62 379 GLU A C 1
ATOM 2738 O O . GLU A 1 379 ? 13.688 15.157 3.932 1.00 88.62 379 GLU A O 1
ATOM 2743 N N . ARG A 1 380 ? 12.701 16.089 2.159 1.00 91.94 380 ARG A N 1
ATOM 2744 C CA . ARG A 1 380 ? 11.441 15.351 2.346 1.00 91.94 380 ARG A CA 1
ATOM 2745 C C . ARG A 1 380 ? 11.313 14.154 1.419 1.00 91.94 380 ARG A C 1
ATOM 2747 O O . ARG A 1 380 ? 11.261 14.302 0.200 1.00 91.94 380 ARG A O 1
ATOM 2754 N N . ASP A 1 381 ? 11.068 13.005 2.030 1.00 94.38 381 ASP A N 1
ATOM 2755 C CA . ASP A 1 381 ? 10.488 11.843 1.361 1.00 94.38 381 ASP A CA 1
ATOM 2756 C C . ASP A 1 381 ? 8.956 11.963 1.329 1.00 94.38 381 ASP A C 1
ATOM 2758 O O . ASP A 1 381 ? 8.394 12.817 2.015 1.00 94.38 381 ASP A O 1
ATOM 2762 N N . ALA A 1 382 ? 8.225 11.098 0.617 1.00 95.94 382 ALA A N 1
ATOM 2763 C CA . ALA A 1 382 ? 6.793 10.949 0.915 1.00 95.94 382 ALA A CA 1
ATOM 2764 C C . ALA A 1 382 ? 6.570 10.097 2.180 1.00 95.94 382 ALA A C 1
ATOM 2766 O O . ALA A 1 382 ? 5.780 10.480 3.050 1.00 95.94 382 ALA A O 1
ATOM 2767 N N . VAL A 1 383 ? 7.305 8.991 2.340 1.00 98.19 383 VAL A N 1
ATOM 2768 C CA . VAL A 1 383 ? 7.337 8.198 3.583 1.00 98.19 383 VAL A CA 1
ATOM 2769 C C . VAL A 1 383 ? 8.761 7.730 3.886 1.00 98.19 383 VAL A C 1
ATOM 2771 O O . VAL A 1 383 ? 9.419 7.174 3.014 1.00 98.19 383 VAL A O 1
ATOM 2774 N N . SER A 1 384 ? 9.219 7.880 5.129 1.00 97.50 384 SER A N 1
ATOM 2775 C CA . SER A 1 384 ? 10.499 7.334 5.601 1.00 97.50 384 SER A CA 1
ATOM 2776 C C . SER A 1 384 ? 10.310 6.323 6.733 1.00 97.50 384 SER A C 1
ATOM 2778 O O . SER A 1 384 ? 9.457 6.502 7.599 1.00 97.50 384 SER A O 1
ATOM 2780 N N . LEU A 1 385 ? 11.112 5.259 6.736 1.00 97.94 385 LEU A N 1
ATOM 2781 C CA . LEU A 1 385 ? 11.266 4.285 7.821 1.00 97.94 385 LEU A CA 1
ATOM 2782 C C . LEU A 1 385 ? 12.729 4.354 8.264 1.00 97.94 385 LEU A C 1
ATOM 2784 O O . LEU A 1 385 ? 13.597 4.062 7.447 1.00 97.94 385 LEU A O 1
ATOM 2788 N N . SER A 1 386 ? 13.026 4.755 9.503 1.00 94.88 386 SER A N 1
ATOM 2789 C CA . SER A 1 386 ? 14.422 4.894 9.958 1.00 94.88 386 SER A CA 1
ATOM 2790 C C . SER A 1 386 ? 14.575 4.723 11.469 1.00 94.88 386 SER A C 1
ATOM 2792 O O . SER A 1 386 ? 13.997 5.486 12.247 1.00 94.88 386 SER A O 1
ATOM 2794 N N . GLY A 1 387 ? 15.376 3.736 11.872 1.00 87.38 387 GLY A N 1
ATOM 2795 C CA . GLY A 1 387 ? 15.750 3.444 13.254 1.00 87.38 387 GLY A CA 1
ATOM 2796 C C . GLY A 1 387 ? 17.000 4.212 13.685 1.00 87.38 387 GLY A C 1
ATOM 2797 O O . GLY A 1 387 ? 18.081 3.655 13.864 1.00 87.38 387 GLY A O 1
ATOM 2798 N N . THR A 1 388 ? 16.874 5.533 13.793 1.00 77.69 388 THR A N 1
ATOM 2799 C CA . THR A 1 388 ? 17.984 6.422 14.169 1.00 77.69 388 THR A CA 1
ATOM 2800 C C . THR A 1 388 ? 18.415 6.219 15.621 1.00 77.69 388 THR A C 1
ATOM 2802 O O . THR A 1 388 ? 17.564 6.173 16.501 1.00 77.69 388 THR A O 1
ATOM 2805 N N . GLY A 1 389 ? 19.723 6.207 15.898 1.00 75.19 389 GLY A N 1
ATOM 2806 C CA . GLY A 1 389 ? 20.244 6.169 17.274 1.00 75.19 389 GLY A CA 1
ATOM 2807 C C . GLY A 1 389 ? 20.266 4.782 17.927 1.00 75.19 389 GLY A C 1
ATOM 2808 O O . GLY A 1 389 ? 20.466 4.693 19.135 1.00 75.19 389 GLY A O 1
ATOM 2809 N N . GLY A 1 390 ? 20.091 3.715 17.140 1.00 74.00 390 GLY A N 1
ATOM 2810 C CA . GLY A 1 390 ? 20.056 2.330 17.623 1.00 74.00 390 GLY A CA 1
ATOM 2811 C C . GLY A 1 390 ? 18.648 1.770 17.837 1.00 74.00 390 GLY A C 1
ATOM 2812 O O . GLY A 1 390 ? 18.526 0.586 18.133 1.00 74.00 390 GLY A O 1
ATOM 2813 N N . ASP A 1 391 ? 17.604 2.582 17.648 1.00 87.56 391 ASP A N 1
ATOM 2814 C CA . ASP A 1 391 ? 16.223 2.099 17.572 1.00 87.56 391 ASP A CA 1
ATOM 2815 C C . ASP A 1 391 ? 16.038 1.175 16.351 1.00 87.56 391 ASP A C 1
ATOM 2817 O O . ASP A 1 391 ? 16.705 1.339 15.326 1.00 87.56 391 ASP A O 1
ATOM 2821 N N . GLU A 1 392 ? 15.099 0.230 16.432 1.00 93.62 392 GLU A N 1
ATOM 2822 C CA . GLU A 1 392 ? 14.700 -0.646 15.321 1.00 93.62 392 GLU A CA 1
ATOM 2823 C C . GLU A 1 392 ? 13.324 -0.232 14.770 1.00 93.62 392 GLU A C 1
ATOM 2825 O O . GLU A 1 392 ? 12.426 0.172 15.516 1.00 93.62 392 GLU A O 1
ATOM 2830 N N . VAL A 1 393 ? 13.134 -0.353 13.453 1.00 98.00 393 VAL A N 1
ATOM 2831 C CA . VAL A 1 393 ? 11.848 -0.097 12.780 1.00 98.00 393 VAL A CA 1
ATOM 2832 C C . VAL A 1 393 ? 11.407 -1.371 12.081 1.00 98.00 393 VAL A C 1
ATOM 2834 O O . VAL A 1 393 ? 11.958 -1.726 11.043 1.00 98.00 393 VAL A O 1
ATOM 2837 N N . TYR A 1 394 ? 10.419 -2.067 12.642 1.00 98.44 394 TYR A N 1
ATOM 2838 C CA . TYR A 1 394 ? 10.050 -3.391 12.147 1.00 98.44 394 TYR A CA 1
ATOM 2839 C C . TYR A 1 394 ? 8.562 -3.702 12.170 1.00 98.44 394 TYR A C 1
ATOM 2841 O O . TYR A 1 394 ? 7.780 -2.971 12.769 1.00 98.44 394 TYR A O 1
ATOM 2849 N N . ASN A 1 395 ? 8.153 -4.779 11.496 1.00 98.38 395 ASN A N 1
ATOM 2850 C CA . ASN A 1 395 ? 6.742 -5.118 11.302 1.00 98.38 395 ASN A CA 1
ATOM 2851 C C . ASN A 1 395 ? 5.978 -3.912 10.724 1.00 98.38 395 ASN A C 1
ATOM 2853 O O . ASN A 1 395 ? 5.168 -3.273 11.406 1.00 98.38 395 ASN A O 1
ATOM 2857 N N . VAL A 1 396 ? 6.274 -3.561 9.470 1.00 98.88 396 VAL A N 1
ATOM 2858 C CA . VAL A 1 396 ? 5.613 -2.445 8.780 1.00 98.88 396 VAL A CA 1
ATOM 2859 C C . VAL A 1 396 ? 4.942 -2.927 7.499 1.00 98.88 396 VAL A C 1
ATOM 2861 O O . VAL A 1 396 ? 5.574 -3.565 6.659 1.00 98.88 396 VAL A O 1
ATOM 2864 N N . VAL A 1 397 ? 3.668 -2.576 7.303 1.00 98.81 397 VAL A N 1
ATOM 2865 C CA . VAL A 1 397 ? 2.967 -2.785 6.025 1.00 98.81 397 VAL A CA 1
ATOM 2866 C C . VAL A 1 397 ? 2.380 -1.480 5.516 1.00 98.81 397 VAL A C 1
ATOM 2868 O O . VAL A 1 397 ? 1.586 -0.838 6.204 1.00 98.81 397 VAL A O 1
ATOM 2871 N N . ILE A 1 398 ? 2.718 -1.128 4.278 1.00 98.88 398 ILE A N 1
ATOM 2872 C CA . ILE A 1 398 ? 2.092 -0.042 3.525 1.00 98.88 398 ILE A CA 1
ATOM 2873 C C . ILE A 1 398 ? 1.355 -0.656 2.330 1.00 98.88 398 ILE A C 1
ATOM 2875 O O . ILE A 1 398 ? 1.971 -1.303 1.489 1.00 98.88 398 ILE A O 1
ATOM 2879 N N . ASP A 1 399 ? 0.037 -0.477 2.258 1.00 98.75 399 ASP A N 1
ATOM 2880 C CA . ASP A 1 399 ? -0.815 -1.116 1.245 1.00 98.75 399 ASP A CA 1
ATOM 2881 C C . ASP A 1 399 ? -1.800 -0.136 0.590 1.00 98.75 399 ASP A C 1
ATOM 2883 O O . ASP A 1 399 ? -2.290 0.797 1.235 1.00 98.75 399 ASP A O 1
ATOM 2887 N N . HIS A 1 400 ? -2.083 -0.325 -0.705 1.00 98.19 400 HIS A N 1
ATOM 2888 C CA . HIS A 1 400 ? -3.032 0.488 -1.485 1.00 98.19 400 HIS A CA 1
ATOM 2889 C C . HIS A 1 400 ? -2.840 2.013 -1.344 1.00 98.19 400 HIS A C 1
ATOM 2891 O O . HIS A 1 400 ? -3.796 2.789 -1.398 1.00 98.19 400 HIS A O 1
ATOM 2897 N N . SER A 1 401 ? -1.606 2.461 -1.110 1.00 98.56 401 SER A N 1
ATOM 2898 C CA . SER A 1 401 ? -1.291 3.849 -0.771 1.00 98.56 401 SER A CA 1
ATOM 2899 C C . SER A 1 401 ? -0.517 4.524 -1.900 1.00 98.56 401 SER A C 1
ATOM 2901 O O . SER A 1 401 ? 0.109 3.875 -2.731 1.00 98.56 401 SER A O 1
ATOM 2903 N N . SER A 1 402 ? -0.568 5.850 -1.973 1.00 98.31 402 SER A N 1
ATOM 2904 C CA . SER A 1 402 ? 0.112 6.615 -3.024 1.00 98.31 402 SER A CA 1
ATOM 2905 C C . SER A 1 402 ? 1.026 7.647 -2.385 1.00 98.31 402 SER A C 1
ATOM 2907 O O . SER A 1 402 ? 0.545 8.566 -1.727 1.00 98.31 402 SER A O 1
ATOM 2909 N N . MET A 1 403 ? 2.329 7.495 -2.587 1.00 98.19 403 MET A N 1
ATOM 2910 C CA . MET A 1 403 ? 3.406 8.225 -1.922 1.00 98.19 403 MET A CA 1
ATOM 2911 C C . MET A 1 403 ? 4.244 8.889 -3.010 1.00 98.19 403 MET A C 1
ATOM 2913 O O . MET A 1 403 ? 4.995 8.212 -3.709 1.00 98.19 403 MET A O 1
ATOM 2917 N N . VAL A 1 404 ? 4.015 10.185 -3.229 1.00 97.25 404 VAL A N 1
ATOM 2918 C CA . VAL A 1 404 ? 4.549 10.905 -4.394 1.00 97.25 404 VAL A CA 1
ATOM 2919 C C . VAL A 1 404 ? 4.971 12.330 -4.009 1.00 97.25 404 VAL A C 1
ATOM 2921 O O . VAL A 1 404 ? 4.494 12.888 -3.012 1.00 97.25 404 VAL A O 1
ATOM 2924 N N . TRP A 1 405 ? 5.797 12.940 -4.856 1.00 95.88 405 TRP A N 1
ATOM 2925 C CA . TRP A 1 405 ? 6.289 14.318 -4.776 1.00 95.88 405 TRP A CA 1
ATOM 2926 C C . TRP A 1 405 ? 7.108 14.634 -3.520 1.00 95.88 405 TRP A C 1
ATOM 2928 O O . TRP A 1 405 ? 7.021 15.740 -2.989 1.00 95.88 405 TRP A O 1
ATOM 2938 N N . GLY A 1 406 ? 7.906 13.679 -3.041 1.00 94.81 406 GLY A N 1
ATOM 2939 C CA . GLY A 1 406 ? 9.068 13.966 -2.196 1.00 94.81 406 GLY A CA 1
ATOM 2940 C C . GLY A 1 406 ? 10.126 14.817 -2.932 1.00 94.81 406 GLY A C 1
ATOM 2941 O O . GLY A 1 406 ? 10.471 14.482 -4.071 1.00 94.81 406 GLY A O 1
ATOM 2942 N N . PRO A 1 407 ? 10.596 15.923 -2.324 1.00 93.50 407 PRO A N 1
ATOM 2943 C CA . PRO A 1 407 ? 11.793 16.672 -2.713 1.00 93.50 407 PRO A CA 1
ATOM 2944 C C . PRO A 1 407 ? 13.121 15.899 -2.716 1.00 93.50 407 PRO A C 1
ATOM 2946 O O . PRO A 1 407 ? 13.924 16.186 -3.596 1.00 93.50 407 PRO A O 1
ATOM 2949 N N . ASP A 1 408 ? 13.347 14.956 -1.785 1.00 93.50 408 ASP A N 1
ATOM 2950 C CA . ASP A 1 408 ? 14.488 14.016 -1.815 1.00 93.50 408 ASP A CA 1
ATOM 2951 C C . ASP A 1 408 ? 14.036 12.678 -2.425 1.00 93.50 408 ASP A C 1
ATOM 2953 O O . ASP A 1 408 ? 14.149 12.486 -3.639 1.00 93.50 408 ASP A O 1
ATOM 2957 N N . ILE A 1 409 ? 13.424 11.771 -1.646 1.00 94.94 409 ILE A N 1
ATOM 2958 C CA . ILE A 1 409 ? 12.834 10.544 -2.200 1.00 94.94 409 ILE A CA 1
ATOM 2959 C C . ILE A 1 409 ? 11.348 10.731 -2.523 1.00 94.94 409 ILE A C 1
ATOM 2961 O O . ILE A 1 409 ? 10.482 10.736 -1.649 1.00 94.94 409 ILE A O 1
ATOM 2965 N N . GLY A 1 410 ? 11.029 10.784 -3.819 1.00 94.75 410 GLY A N 1
ATOM 2966 C CA . GLY A 1 410 ? 9.676 10.967 -4.351 1.00 94.75 410 GLY A CA 1
ATOM 2967 C C . GLY A 1 410 ? 8.608 10.077 -3.715 1.00 94.75 410 GLY A C 1
ATOM 2968 O O . GLY A 1 410 ? 7.510 10.555 -3.433 1.00 94.75 410 GLY A O 1
ATOM 2969 N N . GLY A 1 411 ? 8.941 8.805 -3.480 1.00 97.12 411 GLY A N 1
ATOM 2970 C CA . GLY A 1 411 ? 8.123 7.817 -2.782 1.00 97.12 411 GLY A CA 1
ATOM 2971 C C . GLY A 1 411 ? 8.623 7.490 -1.375 1.00 97.12 411 GLY A C 1
ATOM 2972 O O . GLY A 1 411 ? 8.304 8.198 -0.421 1.00 97.12 411 GLY A O 1
ATOM 2973 N N . ALA A 1 412 ? 9.324 6.363 -1.225 1.00 97.69 412 ALA A N 1
ATOM 2974 C CA . ALA A 1 412 ? 9.645 5.801 0.088 1.00 97.69 412 ALA A CA 1
ATOM 2975 C C . ALA A 1 412 ? 11.149 5.623 0.341 1.00 97.69 412 ALA A C 1
ATOM 2977 O O . ALA A 1 412 ? 11.874 5.098 -0.505 1.00 97.69 412 ALA A O 1
ATOM 2978 N N . ALA A 1 413 ? 11.601 5.978 1.540 1.00 97.50 413 ALA A N 1
ATOM 2979 C CA . ALA A 1 413 ? 12.942 5.688 2.029 1.00 97.50 413 ALA A CA 1
ATOM 2980 C C . ALA A 1 413 ? 12.880 4.642 3.152 1.00 97.50 413 ALA A C 1
ATOM 2982 O O . ALA A 1 413 ? 12.281 4.874 4.201 1.00 97.50 413 ALA A O 1
ATOM 2983 N N . ILE A 1 414 ? 13.498 3.483 2.938 1.00 97.94 414 ILE A N 1
ATOM 2984 C CA . ILE A 1 414 ? 13.638 2.409 3.925 1.00 97.94 414 ILE A CA 1
ATOM 2985 C C . ILE A 1 414 ? 15.102 2.398 4.363 1.00 97.94 414 ILE A C 1
ATOM 2987 O O . ILE A 1 414 ? 15.996 2.081 3.576 1.00 97.94 414 ILE A O 1
ATOM 2991 N N . LEU A 1 415 ? 15.353 2.833 5.592 1.00 95.75 415 LEU A N 1
ATOM 2992 C CA . LEU A 1 415 ? 16.670 3.289 6.025 1.00 95.75 415 LEU A CA 1
ATOM 2993 C C . LEU A 1 415 ? 17.248 2.418 7.155 1.00 95.75 415 LEU A C 1
ATOM 2995 O O . LEU A 1 415 ? 16.724 1.347 7.459 1.00 95.75 415 LEU A O 1
ATOM 2999 N N . THR A 1 416 ? 18.357 2.873 7.744 1.00 94.19 416 THR A N 1
ATOM 3000 C CA . THR A 1 416 ? 19.071 2.267 8.884 1.00 94.19 416 THR A CA 1
ATOM 3001 C C . THR A 1 416 ? 18.130 1.562 9.884 1.00 94.19 416 THR A C 1
ATOM 3003 O O . THR A 1 416 ? 17.105 2.119 10.283 1.00 94.19 416 THR A O 1
ATOM 3006 N N . ASN A 1 417 ? 18.484 0.332 10.274 1.00 95.31 417 ASN A N 1
ATOM 3007 C CA . ASN A 1 417 ? 17.760 -0.544 11.213 1.00 95.31 417 ASN A CA 1
ATOM 3008 C C . ASN A 1 417 ? 16.283 -0.858 10.866 1.00 95.31 417 ASN A C 1
ATOM 3010 O O . ASN A 1 417 ? 15.520 -1.267 11.745 1.00 95.31 417 ASN A O 1
ATOM 3014 N N . ALA A 1 418 ? 15.854 -0.694 9.608 1.00 97.38 418 ALA A N 1
ATOM 3015 C CA . ALA A 1 418 ? 14.526 -1.128 9.174 1.00 97.38 418 ALA A CA 1
ATOM 3016 C C . ALA A 1 418 ? 14.505 -2.617 8.775 1.00 97.38 418 ALA A C 1
ATOM 3018 O O . ALA A 1 418 ? 15.295 -3.040 7.928 1.00 97.38 418 ALA A O 1
ATOM 3019 N N . HIS A 1 419 ? 13.579 -3.416 9.310 1.00 97.88 419 HIS A N 1
ATOM 3020 C CA . HIS A 1 419 ? 13.374 -4.793 8.845 1.00 97.88 419 HIS A CA 1
ATOM 3021 C C . HIS A 1 419 ? 11.913 -5.244 8.858 1.00 97.88 419 HIS A C 1
ATOM 3023 O O . HIS A 1 419 ? 11.061 -4.573 9.419 1.00 97.88 419 HIS A O 1
ATOM 3029 N N . ASP A 1 420 ? 11.585 -6.358 8.204 1.00 98.44 420 ASP A N 1
ATOM 3030 C CA . ASP A 1 420 ? 10.210 -6.887 8.162 1.00 98.44 420 ASP A CA 1
ATOM 3031 C C . ASP A 1 420 ? 9.188 -5.871 7.636 1.00 98.44 420 ASP A C 1
ATOM 3033 O O . ASP A 1 420 ? 8.186 -5.532 8.275 1.00 98.44 420 ASP A O 1
ATOM 3037 N N . VAL A 1 421 ? 9.477 -5.368 6.435 1.00 98.88 421 VAL A N 1
ATOM 3038 C CA . VAL A 1 421 ? 8.681 -4.338 5.762 1.00 98.88 421 VAL A CA 1
ATOM 3039 C C . VAL A 1 421 ? 8.049 -4.912 4.501 1.00 98.88 421 VAL A C 1
ATOM 3041 O O . VAL A 1 421 ? 8.740 -5.502 3.674 1.00 98.88 421 VAL A O 1
ATOM 3044 N N . THR A 1 422 ? 6.755 -4.668 4.302 1.00 98.88 422 THR A N 1
ATOM 3045 C CA . THR A 1 422 ? 6.087 -4.844 3.006 1.00 98.88 422 THR A CA 1
ATOM 3046 C C . THR A 1 422 ? 5.541 -3.507 2.511 1.00 98.88 422 THR A C 1
ATOM 3048 O O . THR A 1 422 ? 4.782 -2.844 3.218 1.00 98.88 422 THR A O 1
ATOM 3051 N N . ILE A 1 423 ? 5.838 -3.147 1.262 1.00 98.88 423 ILE A N 1
ATOM 3052 C CA . ILE A 1 423 ? 5.073 -2.151 0.504 1.00 98.88 423 ILE A CA 1
ATOM 3053 C C . ILE A 1 423 ? 4.377 -2.872 -0.651 1.00 98.88 423 ILE A C 1
ATOM 3055 O O . ILE A 1 423 ? 5.036 -3.533 -1.460 1.00 98.88 423 ILE A O 1
ATOM 3059 N N . GLN A 1 424 ? 3.050 -2.766 -0.719 1.00 98.25 424 GLN A N 1
ATOM 3060 C CA . GLN A 1 424 ? 2.247 -3.508 -1.687 1.00 98.25 424 GLN A CA 1
ATOM 3061 C C . GLN A 1 424 ? 1.091 -2.717 -2.299 1.00 98.25 424 GLN A C 1
ATOM 3063 O O . GLN A 1 424 ? 0.558 -1.795 -1.677 1.00 98.25 424 GLN A O 1
ATOM 3068 N N . ASN A 1 425 ? 0.681 -3.081 -3.519 1.00 98.19 425 ASN A N 1
ATOM 3069 C CA . ASN A 1 425 ? -0.453 -2.478 -4.244 1.00 98.19 425 ASN A CA 1
ATOM 3070 C C . ASN A 1 425 ? -0.412 -0.932 -4.310 1.00 98.19 425 ASN A C 1
ATOM 3072 O O . ASN A 1 425 ? -1.453 -0.276 -4.368 1.00 98.19 425 ASN A O 1
ATOM 3076 N N . SER A 1 426 ? 0.776 -0.333 -4.205 1.00 98.81 426 SER A N 1
ATOM 3077 C CA . SER A 1 426 ? 0.965 1.095 -3.935 1.00 98.81 426 SER A CA 1
ATOM 3078 C C . SER A 1 426 ? 1.628 1.825 -5.105 1.00 98.81 426 SER A C 1
ATOM 3080 O O . SER A 1 426 ? 2.223 1.213 -5.988 1.00 98.81 426 SER A O 1
ATOM 3082 N N . ILE A 1 427 ? 1.526 3.154 -5.118 1.00 98.75 427 ILE A N 1
ATOM 3083 C CA . ILE A 1 427 ? 2.164 4.032 -6.112 1.00 98.75 427 ILE A CA 1
ATOM 3084 C C . ILE A 1 427 ? 3.298 4.799 -5.426 1.00 98.75 427 ILE A C 1
ATOM 3086 O O . ILE A 1 427 ? 3.044 5.447 -4.407 1.00 98.75 427 ILE A O 1
ATOM 3090 N N . LEU A 1 428 ? 4.516 4.729 -5.970 1.00 98.19 428 LEU A N 1
ATOM 3091 C CA . LEU A 1 428 ? 5.736 5.328 -5.413 1.00 98.19 428 LEU A CA 1
ATOM 3092 C C . LEU A 1 428 ? 6.487 6.146 -6.476 1.00 98.19 428 LEU A C 1
ATOM 3094 O O . LEU A 1 428 ? 6.637 5.695 -7.611 1.00 98.19 428 LEU A O 1
ATOM 3098 N N . GLY A 1 429 ? 6.957 7.341 -6.103 1.00 92.06 429 GLY A N 1
ATOM 3099 C CA . GLY A 1 429 ? 7.298 8.385 -7.083 1.00 92.06 429 GLY A CA 1
ATOM 3100 C C . GLY A 1 429 ? 6.018 8.986 -7.681 1.00 92.06 429 GLY A C 1
ATOM 3101 O O . GLY A 1 429 ? 4.923 8.468 -7.488 1.00 92.06 429 GLY A O 1
ATOM 3102 N N . GLU A 1 430 ? 6.016 10.107 -8.384 1.00 94.56 430 GLU A N 1
ATOM 3103 C CA . GLU A 1 430 ? 7.098 10.909 -8.967 1.00 94.56 430 GLU A CA 1
ATOM 3104 C C . GLU A 1 430 ? 7.945 11.682 -7.944 1.00 94.56 430 GLU A C 1
ATOM 3106 O O . GLU A 1 430 ? 7.407 12.210 -6.972 1.00 94.56 430 GLU A O 1
ATOM 3111 N N . GLY A 1 431 ? 9.261 11.777 -8.157 1.00 92.50 431 GLY A N 1
ATOM 3112 C CA . GLY A 1 431 ? 10.137 12.687 -7.399 1.00 92.50 431 GLY A CA 1
ATOM 3113 C C . GLY A 1 431 ? 10.132 14.098 -7.989 1.00 92.50 431 GLY A C 1
ATOM 3114 O O . GLY A 1 431 ? 10.110 14.246 -9.212 1.00 92.50 431 GLY A O 1
ATOM 3115 N N . LEU A 1 432 ? 10.175 15.144 -7.158 1.00 92.75 432 LEU A N 1
ATOM 3116 C CA . LEU A 1 432 ? 10.179 16.521 -7.670 1.00 92.75 432 LEU A CA 1
ATOM 3117 C C . LEU A 1 432 ? 11.509 16.841 -8.367 1.00 92.75 432 LEU A C 1
ATOM 3119 O O . LEU A 1 432 ? 12.555 16.897 -7.734 1.00 92.75 432 LEU A O 1
ATOM 3123 N N . TYR A 1 433 ? 11.463 17.052 -9.685 1.00 91.19 433 TYR A N 1
ATOM 3124 C CA . TYR A 1 433 ? 12.665 17.212 -10.510 1.00 91.19 433 TYR A CA 1
ATOM 3125 C C . TYR A 1 433 ? 13.431 18.506 -10.220 1.00 91.19 433 TYR A C 1
ATOM 3127 O O . TYR A 1 433 ? 14.626 18.453 -9.946 1.00 91.19 433 TYR A O 1
ATOM 3135 N N . LEU A 1 434 ? 12.742 19.650 -10.243 1.00 92.56 434 LEU A N 1
ATOM 3136 C CA . LEU A 1 434 ? 13.247 20.892 -9.662 1.00 92.56 434 LEU A CA 1
ATOM 3137 C C . LEU A 1 434 ? 12.456 21.150 -8.387 1.00 92.56 434 LEU A C 1
ATOM 3139 O O . LEU A 1 434 ? 11.229 21.240 -8.428 1.00 92.56 434 LEU A O 1
ATOM 3143 N N . SER A 1 435 ? 13.164 21.234 -7.271 1.00 90.75 435 SER A N 1
ATOM 3144 C CA . SER A 1 435 ? 12.601 21.436 -5.941 1.00 90.75 435 SER A CA 1
ATOM 3145 C C . SER A 1 435 ? 13.511 22.377 -5.152 1.00 90.75 435 SER A C 1
ATOM 3147 O O . SER A 1 435 ? 14.498 22.906 -5.661 1.00 90.75 435 SER A O 1
ATOM 3149 N N . ASN A 1 436 ? 13.180 22.598 -3.890 1.00 89.06 436 ASN A N 1
ATOM 3150 C CA . ASN A 1 436 ? 14.060 23.253 -2.930 1.00 89.06 436 ASN A CA 1
ATOM 3151 C C . ASN A 1 436 ? 15.149 22.331 -2.343 1.00 89.06 436 ASN A C 1
ATOM 3153 O O . ASN A 1 436 ? 15.924 22.814 -1.519 1.00 89.06 436 ASN A O 1
ATOM 3157 N N . HIS A 1 437 ? 15.202 21.042 -2.708 1.00 90.25 437 HIS A N 1
ATOM 3158 C CA . HIS A 1 437 ? 16.316 20.171 -2.330 1.00 90.25 437 HIS A CA 1
ATOM 3159 C C . HIS A 1 437 ? 17.627 20.755 -2.873 1.00 90.25 437 HIS A C 1
ATOM 3161 O O . HIS A 1 437 ? 17.659 21.291 -3.982 1.00 90.25 437 HIS A O 1
ATOM 3167 N N . SER A 1 438 ? 18.720 20.654 -2.114 1.00 90.62 438 SER A N 1
ATOM 3168 C CA . SER A 1 438 ? 19.995 21.295 -2.479 1.00 90.62 438 SER A CA 1
ATOM 3169 C C . SER A 1 438 ? 20.595 20.769 -3.793 1.00 90.62 438 SER A C 1
ATOM 3171 O O . SER A 1 438 ? 21.250 21.523 -4.512 1.00 90.62 438 SER A O 1
ATOM 3173 N N . GLU A 1 439 ? 20.312 19.510 -4.140 1.00 89.44 439 GLU A N 1
ATOM 3174 C CA . GLU A 1 439 ? 20.682 18.878 -5.418 1.00 89.44 439 GLU A CA 1
ATOM 3175 C C . GLU A 1 439 ? 19.607 19.079 -6.517 1.00 89.44 439 GLU A C 1
ATOM 3177 O O . GLU A 1 439 ? 19.819 18.774 -7.687 1.00 89.44 439 GLU A O 1
ATOM 3182 N N . GLY A 1 440 ? 18.439 19.640 -6.176 1.00 88.12 440 GLY A N 1
ATOM 3183 C CA . GLY A 1 440 ? 17.273 19.825 -7.054 1.00 88.12 440 GLY A CA 1
ATOM 3184 C C . GLY A 1 440 ? 17.379 20.976 -8.062 1.00 88.12 440 GLY A C 1
ATOM 3185 O O . GLY A 1 440 ? 16.356 21.558 -8.425 1.00 88.12 440 GLY A O 1
ATOM 3186 N N . THR A 1 441 ? 18.588 21.345 -8.497 1.00 90.19 441 THR A N 1
ATOM 3187 C CA . THR A 1 441 ? 18.831 22.539 -9.328 1.00 90.19 441 THR A CA 1
ATOM 3188 C C . THR A 1 441 ? 18.966 22.213 -10.824 1.00 90.19 441 THR A C 1
ATOM 3190 O O . THR A 1 441 ? 19.322 21.086 -11.188 1.00 90.19 441 THR A O 1
ATOM 3193 N N . PRO A 1 442 ? 18.732 23.185 -11.732 1.00 90.19 442 PRO A N 1
ATOM 3194 C CA . PRO A 1 442 ? 18.963 22.998 -13.167 1.00 90.19 442 PRO A CA 1
ATOM 3195 C C . PRO A 1 442 ? 20.404 22.587 -13.506 1.00 90.19 442 PRO A C 1
ATOM 3197 O O . PRO A 1 442 ? 20.612 21.769 -14.399 1.00 90.19 442 PRO A O 1
ATOM 3200 N N . GLU A 1 443 ? 21.392 23.112 -12.778 1.00 90.00 443 GLU A N 1
ATOM 3201 C CA . GLU A 1 443 ? 22.823 22.852 -12.987 1.00 90.00 443 GLU A CA 1
ATOM 3202 C C . GLU A 1 443 ? 23.207 21.403 -12.660 1.00 90.00 443 GLU A C 1
ATOM 3204 O O . GLU A 1 443 ? 24.110 20.853 -13.288 1.00 90.00 443 GLU A O 1
ATOM 3209 N N . GLN A 1 444 ? 22.508 20.775 -11.709 1.00 83.38 444 GLN A N 1
ATOM 3210 C CA . GLN A 1 444 ? 22.681 19.360 -11.365 1.00 83.38 444 GLN A CA 1
ATOM 3211 C C . GLN A 1 444 ? 21.771 18.421 -12.174 1.00 83.38 444 GLN A C 1
ATOM 3213 O O . GLN A 1 444 ? 21.811 17.208 -11.983 1.00 83.38 444 GLN A O 1
ATOM 3218 N N . ASN A 1 445 ? 20.988 18.958 -13.118 1.00 85.12 445 ASN A N 1
ATOM 3219 C CA . ASN A 1 445 ? 19.954 18.230 -13.857 1.00 85.12 445 ASN A CA 1
ATOM 3220 C C . ASN A 1 445 ? 18.839 17.662 -12.938 1.00 85.12 445 ASN A C 1
ATOM 3222 O O . ASN A 1 445 ? 18.232 16.638 -13.245 1.00 85.12 445 ASN A O 1
ATOM 3226 N N . GLY A 1 446 ? 18.526 18.363 -11.844 1.00 88.81 446 GLY A N 1
ATOM 3227 C CA . GLY A 1 446 ? 17.420 18.040 -10.942 1.00 88.81 446 GLY A CA 1
ATOM 3228 C C . GLY A 1 446 ? 17.622 16.797 -10.063 1.00 88.81 446 GLY A C 1
ATOM 3229 O O . GLY A 1 446 ? 18.542 16.005 -10.253 1.00 88.81 446 GLY A O 1
ATOM 3230 N N . HIS A 1 447 ? 16.708 16.601 -9.108 1.00 91.38 447 HIS A N 1
ATOM 3231 C CA . HIS A 1 447 ? 16.809 15.574 -8.058 1.00 91.38 447 HIS A CA 1
ATOM 3232 C C . HIS A 1 447 ? 15.537 14.728 -7.927 1.00 91.38 447 HIS A C 1
ATOM 3234 O O . HIS A 1 447 ? 14.926 14.606 -6.872 1.00 91.38 447 HIS A O 1
ATOM 3240 N N . SER A 1 448 ? 15.101 14.126 -9.033 1.00 91.06 448 SER A N 1
ATOM 3241 C CA . SER A 1 448 ? 13.916 13.262 -9.026 1.00 91.06 448 SER A CA 1
ATOM 3242 C C . SER A 1 448 ? 14.284 11.813 -8.687 1.00 91.06 448 SER A C 1
ATOM 3244 O O . SER A 1 448 ? 14.783 11.071 -9.538 1.00 91.06 448 SER A O 1
ATOM 3246 N N . LEU A 1 449 ? 14.038 11.390 -7.444 1.00 93.81 449 LEU A N 1
ATOM 3247 C CA . LEU A 1 449 ? 14.318 10.032 -6.955 1.00 93.81 449 LEU A CA 1
ATOM 3248 C C . LEU A 1 449 ? 13.020 9.274 -6.636 1.00 93.81 449 LEU A C 1
ATOM 3250 O O . LEU A 1 449 ? 12.002 9.897 -6.350 1.00 93.81 449 LEU A O 1
ATOM 3254 N N . GLY A 1 450 ? 13.010 7.940 -6.720 1.00 95.19 450 GLY A N 1
ATOM 3255 C CA . GLY A 1 450 ? 11.785 7.142 -6.524 1.00 95.19 450 GLY A CA 1
ATOM 3256 C C . GLY A 1 450 ? 11.650 6.480 -5.147 1.00 95.19 450 GLY A C 1
ATOM 3257 O O . GLY A 1 450 ? 10.704 6.745 -4.408 1.00 95.19 450 GLY A O 1
ATOM 3258 N N . LEU A 1 451 ? 12.582 5.588 -4.816 1.00 96.69 451 LEU A N 1
ATOM 3259 C CA . LEU A 1 451 ? 12.592 4.726 -3.634 1.00 96.69 451 LEU A CA 1
ATOM 3260 C C . LEU A 1 451 ? 14.039 4.389 -3.252 1.00 96.69 451 LEU A C 1
ATOM 3262 O O . LEU A 1 451 ? 14.838 4.014 -4.114 1.00 96.69 451 LEU A O 1
ATOM 3266 N N . ASN A 1 452 ? 14.382 4.486 -1.970 1.00 95.69 452 ASN A N 1
ATOM 3267 C CA . ASN A 1 452 ? 15.725 4.192 -1.465 1.00 95.69 452 ASN A CA 1
ATOM 3268 C C . ASN A 1 452 ? 15.700 3.094 -0.388 1.00 95.69 452 ASN A C 1
ATOM 3270 O O . ASN A 1 452 ? 14.857 3.134 0.502 1.00 95.69 452 ASN A O 1
ATOM 3274 N N . ILE A 1 453 ? 16.632 2.141 -0.456 1.00 96.38 453 ILE A N 1
ATOM 3275 C CA . ILE A 1 453 ? 16.887 1.108 0.558 1.00 96.38 453 ILE A CA 1
ATOM 3276 C C . ILE A 1 453 ? 18.383 1.160 0.902 1.00 96.38 453 ILE A C 1
ATOM 3278 O O . ILE A 1 453 ? 19.215 0.742 0.096 1.00 96.38 453 ILE A O 1
ATOM 3282 N N . THR A 1 454 ? 18.754 1.722 2.056 1.00 93.50 454 THR A N 1
ATOM 3283 C CA . THR A 1 454 ? 20.167 1.971 2.424 1.00 93.50 454 THR A CA 1
ATOM 3284 C C . THR A 1 454 ? 20.358 2.155 3.932 1.00 93.50 454 THR A C 1
ATOM 3286 O O . THR A 1 454 ? 19.415 2.500 4.630 1.00 93.50 454 THR A O 1
ATOM 3289 N N . GLN A 1 455 ? 21.580 1.997 4.446 1.00 89.44 455 GLN A N 1
ATOM 3290 C CA . GLN A 1 455 ? 21.955 2.612 5.729 1.00 89.44 455 GLN A CA 1
ATOM 3291 C C . GLN A 1 455 ? 22.155 4.132 5.556 1.00 89.44 455 GLN A C 1
ATOM 3293 O O . GLN A 1 455 ? 22.415 4.586 4.435 1.00 89.44 455 GLN A O 1
ATOM 3298 N N . LEU A 1 456 ? 22.045 4.901 6.644 1.00 85.94 456 LEU A N 1
ATOM 3299 C CA . LEU A 1 456 ? 22.451 6.321 6.700 1.00 85.94 456 LEU A CA 1
ATOM 3300 C C . LEU A 1 456 ? 23.756 6.547 7.482 1.00 85.94 456 LEU A C 1
ATOM 3302 O O . LEU A 1 456 ? 24.346 7.620 7.413 1.00 85.94 456 LEU A O 1
ATOM 3306 N N . ASP A 1 457 ? 24.167 5.554 8.261 1.00 83.81 457 ASP A N 1
ATOM 3307 C CA . ASP A 1 457 ? 25.267 5.603 9.215 1.00 83.81 457 ASP A CA 1
ATOM 3308 C C . ASP A 1 457 ? 25.881 4.197 9.363 1.00 83.81 457 ASP A C 1
ATOM 3310 O O . ASP A 1 457 ? 25.661 3.318 8.530 1.00 83.81 457 ASP A O 1
ATOM 3314 N N . THR A 1 458 ? 26.656 3.964 10.423 1.00 80.25 458 THR A N 1
ATOM 3315 C CA . THR A 1 458 ? 27.280 2.663 10.716 1.00 80.25 458 THR A CA 1
ATOM 3316 C C . THR A 1 458 ? 26.321 1.610 11.291 1.00 80.25 458 THR A C 1
ATOM 3318 O O . THR A 1 458 ? 26.789 0.562 11.741 1.00 80.25 458 THR A O 1
ATOM 3321 N N . SER A 1 459 ? 25.014 1.885 11.356 1.00 84.12 459 SER A N 1
ATOM 3322 C CA . SER A 1 459 ? 24.012 0.946 11.875 1.00 84.12 459 SER A CA 1
ATOM 3323 C C . SER A 1 459 ? 23.702 -0.173 10.865 1.00 84.12 459 SER A C 1
ATOM 3325 O O . SER A 1 459 ? 24.356 -0.306 9.830 1.00 84.12 459 SER A O 1
ATOM 3327 N N . ALA A 1 460 ? 22.726 -1.036 11.158 1.00 89.44 460 ALA A N 1
ATOM 3328 C CA . ALA A 1 460 ? 22.395 -2.134 10.261 1.00 89.44 460 ALA A CA 1
ATOM 3329 C C . ALA A 1 460 ? 21.727 -1.633 8.969 1.00 89.44 460 ALA A C 1
ATOM 3331 O O . ALA A 1 460 ? 20.830 -0.787 8.979 1.00 89.44 460 ALA A O 1
ATOM 3332 N N . TYR A 1 461 ? 22.127 -2.231 7.847 1.00 92.50 461 TYR A N 1
ATOM 3333 C CA . TYR A 1 461 ? 21.405 -2.114 6.582 1.00 92.50 461 TYR A CA 1
ATOM 3334 C C . TYR A 1 461 ? 19.976 -2.664 6.709 1.00 92.50 461 TYR A C 1
ATOM 3336 O O . TYR A 1 461 ? 19.774 -3.605 7.481 1.00 92.50 461 TYR A O 1
ATOM 3344 N N . PRO A 1 462 ? 19.018 -2.174 5.898 1.00 95.44 462 PRO A N 1
ATOM 3345 C CA . PRO A 1 462 ? 17.680 -2.746 5.850 1.00 95.44 462 PRO A CA 1
ATOM 3346 C C . PRO A 1 462 ? 17.680 -4.242 5.514 1.00 95.44 462 PRO A C 1
ATOM 3348 O O . PRO A 1 462 ? 18.445 -4.685 4.649 1.00 95.44 462 PRO A O 1
ATOM 3351 N N . GLN A 1 463 ? 16.799 -5.014 6.151 1.00 95.81 463 GLN A N 1
ATOM 3352 C CA . GLN A 1 463 ? 16.705 -6.469 5.965 1.00 95.81 463 GLN A CA 1
ATOM 3353 C C . GLN A 1 463 ? 15.257 -6.917 5.762 1.00 95.81 463 GLN A C 1
ATOM 3355 O O . GLN A 1 463 ? 14.361 -6.333 6.353 1.00 95.81 463 GLN A O 1
ATOM 3360 N N . ARG A 1 464 ? 15.007 -7.994 5.008 1.00 97.75 464 ARG A N 1
ATOM 3361 C CA . ARG A 1 464 ? 13.665 -8.600 4.882 1.00 97.75 464 ARG A CA 1
ATOM 3362 C C . ARG A 1 464 ? 12.623 -7.565 4.431 1.00 97.75 464 ARG A C 1
ATOM 3364 O O . ARG A 1 464 ? 11.709 -7.202 5.172 1.00 97.75 464 ARG A O 1
ATOM 3371 N N . ILE A 1 465 ? 12.801 -7.059 3.211 1.00 98.69 465 ILE A N 1
ATOM 3372 C CA . ILE A 1 465 ? 11.968 -6.000 2.626 1.00 98.69 465 ILE A CA 1
ATOM 3373 C C . ILE A 1 465 ? 11.268 -6.535 1.377 1.00 98.69 465 ILE A C 1
ATOM 3375 O O . ILE A 1 465 ? 11.941 -6.946 0.438 1.00 98.69 465 ILE A O 1
ATOM 3379 N N . THR A 1 466 ? 9.938 -6.492 1.328 1.00 98.69 466 THR A N 1
ATOM 3380 C CA . THR A 1 466 ? 9.153 -6.877 0.147 1.00 98.69 466 THR A CA 1
ATOM 3381 C C . THR A 1 466 ? 8.508 -5.656 -0.504 1.00 98.69 466 THR A C 1
ATOM 3383 O O . THR A 1 466 ? 7.745 -4.924 0.122 1.00 98.69 466 THR A O 1
ATOM 3386 N N . LEU A 1 467 ? 8.761 -5.475 -1.795 1.00 98.75 467 LEU A N 1
ATOM 3387 C CA . LEU A 1 467 ? 8.070 -4.554 -2.689 1.00 98.75 467 LEU A CA 1
ATOM 3388 C C . LEU A 1 467 ? 7.309 -5.401 -3.714 1.00 98.75 467 LEU A C 1
ATOM 3390 O O . LEU A 1 467 ? 7.944 -6.018 -4.573 1.00 98.75 467 LEU A O 1
ATOM 3394 N N . HIS A 1 468 ? 5.974 -5.460 -3.648 1.00 98.19 468 HIS A N 1
ATOM 3395 C CA . HIS A 1 468 ? 5.210 -6.236 -4.635 1.00 98.19 468 HIS A CA 1
ATOM 3396 C C . HIS A 1 468 ? 3.899 -5.620 -5.128 1.00 98.19 468 HIS A C 1
ATOM 3398 O O . HIS A 1 468 ? 3.205 -4.923 -4.395 1.00 98.19 468 HIS A O 1
ATOM 3404 N N . HIS A 1 469 ? 3.566 -5.864 -6.399 1.00 97.94 469 HIS A N 1
ATOM 3405 C CA . HIS A 1 469 ? 2.387 -5.297 -7.078 1.00 97.94 469 HIS A CA 1
ATOM 3406 C C . HIS A 1 469 ? 2.296 -3.756 -7.028 1.00 97.94 469 HIS A C 1
ATOM 3408 O O . HIS A 1 469 ? 1.208 -3.183 -7.093 1.00 97.94 469 HIS A O 1
ATOM 3414 N N . ASN A 1 470 ? 3.430 -3.060 -6.906 1.00 98.81 470 ASN A N 1
ATOM 3415 C CA . ASN A 1 470 ? 3.470 -1.599 -6.889 1.00 98.81 470 ASN A CA 1
ATOM 3416 C C . ASN A 1 470 ? 3.663 -1.011 -8.290 1.00 98.81 470 ASN A C 1
ATOM 3418 O O . ASN A 1 470 ? 4.239 -1.648 -9.171 1.00 98.81 470 ASN A O 1
ATOM 3422 N N . LEU A 1 471 ? 3.270 0.251 -8.454 1.00 98.50 471 LEU A N 1
ATOM 3423 C CA . LEU A 1 471 ? 3.727 1.120 -9.534 1.00 98.50 471 LEU A CA 1
ATOM 3424 C C . LEU A 1 471 ? 4.833 2.038 -8.997 1.00 98.50 471 LEU A C 1
ATOM 3426 O O . LEU A 1 471 ? 4.562 2.922 -8.185 1.00 98.50 471 LEU A O 1
ATOM 3430 N N . LEU A 1 472 ? 6.064 1.855 -9.469 1.00 97.81 472 LEU A N 1
ATOM 3431 C CA . LEU A 1 472 ? 7.160 2.804 -9.283 1.00 97.81 472 LEU A CA 1
ATOM 3432 C C . LEU A 1 472 ? 7.225 3.675 -10.544 1.00 97.81 472 LEU A C 1
ATOM 3434 O O . LEU A 1 472 ? 7.372 3.135 -11.640 1.00 97.81 472 LEU A O 1
ATOM 3438 N N . THR A 1 473 ? 7.056 4.993 -10.427 1.00 95.38 473 THR A N 1
ATOM 3439 C CA . THR A 1 473 ? 6.817 5.852 -11.600 1.00 95.38 473 THR A CA 1
ATOM 3440 C C . THR A 1 473 ? 7.560 7.182 -11.572 1.00 95.38 473 THR A C 1
ATOM 3442 O O . THR A 1 473 ? 7.598 7.862 -10.551 1.00 95.38 473 THR A O 1
ATOM 3445 N N . THR A 1 474 ? 8.035 7.598 -12.753 1.00 93.69 474 THR A N 1
ATOM 3446 C CA . THR A 1 474 ? 8.453 8.977 -13.070 1.00 93.69 474 THR A CA 1
ATOM 3447 C C . THR A 1 474 ? 9.475 9.549 -12.078 1.00 93.69 474 THR A C 1
ATOM 3449 O O . THR A 1 474 ? 9.219 10.529 -11.385 1.00 93.69 474 THR A O 1
ATOM 3452 N N . SER A 1 475 ? 10.657 8.937 -12.030 1.00 93.75 475 SER A N 1
ATOM 3453 C CA . SER A 1 475 ? 11.833 9.481 -11.337 1.00 93.75 475 SER A CA 1
ATOM 3454 C C . SER A 1 475 ? 13.089 9.261 -12.181 1.00 93.75 475 SER A C 1
ATOM 3456 O O . SER A 1 475 ? 13.151 8.289 -12.932 1.00 93.75 475 SER A O 1
ATOM 3458 N N . ASP A 1 476 ? 14.112 10.123 -12.099 1.00 90.00 476 ASP A N 1
ATOM 3459 C CA . ASP A 1 476 ? 15.303 9.971 -12.958 1.00 90.00 476 ASP A CA 1
ATOM 3460 C C . ASP A 1 476 ? 16.045 8.668 -12.653 1.00 90.00 476 ASP A C 1
ATOM 3462 O O . ASP A 1 476 ? 16.441 7.959 -13.578 1.00 90.00 476 ASP A O 1
ATOM 3466 N N . HIS A 1 477 ? 16.119 8.293 -11.375 1.00 89.06 477 HIS A N 1
ATOM 3467 C CA . HIS A 1 477 ? 16.600 6.979 -10.955 1.00 89.06 477 HIS A CA 1
ATOM 3468 C C . HIS A 1 477 ? 16.157 6.613 -9.529 1.00 89.06 477 HIS A C 1
ATOM 3470 O O . HIS A 1 477 ? 15.360 7.318 -8.906 1.00 89.06 477 HIS A O 1
ATOM 3476 N N . ARG A 1 478 ? 16.715 5.520 -8.987 1.00 93.38 478 ARG A N 1
ATOM 3477 C CA . ARG A 1 478 ? 16.332 4.912 -7.702 1.00 93.38 478 ARG A CA 1
ATOM 3478 C C . ARG A 1 478 ? 14.888 4.387 -7.744 1.00 93.38 478 ARG A C 1
ATOM 3480 O O . ARG A 1 478 ? 14.059 4.831 -6.967 1.00 93.38 478 ARG A O 1
ATOM 3487 N N . MET A 1 479 ? 14.562 3.448 -8.631 1.00 93.62 479 MET A N 1
ATOM 3488 C CA . MET A 1 479 ? 13.260 2.755 -8.655 1.00 93.62 479 MET A CA 1
ATOM 3489 C C . MET A 1 479 ? 13.394 1.220 -8.592 1.00 93.62 479 MET A C 1
ATOM 3491 O O . MET A 1 479 ? 12.975 0.533 -9.525 1.00 93.62 479 MET A O 1
ATOM 3495 N N . PRO A 1 480 ? 13.926 0.655 -7.485 1.00 94.88 480 PRO A N 1
ATOM 3496 C CA . PRO A 1 480 ? 14.513 1.318 -6.311 1.00 94.88 480 PRO A CA 1
ATOM 3497 C C . PRO A 1 480 ? 16.047 1.469 -6.392 1.00 94.88 480 PRO A C 1
ATOM 3499 O O . PRO A 1 480 ? 16.709 0.853 -7.225 1.00 94.88 480 PRO A O 1
ATOM 3502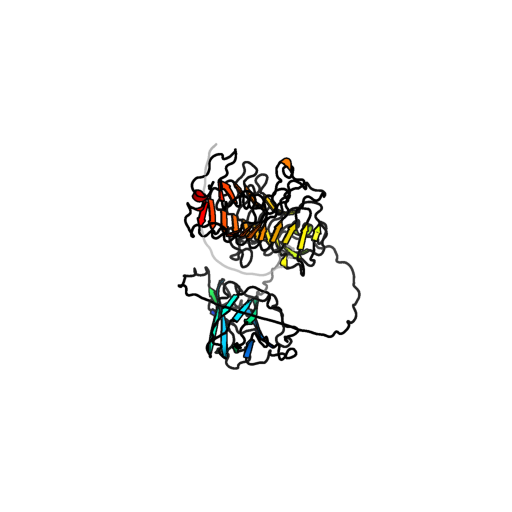 N N . GLN A 1 481 ? 16.640 2.259 -5.490 1.00 94.31 481 GLN A N 1
ATOM 3503 C CA . GLN A 1 481 ? 18.059 2.117 -5.131 1.00 94.31 481 GLN A CA 1
ATOM 3504 C C . GLN A 1 481 ? 18.196 1.140 -3.962 1.00 94.31 481 GLN A C 1
ATOM 3506 O O . GLN A 1 481 ? 17.495 1.307 -2.969 1.00 94.31 481 GLN A O 1
ATOM 3511 N N . ILE A 1 482 ? 19.120 0.175 -4.038 1.00 94.12 482 ILE A N 1
ATOM 3512 C CA . ILE A 1 482 ? 19.385 -0.773 -2.942 1.00 94.12 482 ILE A CA 1
ATOM 3513 C C . ILE A 1 482 ? 20.883 -0.850 -2.639 1.00 94.12 482 ILE A C 1
ATOM 3515 O O . ILE A 1 482 ? 21.653 -1.503 -3.343 1.00 94.12 482 ILE A O 1
ATOM 3519 N N . MET A 1 483 ? 21.310 -0.210 -1.555 1.00 91.50 483 MET A N 1
ATOM 3520 C CA . MET A 1 483 ? 22.685 -0.258 -1.063 1.00 91.50 483 MET A CA 1
ATOM 3521 C C . MET A 1 483 ? 22.760 -1.212 0.125 1.00 91.50 483 MET A C 1
ATOM 3523 O O . MET A 1 483 ? 22.156 -0.960 1.159 1.00 91.50 483 MET A O 1
ATOM 3527 N N . GLY A 1 484 ? 23.475 -2.328 -0.029 1.00 89.56 484 GLY A N 1
ATOM 3528 C CA . GLY A 1 484 ? 23.791 -3.299 1.024 1.00 89.56 484 GLY A CA 1
ATOM 3529 C C . GLY A 1 484 ? 22.634 -4.108 1.626 1.00 89.56 484 GLY A C 1
ATOM 3530 O O . GLY A 1 484 ? 22.932 -5.081 2.316 1.00 89.56 484 GLY A O 1
ATOM 3531 N N . GLY A 1 485 ? 21.370 -3.763 1.358 1.00 88.69 485 GLY A N 1
ATOM 3532 C CA . GLY A 1 485 ? 20.188 -4.419 1.933 1.00 88.69 485 GLY A CA 1
ATOM 3533 C C . GLY A 1 485 ? 20.135 -5.943 1.749 1.00 88.69 485 GLY A C 1
ATOM 3534 O O . GLY A 1 485 ? 20.652 -6.483 0.764 1.00 88.69 485 GLY A O 1
ATOM 3535 N N . GLU A 1 486 ? 19.529 -6.628 2.719 1.00 88.06 486 GLU A N 1
ATOM 3536 C CA . GLU A 1 486 ? 19.499 -8.093 2.851 1.00 88.06 486 GLU A CA 1
ATOM 3537 C C . GLU A 1 486 ? 18.098 -8.661 2.640 1.00 88.06 486 GLU A C 1
ATOM 3539 O O . GLU A 1 486 ? 17.135 -8.132 3.179 1.00 88.06 486 GLU A O 1
ATOM 3544 N N . SER A 1 487 ? 17.987 -9.785 1.925 1.00 92.50 487 SER A N 1
ATOM 3545 C CA . SER A 1 487 ? 16.708 -10.470 1.668 1.00 92.50 487 SER A CA 1
ATOM 3546 C C . SER A 1 487 ? 15.630 -9.504 1.156 1.00 92.50 487 SER A C 1
ATOM 3548 O O . SER A 1 487 ? 14.611 -9.276 1.808 1.00 92.50 487 SER A O 1
ATOM 3550 N N . ILE A 1 488 ? 15.915 -8.861 0.023 1.00 96.75 488 ILE A N 1
ATOM 3551 C CA . ILE A 1 488 ? 15.004 -7.913 -0.615 1.00 96.75 488 ILE A CA 1
ATOM 3552 C C . ILE A 1 488 ? 14.216 -8.640 -1.705 1.00 96.75 488 ILE A C 1
ATOM 3554 O O . ILE A 1 488 ? 14.809 -9.243 -2.594 1.00 96.75 488 ILE A O 1
ATOM 3558 N N . ASP A 1 489 ? 12.895 -8.540 -1.676 1.00 97.25 489 ASP A N 1
ATOM 3559 C CA . ASP A 1 489 ? 12.006 -9.047 -2.717 1.00 97.25 489 ASP A CA 1
ATOM 3560 C C . ASP A 1 489 ? 11.424 -7.870 -3.503 1.00 97.25 489 ASP A C 1
ATOM 3562 O O . ASP A 1 489 ? 10.759 -7.003 -2.942 1.00 97.25 489 ASP A O 1
ATOM 3566 N N . MET A 1 490 ? 11.639 -7.847 -4.814 1.00 96.56 490 MET A N 1
ATOM 3567 C CA . MET A 1 490 ? 11.000 -6.934 -5.758 1.00 96.56 490 MET A CA 1
ATOM 3568 C C . MET A 1 490 ? 10.217 -7.788 -6.759 1.00 96.56 490 MET A C 1
ATOM 3570 O O . MET A 1 490 ? 10.796 -8.332 -7.699 1.00 96.56 490 MET A O 1
ATOM 3574 N N . VAL A 1 491 ? 8.913 -7.964 -6.530 1.00 93.88 491 VAL A N 1
ATOM 3575 C CA . VAL A 1 491 ? 8.092 -8.976 -7.221 1.00 93.88 491 VAL A CA 1
ATOM 3576 C C . VAL A 1 491 ? 6.847 -8.371 -7.878 1.00 93.88 491 VAL A C 1
ATOM 3578 O O . VAL A 1 491 ? 6.110 -7.632 -7.239 1.00 93.88 491 VAL A O 1
ATOM 3581 N N . ASN A 1 492 ? 6.558 -8.704 -9.139 1.00 94.75 492 ASN A N 1
ATOM 3582 C CA . ASN A 1 492 ? 5.341 -8.270 -9.854 1.00 94.75 492 ASN A CA 1
ATOM 3583 C C . ASN A 1 492 ? 5.099 -6.735 -9.868 1.00 94.75 492 ASN A C 1
ATOM 3585 O O . ASN A 1 492 ? 3.953 -6.294 -9.966 1.00 94.75 492 ASN A O 1
ATOM 3589 N N . ASN A 1 493 ? 6.132 -5.893 -9.745 1.00 97.94 493 ASN A N 1
ATOM 3590 C CA . ASN A 1 493 ? 5.964 -4.435 -9.805 1.00 97.94 493 ASN A CA 1
ATOM 3591 C C . ASN A 1 493 ? 5.968 -3.937 -11.256 1.00 97.94 493 ASN A C 1
ATOM 3593 O O . ASN A 1 493 ? 6.661 -4.488 -12.112 1.00 97.94 493 ASN A O 1
ATOM 3597 N N . VAL A 1 494 ? 5.264 -2.838 -11.518 1.00 96.38 494 VAL A N 1
ATOM 3598 C CA . VAL A 1 494 ? 5.433 -2.040 -12.736 1.00 96.38 494 VAL A CA 1
ATOM 3599 C C . VAL A 1 494 ? 6.413 -0.913 -12.432 1.00 96.38 494 VAL A C 1
ATOM 3601 O O . VAL A 1 494 ? 6.211 -0.156 -11.485 1.00 96.38 494 VAL A O 1
ATOM 3604 N N . VAL A 1 495 ? 7.463 -0.779 -13.239 1.00 96.06 495 VAL A N 1
ATOM 3605 C CA . VAL A 1 495 ? 8.410 0.340 -13.171 1.00 96.06 495 VAL A CA 1
ATOM 3606 C C . VAL A 1 495 ? 8.274 1.148 -14.455 1.00 96.06 495 VAL A C 1
ATOM 3608 O O . VAL A 1 495 ? 8.573 0.641 -15.534 1.00 96.06 495 VAL A O 1
ATOM 3611 N N . TYR A 1 496 ? 7.791 2.385 -14.357 1.00 95.19 496 TYR A N 1
ATOM 3612 C CA . TYR A 1 496 ? 7.434 3.214 -15.508 1.00 95.19 496 TYR A CA 1
ATOM 3613 C C . TYR A 1 496 ? 8.231 4.520 -15.564 1.00 95.19 496 TYR A C 1
ATOM 3615 O O . TYR A 1 496 ? 8.398 5.204 -14.554 1.00 95.19 496 TYR A O 1
ATOM 3623 N N . ASN A 1 497 ? 8.652 4.907 -16.774 1.00 93.56 497 ASN A N 1
ATOM 3624 C CA . ASN A 1 497 ? 9.131 6.260 -17.079 1.00 93.56 497 ASN A CA 1
ATOM 3625 C C . ASN A 1 497 ? 10.305 6.718 -16.189 1.00 93.56 497 ASN A C 1
ATOM 3627 O O . ASN A 1 497 ? 10.322 7.845 -15.697 1.00 93.56 497 ASN A O 1
ATOM 3631 N N . TRP A 1 498 ? 11.288 5.839 -15.967 1.00 92.44 498 TRP A N 1
ATOM 3632 C CA . TRP A 1 498 ? 12.551 6.243 -15.342 1.00 92.44 498 TRP A CA 1
ATOM 3633 C C . TRP A 1 498 ? 13.353 7.162 -16.270 1.00 92.44 498 TRP A C 1
ATOM 3635 O O . TRP A 1 498 ? 13.090 7.185 -17.471 1.00 92.44 498 TRP A O 1
ATOM 3645 N N . GLY A 1 499 ? 14.349 7.876 -15.741 1.00 89.94 499 GLY A N 1
ATOM 3646 C CA . GLY A 1 499 ? 15.273 8.706 -16.520 1.00 89.94 499 GLY A CA 1
ATOM 3647 C C . GLY A 1 499 ? 16.535 7.963 -16.960 1.00 89.94 499 GLY A C 1
ATOM 3648 O O . GLY A 1 499 ? 16.594 7.410 -18.061 1.00 89.94 499 GLY A O 1
ATOM 3649 N N . THR A 1 500 ? 17.570 7.979 -16.118 1.00 85.31 500 THR A N 1
ATOM 3650 C CA . THR A 1 500 ? 18.907 7.427 -16.400 1.00 85.31 500 THR A CA 1
ATOM 3651 C C . THR A 1 500 ? 19.100 5.965 -15.987 1.00 85.31 500 THR A C 1
ATOM 3653 O O . THR A 1 500 ? 19.989 5.307 -16.540 1.00 85.31 500 THR A O 1
ATOM 3656 N N . ALA A 1 501 ? 18.296 5.436 -15.058 1.00 85.12 501 ALA A N 1
ATOM 3657 C CA . ALA A 1 501 ? 18.232 4.010 -14.703 1.00 85.12 501 ALA A CA 1
ATOM 3658 C C . ALA A 1 501 ? 16.921 3.685 -13.965 1.00 85.12 501 ALA A C 1
ATOM 3660 O O . ALA A 1 501 ? 16.425 4.533 -13.229 1.00 85.12 501 ALA A O 1
ATOM 3661 N N . ALA A 1 502 ? 16.392 2.465 -14.109 1.00 88.38 502 ALA A N 1
ATOM 3662 C CA . ALA A 1 502 ? 15.241 2.011 -13.328 1.00 88.38 502 ALA A CA 1
ATOM 3663 C C . ALA A 1 502 ? 15.665 1.648 -11.890 1.00 88.38 502 ALA A C 1
ATOM 3665 O O . ALA A 1 502 ? 15.701 2.517 -11.015 1.00 88.38 502 ALA A O 1
ATOM 3666 N N . ALA A 1 503 ? 16.045 0.391 -11.647 1.00 90.50 503 ALA A N 1
ATOM 3667 C CA . ALA A 1 503 ? 16.593 -0.056 -10.371 1.00 90.50 503 ALA A CA 1
ATOM 3668 C C . ALA A 1 503 ? 18.132 -0.063 -10.393 1.00 90.50 503 ALA A C 1
ATOM 3670 O O . ALA A 1 503 ? 18.758 -0.315 -11.428 1.00 90.50 503 ALA A O 1
ATOM 3671 N N . HIS A 1 504 ? 18.777 0.212 -9.255 1.00 89.62 504 HIS A N 1
ATOM 3672 C CA . HIS A 1 504 ? 20.242 0.151 -9.158 1.00 89.62 504 HIS A CA 1
ATOM 3673 C C . HIS A 1 504 ? 20.765 -0.109 -7.744 1.00 89.62 504 HIS A C 1
ATOM 3675 O O . HIS A 1 504 ? 20.086 0.162 -6.758 1.00 89.62 504 HIS A O 1
ATOM 3681 N N . GLY A 1 505 ? 22.021 -0.546 -7.618 1.00 91.00 505 GLY A N 1
ATOM 3682 C CA . GLY A 1 505 ? 22.695 -0.619 -6.318 1.00 91.00 505 GLY A CA 1
ATOM 3683 C C . GLY A 1 505 ? 23.700 -1.755 -6.150 1.00 91.00 505 GLY A C 1
ATOM 3684 O O . GLY A 1 505 ? 24.204 -2.319 -7.121 1.00 91.00 505 GLY A O 1
ATOM 3685 N N . ASN A 1 506 ? 23.978 -2.079 -4.890 1.00 90.31 506 ASN A N 1
ATOM 3686 C CA . ASN A 1 506 ? 24.860 -3.157 -4.444 1.00 90.31 506 ASN A CA 1
ATOM 3687 C C . ASN A 1 506 ? 24.201 -3.908 -3.262 1.00 90.31 506 ASN A C 1
ATOM 3689 O O . ASN A 1 506 ? 24.689 -3.806 -2.128 1.00 90.31 506 ASN A O 1
ATOM 3693 N N . PRO A 1 507 ? 23.055 -4.588 -3.478 1.00 90.25 507 PRO A N 1
ATOM 3694 C CA . PRO A 1 507 ? 22.372 -5.372 -2.448 1.00 90.25 507 PRO A CA 1
ATOM 3695 C C . PRO A 1 507 ? 23.251 -6.533 -1.979 1.00 90.25 507 PRO A C 1
ATOM 3697 O O . PRO A 1 507 ? 24.163 -6.952 -2.692 1.00 90.25 507 PRO A O 1
ATOM 3700 N N . ARG A 1 508 ? 22.970 -7.088 -0.797 1.00 88.88 508 ARG A N 1
ATOM 3701 C CA . ARG A 1 508 ? 23.504 -8.398 -0.380 1.00 88.88 508 ARG A CA 1
ATOM 3702 C C . ARG A 1 508 ? 22.706 -9.554 -0.965 1.00 88.88 508 ARG A C 1
ATOM 3704 O O . ARG A 1 508 ? 23.308 -10.550 -1.344 1.00 88.88 508 ARG A O 1
ATOM 3711 N N . SER A 1 509 ? 21.386 -9.411 -1.042 1.00 88.81 509 SER A N 1
ATOM 3712 C CA . SER A 1 509 ? 20.498 -10.362 -1.709 1.00 88.81 509 SER A CA 1
ATOM 3713 C C . SER A 1 509 ? 19.225 -9.648 -2.158 1.00 88.81 509 SER A C 1
ATOM 3715 O O . SER A 1 509 ? 18.568 -8.999 -1.340 1.00 88.81 509 SER A O 1
ATOM 3717 N N . LEU A 1 510 ? 18.911 -9.758 -3.446 1.00 92.06 510 LEU A N 1
ATOM 3718 C CA . LEU A 1 510 ? 17.723 -9.223 -4.100 1.00 92.06 510 LEU A CA 1
ATOM 3719 C C . LEU A 1 510 ? 17.120 -10.296 -5.011 1.00 92.06 510 LEU A C 1
ATOM 3721 O O . LEU A 1 510 ? 17.791 -10.761 -5.928 1.00 92.06 510 LEU A O 1
ATOM 3725 N N . ASN A 1 511 ? 15.844 -10.615 -4.820 1.00 90.38 511 ASN A N 1
ATOM 3726 C CA . ASN A 1 511 ? 15.026 -11.326 -5.794 1.00 90.38 511 ASN A CA 1
ATOM 3727 C C . ASN A 1 511 ? 14.256 -10.294 -6.625 1.00 90.38 511 ASN A C 1
ATOM 3729 O O . ASN A 1 511 ? 13.345 -9.648 -6.111 1.00 90.38 511 ASN A O 1
ATOM 3733 N N . MET A 1 512 ? 14.588 -10.134 -7.904 1.00 89.81 512 MET A N 1
ATOM 3734 C CA . MET A 1 512 ? 13.831 -9.298 -8.836 1.00 89.81 512 MET A CA 1
ATOM 3735 C C . MET A 1 512 ? 13.030 -10.211 -9.770 1.00 89.81 512 MET A C 1
ATOM 3737 O O . MET A 1 512 ? 13.578 -10.772 -10.719 1.00 89.81 512 MET A O 1
ATOM 3741 N N . ILE A 1 513 ? 11.743 -10.416 -9.477 1.00 85.00 513 ILE A N 1
ATOM 3742 C CA . ILE A 1 513 ? 10.916 -11.446 -10.127 1.00 85.00 513 ILE A CA 1
ATOM 3743 C C . ILE A 1 513 ? 9.675 -10.838 -10.796 1.00 85.00 513 ILE A C 1
ATOM 3745 O O . ILE A 1 513 ? 8.917 -10.105 -10.167 1.00 85.00 513 ILE A O 1
ATOM 3749 N N . ASN A 1 514 ? 9.422 -11.191 -12.060 1.00 86.00 514 ASN A N 1
ATOM 3750 C CA . ASN A 1 514 ? 8.203 -10.858 -12.814 1.00 86.00 514 ASN A CA 1
ATOM 3751 C C . ASN A 1 514 ? 7.837 -9.355 -12.869 1.00 86.00 514 ASN A C 1
ATOM 3753 O O . ASN A 1 514 ? 6.676 -9.002 -13.070 1.00 86.00 514 ASN A O 1
ATOM 3757 N N . ASN A 1 515 ? 8.802 -8.449 -12.702 1.00 89.31 515 ASN A N 1
ATOM 3758 C CA . ASN A 1 515 ? 8.553 -7.010 -12.805 1.00 89.31 515 ASN A CA 1
ATOM 3759 C C . ASN A 1 515 ? 8.447 -6.582 -14.275 1.00 89.31 515 ASN A C 1
ATOM 3761 O O . ASN A 1 515 ? 9.135 -7.130 -15.141 1.00 89.31 515 ASN A O 1
ATOM 3765 N N . MET A 1 516 ? 7.618 -5.576 -14.550 1.00 89.75 516 MET A N 1
ATOM 3766 C CA . MET A 1 516 ? 7.414 -5.020 -15.885 1.00 89.75 516 MET A CA 1
ATOM 3767 C C . MET A 1 516 ? 7.991 -3.605 -15.981 1.00 89.75 516 MET A C 1
ATOM 3769 O O . MET A 1 516 ? 7.476 -2.668 -15.375 1.00 89.75 516 MET A O 1
ATOM 3773 N N . PHE A 1 517 ? 9.050 -3.448 -16.771 1.00 90.25 517 PHE A N 1
ATOM 3774 C CA . PHE A 1 517 ? 9.735 -2.181 -17.014 1.00 90.25 517 PHE A CA 1
ATOM 3775 C C . PHE A 1 517 ? 9.195 -1.536 -18.294 1.00 90.25 517 PHE A C 1
ATOM 3777 O O . PHE A 1 517 ? 9.432 -2.017 -19.402 1.00 90.25 517 PHE A O 1
ATOM 3784 N N . ILE A 1 518 ? 8.457 -0.442 -18.147 1.00 90.06 518 ILE A N 1
ATOM 3785 C CA . ILE A 1 518 ? 7.812 0.284 -19.242 1.00 90.06 518 ILE A CA 1
ATOM 3786 C C . ILE A 1 518 ? 8.548 1.612 -19.429 1.00 90.06 518 ILE A C 1
ATOM 3788 O O . ILE A 1 518 ? 8.569 2.463 -18.538 1.00 90.06 518 ILE A O 1
ATOM 3792 N N . ARG A 1 519 ? 9.173 1.804 -20.591 1.00 89.31 519 ARG A N 1
ATOM 3793 C CA . ARG A 1 519 ? 9.831 3.076 -20.911 1.00 89.31 519 ARG A CA 1
ATOM 3794 C C . ARG A 1 519 ? 8.784 4.184 -21.064 1.00 89.31 519 ARG A C 1
ATOM 3796 O O . ARG A 1 519 ? 7.679 3.939 -21.538 1.00 89.31 519 ARG A O 1
ATOM 3803 N N . GLY A 1 520 ? 9.138 5.409 -20.704 1.00 90.50 520 GLY A N 1
ATOM 3804 C CA . GLY A 1 520 ? 8.294 6.582 -20.936 1.00 90.50 520 GLY A CA 1
ATOM 3805 C C . GLY A 1 520 ? 9.066 7.719 -21.608 1.00 90.50 520 GLY A C 1
ATOM 3806 O O . GLY A 1 520 ? 10.238 7.546 -21.948 1.00 90.50 520 GLY A O 1
ATOM 3807 N N . PRO A 1 521 ? 8.440 8.893 -21.807 1.00 92.44 521 PRO A N 1
ATOM 3808 C CA . PRO A 1 521 ? 9.078 10.047 -22.450 1.00 92.44 521 PRO A CA 1
ATOM 3809 C C . PRO A 1 521 ? 10.370 10.532 -21.775 1.00 92.44 521 PRO A C 1
ATOM 3811 O O . PRO A 1 521 ? 11.186 11.181 -22.422 1.00 92.44 521 PRO A O 1
ATOM 3814 N N . MET A 1 522 ? 10.565 10.225 -20.489 1.00 90.25 522 MET A N 1
ATOM 3815 C CA . MET A 1 522 ? 11.757 10.587 -19.720 1.00 90.25 522 MET A CA 1
ATOM 3816 C C . MET A 1 522 ? 12.920 9.593 -19.892 1.00 90.25 522 MET A C 1
ATOM 3818 O O . MET A 1 522 ? 14.054 9.906 -19.529 1.00 90.25 522 MET A O 1
ATOM 3822 N N . THR A 1 523 ? 12.663 8.407 -20.452 1.00 90.31 523 THR A N 1
ATOM 3823 C CA . THR A 1 523 ? 13.596 7.274 -20.455 1.00 90.31 523 THR A CA 1
ATOM 3824 C C . THR A 1 523 ? 14.747 7.441 -21.440 1.00 90.31 523 THR A C 1
ATOM 3826 O O . THR A 1 523 ? 14.588 7.307 -22.651 1.00 90.31 523 THR A O 1
ATOM 3829 N N . LYS A 1 524 ? 15.939 7.687 -20.879 1.00 87.31 524 LYS A N 1
ATOM 3830 C CA . LYS A 1 524 ? 17.213 7.883 -21.593 1.00 87.31 524 LYS A CA 1
ATOM 3831 C C . LYS A 1 524 ? 17.959 6.566 -21.834 1.00 87.31 524 LYS A C 1
ATOM 3833 O O . LYS A 1 524 ? 18.744 6.473 -22.770 1.00 87.31 524 LYS A O 1
ATOM 3838 N N . THR A 1 525 ? 17.747 5.558 -20.985 1.00 80.62 525 THR A N 1
ATOM 3839 C CA . THR A 1 525 ? 18.422 4.250 -21.058 1.00 80.62 525 THR A CA 1
ATOM 3840 C C . THR A 1 525 ? 17.424 3.114 -20.869 1.00 80.62 525 THR A C 1
ATOM 3842 O O . THR A 1 525 ? 16.477 3.235 -20.097 1.00 80.62 525 THR A O 1
ATOM 3845 N N . LEU A 1 526 ? 17.642 1.978 -21.528 1.00 77.50 526 LEU A N 1
ATOM 3846 C CA . LEU A 1 526 ? 16.886 0.754 -21.268 1.00 77.50 526 LEU A CA 1
ATOM 3847 C C . LEU A 1 526 ? 17.709 -0.142 -20.334 1.00 77.50 526 LEU A C 1
ATOM 3849 O O . LEU A 1 526 ? 18.450 -1.012 -20.776 1.00 77.50 526 LEU A O 1
ATOM 3853 N N . LEU A 1 527 ? 17.622 0.135 -19.029 1.00 70.69 527 LEU A N 1
ATOM 3854 C CA . LEU A 1 527 ? 18.363 -0.556 -17.970 1.00 70.69 527 LEU A CA 1
ATOM 3855 C C . LEU A 1 527 ? 17.421 -0.885 -16.808 1.00 70.69 527 LEU A C 1
ATOM 3857 O O . LEU A 1 527 ? 17.090 -0.004 -16.012 1.00 70.69 527 LEU A O 1
ATOM 3861 N N . ALA A 1 528 ? 17.009 -2.151 -16.716 1.00 74.44 528 ALA A N 1
ATOM 3862 C CA . ALA A 1 528 ? 16.163 -2.648 -15.632 1.00 74.44 528 ALA A CA 1
ATOM 3863 C C . ALA A 1 528 ? 16.917 -2.689 -14.290 1.00 74.44 528 ALA A C 1
ATOM 3865 O O . ALA A 1 528 ? 16.394 -2.209 -13.286 1.00 74.44 528 ALA A O 1
ATOM 3866 N N . TRP A 1 529 ? 18.166 -3.171 -14.298 1.00 84.00 529 TRP A N 1
ATOM 3867 C CA . TRP A 1 529 ? 19.072 -3.145 -13.149 1.00 84.00 529 TRP A CA 1
ATOM 3868 C C . TRP A 1 529 ? 20.456 -2.586 -13.518 1.00 84.00 529 TRP A C 1
ATOM 3870 O O . TRP A 1 529 ? 21.033 -2.934 -14.548 1.00 84.00 529 TRP A O 1
ATOM 3880 N N . LYS A 1 530 ? 21.035 -1.754 -12.643 1.00 84.69 530 LYS A N 1
ATOM 3881 C CA . LYS A 1 530 ? 22.412 -1.242 -12.758 1.00 84.69 530 LYS A CA 1
ATOM 3882 C C . LYS A 1 530 ? 23.193 -1.463 -11.459 1.00 84.69 530 LYS A C 1
ATOM 3884 O O . LYS A 1 530 ? 22.831 -0.940 -10.411 1.00 84.69 530 LYS A O 1
ATOM 3889 N N . SER A 1 531 ? 24.314 -2.183 -11.518 1.00 85.19 531 SER A N 1
ATOM 3890 C CA . SER A 1 531 ? 25.204 -2.308 -10.352 1.00 85.19 531 SER A CA 1
ATOM 3891 C C . SER A 1 531 ? 25.843 -0.954 -9.998 1.00 85.19 531 SER A C 1
ATOM 3893 O O . SER A 1 531 ? 26.296 -0.228 -10.888 1.00 85.19 531 SER A O 1
ATOM 3895 N N . ARG A 1 532 ? 25.857 -0.594 -8.709 1.00 85.69 532 ARG A N 1
ATOM 3896 C CA . ARG A 1 532 ? 26.394 0.674 -8.180 1.00 85.69 532 ARG A CA 1
ATOM 3897 C C . ARG A 1 532 ? 26.937 0.489 -6.763 1.00 85.69 532 ARG A C 1
ATOM 3899 O O . ARG A 1 532 ? 26.180 0.155 -5.859 1.00 85.69 532 ARG A O 1
ATOM 3906 N N . THR A 1 533 ? 28.214 0.794 -6.556 1.00 85.25 533 THR A N 1
ATOM 3907 C CA . THR A 1 533 ? 28.876 0.821 -5.239 1.00 85.25 533 THR A CA 1
ATOM 3908 C C . THR A 1 533 ? 28.884 2.231 -4.627 1.00 85.25 533 THR A C 1
ATOM 3910 O O . THR A 1 533 ? 28.485 3.203 -5.274 1.00 85.25 533 THR A O 1
ATOM 3913 N N . ASN A 1 534 ? 29.303 2.351 -3.364 1.00 78.88 534 ASN A N 1
ATOM 3914 C CA . ASN A 1 534 ? 29.546 3.625 -2.670 1.00 78.88 534 ASN A CA 1
ATOM 3915 C C . ASN A 1 534 ? 30.951 3.612 -2.016 1.00 78.88 534 ASN A C 1
ATOM 3917 O O . ASN A 1 534 ? 31.580 2.556 -1.984 1.00 78.88 534 ASN A O 1
ATOM 3921 N N . PRO A 1 535 ? 31.473 4.742 -1.498 1.00 78.50 535 PRO A N 1
ATOM 3922 C CA . PRO A 1 535 ? 32.817 4.782 -0.905 1.00 78.50 535 PRO A CA 1
ATOM 3923 C C . PRO A 1 535 ? 33.010 3.857 0.307 1.00 78.50 535 PRO A C 1
ATOM 3925 O O . PRO A 1 535 ? 34.105 3.343 0.508 1.00 78.50 535 PRO A O 1
ATOM 3928 N N . GLU A 1 536 ? 31.953 3.619 1.090 1.00 72.94 536 GLU A N 1
ATOM 3929 C CA . GLU A 1 536 ? 31.965 2.714 2.253 1.00 72.94 536 GLU A CA 1
ATOM 3930 C C . GLU A 1 536 ? 32.057 1.235 1.856 1.00 72.94 536 GLU A C 1
ATOM 3932 O O . GLU A 1 536 ? 32.613 0.414 2.583 1.00 72.94 536 GLU A O 1
ATOM 3937 N N . ASN A 1 537 ? 31.497 0.884 0.697 1.00 74.94 537 ASN A N 1
ATOM 3938 C CA . ASN A 1 537 ? 31.496 -0.464 0.153 1.00 74.94 537 ASN A CA 1
ATOM 3939 C C . ASN A 1 537 ? 31.808 -0.414 -1.355 1.00 74.94 537 ASN A C 1
ATOM 3941 O O . ASN A 1 537 ? 30.906 -0.569 -2.191 1.00 74.94 537 ASN A O 1
ATOM 3945 N N . PRO A 1 538 ? 33.083 -0.154 -1.715 1.00 80.56 538 PRO A N 1
ATOM 3946 C CA . PRO A 1 538 ? 33.493 0.143 -3.088 1.00 80.56 538 PRO A CA 1
ATOM 3947 C C . PRO A 1 538 ? 33.459 -1.084 -4.006 1.00 80.56 538 PRO A C 1
ATOM 3949 O O . PRO A 1 538 ? 33.530 -0.936 -5.227 1.00 80.56 538 PRO A O 1
ATOM 3952 N N . THR A 1 539 ? 33.325 -2.284 -3.434 1.00 83.62 539 THR A N 1
ATOM 3953 C CA . THR A 1 539 ? 33.348 -3.567 -4.140 1.00 83.62 539 THR A CA 1
ATOM 3954 C C . THR A 1 539 ? 31.922 -4.078 -4.386 1.00 83.62 539 THR A C 1
ATOM 3956 O O . THR A 1 539 ? 31.145 -4.208 -3.435 1.00 83.62 539 THR A O 1
ATOM 3959 N N . PRO A 1 540 ? 31.545 -4.421 -5.633 1.00 81.00 540 PRO A N 1
ATOM 3960 C CA . PRO A 1 540 ? 30.276 -5.091 -5.904 1.00 81.00 540 PRO A CA 1
ATOM 3961 C C . PRO A 1 540 ? 30.207 -6.450 -5.198 1.00 81.00 540 PRO A C 1
ATOM 3963 O O . PRO A 1 540 ? 31.165 -7.224 -5.224 1.00 81.00 540 PRO A O 1
ATOM 3966 N N . ARG A 1 541 ? 29.069 -6.757 -4.579 1.00 80.69 541 ARG A N 1
ATOM 3967 C CA . ARG A 1 541 ? 28.826 -8.035 -3.907 1.00 80.69 541 ARG A CA 1
ATOM 3968 C C . ARG A 1 541 ? 28.584 -9.123 -4.968 1.00 80.69 541 ARG A C 1
ATOM 3970 O O . ARG A 1 541 ? 27.764 -8.911 -5.861 1.00 80.69 541 ARG A O 1
ATOM 3977 N N . PRO A 1 542 ? 29.286 -10.271 -4.923 1.00 69.56 542 PRO A N 1
ATOM 3978 C CA . PRO A 1 542 ? 29.100 -11.329 -5.916 1.00 69.56 542 PRO A CA 1
ATOM 3979 C C . PRO A 1 542 ? 27.691 -11.929 -5.868 1.00 69.56 542 PRO A C 1
ATOM 3981 O O . PRO A 1 542 ? 27.220 -12.294 -4.795 1.00 69.56 542 PRO A O 1
ATOM 3984 N N . GLY A 1 543 ? 27.047 -12.078 -7.031 1.00 65.62 543 GLY A N 1
ATOM 3985 C CA . GLY A 1 543 ? 25.818 -12.871 -7.190 1.00 65.62 543 GLY A CA 1
ATOM 3986 C C . GLY A 1 543 ? 24.598 -12.394 -6.394 1.00 65.62 543 GLY A C 1
ATOM 3987 O O . GLY A 1 543 ? 23.700 -13.189 -6.146 1.00 65.62 543 GLY A O 1
ATOM 3988 N N . SER A 1 544 ? 24.556 -11.128 -5.972 1.00 75.44 544 SER A N 1
ATOM 3989 C CA . SER A 1 544 ? 23.554 -10.625 -5.023 1.00 75.44 544 SER A CA 1
ATOM 3990 C C . SER A 1 544 ? 22.207 -10.209 -5.626 1.00 75.44 544 SER A C 1
ATOM 3992 O O . SER A 1 544 ? 21.365 -9.667 -4.909 1.00 75.44 544 SER A O 1
ATOM 3994 N N . VAL A 1 545 ? 21.994 -10.455 -6.919 1.00 85.31 545 VAL A N 1
ATOM 3995 C CA . VAL A 1 545 ? 20.725 -10.220 -7.616 1.00 85.31 545 VAL A CA 1
ATOM 3996 C C . VAL A 1 545 ? 20.336 -11.496 -8.356 1.00 85.31 545 VAL A C 1
ATOM 3998 O O . VAL A 1 545 ? 21.061 -11.957 -9.237 1.00 85.31 545 VAL A O 1
ATOM 4001 N N . PHE A 1 546 ? 19.192 -12.060 -7.986 1.00 83.12 546 PHE A N 1
ATOM 4002 C CA . PHE A 1 546 ? 18.517 -13.135 -8.696 1.00 83.12 546 PHE A CA 1
ATOM 4003 C C . PHE A 1 546 ? 17.396 -12.534 -9.546 1.00 83.12 546 PHE A C 1
ATOM 4005 O O . PHE A 1 546 ? 16.543 -11.815 -9.026 1.00 83.12 546 PHE A O 1
ATOM 4012 N N . GLU A 1 547 ? 17.380 -12.834 -10.844 1.00 81.12 547 GLU A N 1
ATOM 4013 C CA . GLU A 1 547 ? 16.374 -12.321 -11.774 1.00 81.12 547 GLU A CA 1
ATOM 4014 C C . GLU A 1 547 ? 15.595 -13.460 -12.434 1.00 81.12 547 GLU A C 1
ATOM 4016 O O . GLU A 1 547 ? 16.183 -14.391 -12.986 1.00 81.12 547 GLU A O 1
ATOM 4021 N N . GLN A 1 548 ? 14.263 -13.369 -12.431 1.00 78.38 548 GLN A N 1
ATOM 4022 C CA . GLN A 1 548 ? 13.406 -14.343 -13.107 1.00 78.38 548 GLN A CA 1
ATOM 4023 C C . GLN A 1 548 ? 12.151 -13.681 -13.676 1.00 78.38 548 GLN A C 1
ATOM 4025 O O . GLN A 1 548 ? 11.458 -12.948 -12.983 1.00 78.38 548 GLN A O 1
ATOM 4030 N N . GLY A 1 549 ? 11.832 -13.944 -14.945 1.00 77.38 549 GLY A N 1
ATOM 4031 C CA . GLY A 1 549 ? 10.545 -13.566 -15.547 1.00 77.38 549 GLY A CA 1
ATOM 4032 C C . GLY A 1 549 ? 10.263 -12.063 -15.698 1.00 77.38 549 GLY A C 1
ATOM 4033 O O . GLY A 1 549 ? 9.184 -11.717 -16.175 1.00 77.38 549 GLY A O 1
ATOM 4034 N N . ASN A 1 550 ? 11.204 -11.177 -15.346 1.00 81.62 550 ASN A N 1
ATOM 4035 C CA . ASN A 1 550 ? 11.091 -9.743 -15.624 1.00 81.62 550 ASN A CA 1
ATOM 4036 C C . ASN A 1 550 ? 10.922 -9.496 -17.134 1.00 81.62 550 ASN A C 1
ATOM 4038 O O . ASN A 1 550 ? 11.493 -10.207 -17.964 1.00 81.62 550 ASN A O 1
ATOM 4042 N N . VAL A 1 551 ? 10.153 -8.468 -17.485 1.00 79.44 551 VAL A N 1
ATOM 4043 C CA . VAL A 1 551 ? 9.878 -8.054 -18.867 1.00 79.44 551 VAL A CA 1
ATOM 4044 C C . VAL A 1 551 ? 10.167 -6.568 -18.995 1.00 79.44 551 VAL A C 1
ATOM 4046 O O . VAL A 1 551 ? 9.821 -5.799 -18.103 1.00 79.44 551 VAL A O 1
ATOM 4049 N N . ALA A 1 552 ? 10.761 -6.145 -20.107 1.00 78.50 552 ALA A N 1
ATOM 4050 C CA . ALA A 1 552 ? 11.034 -4.739 -20.364 1.00 78.50 552 ALA A CA 1
ATOM 4051 C C . ALA A 1 552 ? 10.645 -4.347 -21.799 1.00 78.50 552 ALA A C 1
ATOM 4053 O O . ALA A 1 552 ? 10.963 -5.051 -22.759 1.00 78.50 552 ALA A O 1
ATOM 4054 N N . GLU A 1 553 ? 9.922 -3.237 -21.956 1.00 73.25 553 GLU A N 1
ATOM 4055 C CA . GLU A 1 553 ? 9.439 -2.780 -23.262 1.00 73.25 553 GLU A CA 1
ATOM 4056 C C . GLU A 1 553 ? 10.603 -2.315 -24.154 1.00 73.25 553 GLU A C 1
ATOM 4058 O O . GLU A 1 553 ? 11.449 -1.524 -23.737 1.00 73.25 553 GLU A O 1
ATOM 4063 N N . GLY A 1 554 ? 10.633 -2.790 -25.402 1.00 64.00 554 GLY A N 1
ATOM 4064 C CA . GLY A 1 554 ? 11.680 -2.461 -26.376 1.00 64.00 554 GLY A CA 1
ATOM 4065 C C . GLY A 1 554 ? 12.909 -3.377 -26.338 1.00 64.00 554 GLY A C 1
ATOM 4066 O O . GLY A 1 554 ? 13.823 -3.183 -27.135 1.00 64.00 554 GLY A O 1
ATOM 4067 N N . PHE A 1 555 ? 12.934 -4.391 -25.467 1.00 59.12 555 PHE A N 1
ATOM 4068 C CA . PHE A 1 555 ? 13.970 -5.425 -25.474 1.00 59.12 555 PHE A CA 1
ATOM 4069 C C . PHE A 1 555 ? 13.601 -6.531 -26.474 1.00 59.12 555 PHE A C 1
ATOM 4071 O O . PHE A 1 555 ? 12.596 -7.220 -26.315 1.00 59.12 555 PHE A O 1
ATOM 4078 N N . ASN A 1 556 ? 14.426 -6.707 -27.510 1.00 48.25 556 ASN A N 1
ATOM 4079 C CA . ASN A 1 556 ? 14.164 -7.632 -28.624 1.00 48.25 556 ASN A CA 1
ATOM 4080 C C . ASN A 1 556 ? 14.641 -9.082 -28.385 1.00 48.25 556 ASN A C 1
ATOM 4082 O O . ASN A 1 556 ? 14.611 -9.893 -29.311 1.00 48.25 556 ASN A O 1
ATOM 4086 N N . THR A 1 557 ? 15.092 -9.431 -27.178 1.00 45.03 557 THR A N 1
ATOM 4087 C CA . THR A 1 557 ? 15.543 -10.788 -26.829 1.00 45.03 557 THR A CA 1
ATOM 4088 C C . THR A 1 557 ? 14.515 -11.529 -25.974 1.00 45.03 557 THR A C 1
ATOM 4090 O O . THR A 1 557 ? 13.860 -10.957 -25.107 1.00 45.03 557 THR A O 1
ATOM 4093 N N . LEU A 1 558 ? 14.354 -12.824 -26.261 1.00 37.44 558 LEU A N 1
ATOM 4094 C CA . LEU A 1 558 ? 13.349 -13.709 -25.663 1.00 37.44 558 LEU A CA 1
ATOM 4095 C C . LEU A 1 558 ? 13.460 -13.812 -24.132 1.00 37.44 558 LEU A C 1
ATOM 4097 O O . LEU A 1 558 ? 14.535 -13.654 -23.557 1.00 37.44 558 LEU A O 1
ATOM 4101 N N . ARG A 1 559 ? 12.334 -14.161 -23.488 1.00 38.72 559 ARG A N 1
ATOM 4102 C CA . ARG A 1 559 ? 12.244 -14.477 -22.051 1.00 38.72 559 ARG A CA 1
ATOM 4103 C C . ARG A 1 559 ? 13.402 -15.377 -21.585 1.00 38.72 559 ARG A C 1
ATOM 4105 O O . ARG A 1 559 ? 13.480 -16.525 -22.015 1.00 38.72 559 ARG A O 1
ATOM 4112 N N . GLY A 1 560 ? 14.142 -14.923 -20.571 1.00 39.72 560 GLY A N 1
ATOM 4113 C CA . GLY A 1 560 ? 14.666 -15.829 -19.542 1.00 39.72 560 GLY A CA 1
ATOM 4114 C C . GLY A 1 560 ? 16.155 -16.178 -19.547 1.00 39.72 560 GLY A C 1
ATOM 4115 O O . GLY A 1 560 ? 16.487 -17.231 -19.013 1.00 39.72 560 GLY A O 1
ATOM 4116 N N . ASP A 1 561 ? 17.047 -15.330 -20.065 1.00 39.03 561 ASP A N 1
ATOM 4117 C CA . ASP A 1 561 ? 18.483 -15.446 -19.760 1.00 39.03 561 ASP A CA 1
ATOM 4118 C C . ASP A 1 561 ? 18.916 -14.379 -18.730 1.00 39.03 561 ASP A C 1
ATOM 4120 O O . ASP A 1 561 ? 18.929 -13.194 -19.080 1.00 39.03 561 ASP A O 1
ATOM 4124 N N . PRO A 1 562 ? 19.309 -14.757 -17.495 1.00 41.41 562 PRO A N 1
ATOM 4125 C CA . PRO A 1 562 ? 19.889 -13.845 -16.507 1.00 41.41 562 PRO A CA 1
ATOM 4126 C C . PRO A 1 562 ? 21.145 -13.118 -16.996 1.00 41.41 562 PRO A C 1
ATOM 4128 O O . PRO A 1 562 ? 21.433 -12.026 -16.516 1.00 41.41 562 PRO A O 1
ATOM 4131 N N . GLN A 1 563 ? 21.900 -13.665 -17.959 1.00 39.47 563 GLN A N 1
ATOM 4132 C CA . GLN A 1 563 ? 22.997 -12.907 -18.558 1.00 39.47 563 GLN A CA 1
ATOM 4133 C C . GLN A 1 563 ? 22.485 -11.767 -19.437 1.00 39.47 563 GLN A C 1
ATOM 4135 O O . GLN A 1 563 ? 23.075 -10.697 -19.384 1.00 39.47 563 GLN A O 1
ATOM 4140 N N . SER A 1 564 ? 21.388 -11.933 -20.183 1.00 42.66 564 SER A N 1
ATOM 4141 C CA . SER A 1 564 ? 20.912 -10.944 -21.169 1.00 42.66 564 SER A CA 1
ATOM 4142 C C . SER A 1 564 ? 20.625 -9.550 -20.592 1.00 42.66 564 SER A C 1
ATOM 4144 O O . SER A 1 564 ? 20.938 -8.546 -21.238 1.00 42.66 564 SER A O 1
ATOM 4146 N N . MET A 1 565 ? 20.130 -9.473 -19.353 1.00 42.44 565 MET A N 1
ATOM 4147 C CA . MET A 1 565 ? 19.887 -8.217 -18.620 1.00 42.44 565 MET A CA 1
ATOM 4148 C C . MET A 1 565 ? 21.188 -7.458 -18.300 1.00 42.44 565 MET A C 1
ATOM 4150 O O . MET A 1 565 ? 21.193 -6.229 -18.238 1.00 42.44 565 MET A O 1
ATOM 4154 N N . TYR A 1 566 ? 22.313 -8.172 -18.184 1.00 41.94 566 TYR A N 1
ATOM 4155 C CA . TYR A 1 566 ? 23.647 -7.598 -17.995 1.00 41.94 566 TYR A CA 1
ATOM 4156 C C . TYR A 1 566 ? 24.462 -7.500 -19.298 1.00 41.94 566 TYR A C 1
ATOM 4158 O O . TYR A 1 566 ? 25.231 -6.553 -19.455 1.00 41.94 566 TYR A O 1
ATOM 4166 N N . THR A 1 567 ? 24.313 -8.422 -20.254 1.00 37.50 567 THR A N 1
ATOM 4167 C CA . THR A 1 567 ? 25.147 -8.511 -21.468 1.00 37.50 567 THR A CA 1
ATOM 4168 C C . THR A 1 567 ? 24.608 -7.710 -22.650 1.00 37.50 567 THR A C 1
ATOM 4170 O O . THR A 1 567 ? 25.402 -7.287 -23.485 1.00 37.50 567 THR A O 1
ATOM 4173 N N . SER A 1 568 ? 23.305 -7.407 -22.694 1.00 35.50 568 SER A N 1
ATOM 4174 C CA . SER A 1 568 ? 22.728 -6.457 -23.664 1.00 35.50 568 SER A CA 1
ATOM 4175 C C . SER A 1 568 ? 22.733 -4.997 -23.167 1.00 35.50 568 SER A C 1
ATOM 4177 O O . SER A 1 568 ? 22.266 -4.095 -23.857 1.00 35.50 568 SER A O 1
ATOM 4179 N N . SER A 1 569 ? 23.324 -4.735 -21.991 1.00 34.03 569 SER A N 1
ATOM 4180 C CA . SER A 1 569 ? 23.364 -3.412 -21.335 1.00 34.03 569 SER A CA 1
ATOM 4181 C C . SER A 1 569 ? 24.339 -2.391 -21.960 1.00 34.03 569 SER A C 1
ATOM 4183 O O . SER A 1 569 ? 24.533 -1.299 -21.418 1.00 34.03 569 SER A O 1
ATOM 4185 N N . ARG A 1 570 ? 24.953 -2.718 -23.106 1.00 31.56 570 ARG A N 1
ATOM 4186 C CA . ARG A 1 570 ? 25.725 -1.791 -23.949 1.00 31.56 570 ARG A CA 1
ATOM 4187 C C . ARG A 1 570 ? 25.445 -2.055 -25.427 1.00 31.56 570 ARG A C 1
ATOM 4189 O O . ARG A 1 570 ? 25.800 -3.115 -25.933 1.00 31.56 570 ARG A O 1
ATOM 4196 N N . PHE A 1 571 ? 24.937 -1.047 -26.129 1.00 27.36 571 PHE A N 1
ATOM 4197 C CA . PHE A 1 571 ? 24.950 -0.977 -27.590 1.00 27.36 571 PHE A CA 1
ATOM 4198 C C . PHE A 1 571 ? 25.306 0.444 -28.031 1.00 27.36 571 PHE A C 1
ATOM 4200 O O . PHE A 1 571 ? 24.698 1.385 -27.527 1.00 27.36 571 PHE A O 1
ATOM 4207 N N . GLY A 1 572 ? 26.229 0.554 -28.996 1.00 33.50 572 GLY A N 1
ATOM 4208 C CA . GLY A 1 572 ? 26.527 1.777 -29.759 1.00 33.50 572 GLY A CA 1
ATOM 4209 C C . GLY A 1 572 ? 27.204 2.889 -28.974 1.00 33.50 572 GLY A C 1
ATOM 4210 O O . GLY A 1 572 ? 26.531 3.919 -28.772 1.00 33.50 572 GLY A O 1
#

pLDDT: mean 79.48, std 24.14, range [27.17, 98.88]

Secondary structure (DSSP, 8-state):
-------------------------------PPPP-----------PBPEEEEEPPSEEEEEESSSTT---TT-SEEEEEETTEEEEEEEEEE-SB-SEEEEEEEEEEEEE-BTT--EEEEE-S-----TTT--GGGPPP--S-EEEEE--B-TT-EEEEE-TTT--SSEEEEEEEEE-SSS-EEEEPTTSS-TTTS-EEEEEEESS-PPPPPPPPP----------------------PPPPP---PPPPPPPP-PPPPP--SS-SSTT--SGGGG--TTTTSEEEEE----SSSTTSHHHHHHS-SSEEEEES--EEEEPSS-EEE-SSSEEEEGGGSTTT-EEEESS-EEE-SSSEEEESEEEE------SS--SS--SEEE--GGG--EEEEEEES-EEE--SSEEEEEE-TTEEEEEEES-EE----SSSSSTT-SGGGT---EEEEE--SSSSPPPEEEEEES-EEES-SB-TTEEES-EEEEEES-EEE--SS-SEEEE-SSEEEES-EEE--TT-----SEEE--BTTB-SPPTT-EEEES-EETT--S-S--TTHHHHSS---

Radius of gyration: 32.68 Å; chains: 1; bounding box: 77×71×110 Å